Protein 5EAY (pdb70)

Radius of gyration: 25.61 Å; Cα contacts (8 Å, |Δi|>4): 1178; chains: 8; bounding box: 82×52×60 Å

Structure (mmCIF, N/CA/C/O backbone):
data_5EAY
#
_entry.id   5EAY
#
_cell.length_a   134.303
_cell.length_b   50.882
_cell.length_c   76.528
_cell.angle_alpha   90.000
_cell.angle_beta   103.940
_cell.angle_gamma   90.000
#
_symmetry.space_group_name_H-M   'C 1 2 1'
#
loop_
_entity.id
_entity.type
_entity.pdbx_description
1 polymer 'Replication protein A 70 kDa DNA-binding subunit'
2 polymer 'DNA replication ATP-dependent helicase/nuclease DNA2'
#
loop_
_atom_site.group_PDB
_atom_site.id
_atom_site.type_symbol
_atom_site.label_atom_id
_atom_site.label_alt_id
_atom_site.label_comp_id
_atom_site.label_asym_id
_atom_site.label_entity_id
_atom_site.label_seq_id
_atom_site.pdbx_PDB_ins_code
_atom_site.Cartn_x
_atom_site.Cartn_y
_atom_site.Cartn_z
_atom_site.occupancy
_atom_site.B_iso_or_equiv
_atom_site.auth_seq_id
_atom_site.auth_comp_id
_atom_site.auth_asym_id
_atom_site.auth_atom_id
_atom_site.pdbx_PDB_model_num
ATOM 1 N N . GLY A 1 1 ? 28.829 -18.580 -8.450 1.00 15.47 3 GLY A N 1
ATOM 2 C CA . GLY A 1 1 ? 30.140 -18.921 -7.815 1.00 12.89 3 GLY A CA 1
ATOM 3 C C . GLY A 1 1 ? 30.104 -19.063 -6.308 1.00 12.71 3 GLY A C 1
ATOM 4 O O . GLY A 1 1 ? 31.096 -18.767 -5.649 1.00 12.19 3 GLY A O 1
ATOM 5 N N . GLN A 1 2 ? 28.972 -19.525 -5.772 1.00 11.50 4 GLN A N 1
ATOM 6 C CA . GLN A 1 2 ? 28.734 -19.570 -4.328 1.00 10.25 4 GLN A CA 1
ATOM 7 C C . GLN A 1 2 ? 29.087 -20.900 -3.665 1.00 9.65 4 GLN A C 1
ATOM 8 O O . GLN A 1 2 ? 29.289 -20.953 -2.454 1.00 10.19 4 GLN A O 1
ATOM 14 N N . LEU A 1 3 ? 29.148 -21.965 -4.469 1.00 8.50 5 LEU A N 1
ATOM 15 C CA . LEU A 1 3 ? 29.245 -23.324 -3.941 1.00 9.36 5 LEU A CA 1
ATOM 16 C C . LEU A 1 3 ? 30.522 -24.007 -4.387 1.00 8.98 5 LEU A C 1
ATOM 17 O O . LEU A 1 3 ? 31.082 -23.727 -5.468 1.00 9.05 5 LEU A O 1
ATOM 22 N N . SER A 1 4 ? 30.972 -24.942 -3.570 1.00 7.83 6 SER A N 1
ATOM 23 C CA . SER A 1 4 ? 32.198 -25.672 -3.834 1.00 7.49 6 SER A CA 1
ATOM 24 C C . SER A 1 4 ? 31.973 -26.776 -4.862 1.00 8.30 6 SER A C 1
ATOM 25 O O . SER A 1 4 ? 31.984 -27.974 -4.531 1.00 8.52 6 SER A O 1
ATOM 28 N N . GLU A 1 5 ? 31.823 -26.358 -6.107 1.00 9.49 7 GLU A N 1
ATOM 29 C CA . GLU A 1 5 ? 31.554 -27.300 -7.183 1.00 10.49 7 GLU A CA 1
ATOM 30 C C . GLU A 1 5 ? 32.622 -28.380 -7.253 1.00 9.78 7 GLU A C 1
ATOM 31 O O . GLU A 1 5 ? 33.815 -28.082 -7.362 1.00 11.00 7 GLU A O 1
ATOM 37 N N . GLY A 1 6 ? 32.196 -29.636 -7.120 1.00 9.82 8 GLY A N 1
ATOM 38 C CA . GLY A 1 6 ? 33.130 -30.756 -7.248 1.00 11.36 8 GLY A CA 1
ATOM 39 C C . GLY A 1 6 ? 33.522 -31.361 -5.917 1.00 9.65 8 GLY A C 1
ATOM 40 O O . GLY A 1 6 ? 34.131 -32.437 -5.883 1.00 10.99 8 GLY A O 1
ATOM 41 N N . ALA A 1 7 ? 33.134 -30.705 -4.813 1.00 8.25 9 ALA A N 1
ATOM 42 C CA . ALA A 1 7 ? 33.490 -31.189 -3.459 1.00 8.11 9 ALA A CA 1
ATOM 43 C C . ALA A 1 7 ? 32.862 -32.5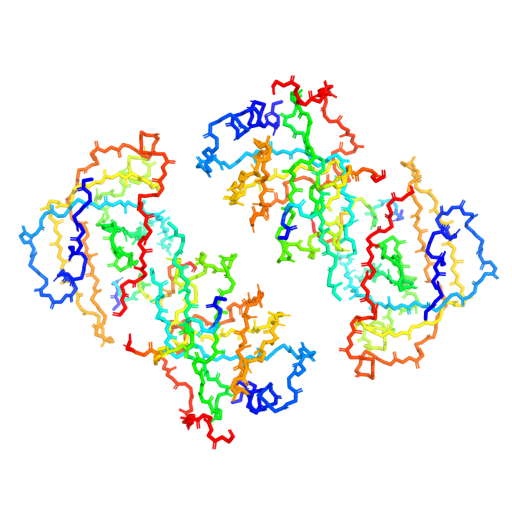33 -3.142 1.00 7.97 9 ALA A C 1
ATOM 44 O O . ALA A 1 7 ? 33.489 -33.372 -2.505 1.00 7.62 9 ALA A O 1
ATOM 46 N N . ILE A 1 8 ? 31.644 -32.764 -3.610 1.00 7.41 10 ILE A N 1
ATOM 47 C CA . ILE A 1 8 ? 30.986 -34.042 -3.364 1.00 8.37 10 ILE A CA 1
ATOM 48 C C . ILE A 1 8 ? 31.731 -35.205 -4.007 1.00 9.14 10 ILE A C 1
ATOM 49 O O . ILE A 1 8 ? 32.024 -36.187 -3.335 1.00 9.70 10 ILE A O 1
ATOM 54 N N . ALA A 1 9 ? 32.048 -35.085 -5.288 1.00 9.62 11 ALA A N 1
ATOM 55 C CA . ALA A 1 9 ? 32.830 -36.110 -5.967 1.00 10.50 11 ALA A CA 1
ATOM 56 C C . ALA A 1 9 ? 34.187 -36.301 -5.266 1.00 9.28 11 ALA A C 1
ATOM 57 O O . ALA A 1 9 ? 34.639 -37.432 -5.082 1.00 12.28 11 ALA A O 1
ATOM 59 N N . ALA A 1 10 ? 34.805 -35.203 -4.818 1.00 9.44 12 ALA A N 1
ATOM 60 C CA . ALA A 1 10 ? 36.124 -35.264 -4.191 1.00 10.85 12 ALA A CA 1
ATOM 61 C C . ALA A 1 10 ? 36.069 -36.048 -2.881 1.00 10.56 12 ALA A C 1
ATOM 62 O O . ALA A 1 10 ? 36.959 -36.834 -2.590 1.00 11.83 12 ALA A O 1
ATOM 64 N N . ILE A 1 11 ? 35.017 -35.834 -2.088 1.00 8.34 13 ILE A N 1
ATOM 65 C CA . ILE A 1 11 ? 34.861 -36.552 -0.823 1.00 9.32 13 ILE A CA 1
ATOM 66 C C . ILE A 1 11 ? 34.575 -38.029 -1.097 1.00 8.93 13 ILE A C 1
ATOM 67 O O . ILE A 1 11 ? 35.150 -38.897 -0.440 1.00 8.62 13 ILE A O 1
ATOM 72 N N . MET A 1 12 ? 33.672 -38.311 -2.035 1.00 11.15 14 MET A N 1
ATOM 73 C CA . MET A 1 12 ? 33.282 -39.690 -2.312 1.00 10.91 14 MET A CA 1
ATOM 74 C C . MET A 1 12 ? 34.438 -40.512 -2.840 1.00 11.92 14 MET A C 1
ATOM 75 O O . MET A 1 12 ? 34.576 -41.687 -2.459 1.00 13.91 14 MET A O 1
ATOM 80 N N . GLN A 1 13 ? 35.280 -39.893 -3.677 1.00 10.81 15 GLN A N 1
ATOM 81 C CA . GLN A 1 13 ? 36.425 -40.599 -4.266 1.00 12.56 15 GLN A CA 1
ATOM 82 C C . GLN A 1 13 ? 37.647 -40.622 -3.351 1.00 13.61 15 GLN A C 1
ATOM 83 O O . GLN A 1 13 ? 38.141 -41.698 -3.003 1.00 15.96 15 GLN A O 1
ATOM 89 N N . LYS A 1 14 ? 38.133 -39.455 -2.951 1.00 12.27 16 LYS A N 1
ATOM 90 C CA . LYS A 1 14 ? 39.378 -39.375 -2.177 1.00 14.31 16 LYS A CA 1
ATOM 91 C C . LYS A 1 14 ? 39.181 -39.749 -0.710 1.00 14.17 16 LYS A C 1
ATOM 92 O O . LYS A 1 14 ? 40.070 -40.345 -0.092 1.00 15.96 16 LYS A O 1
ATOM 98 N N . GLY A 1 15 ? 38.033 -39.375 -0.146 1.00 12.90 17 GLY A N 1
ATOM 99 C CA . GLY A 1 15 ? 37.749 -39.590 1.257 1.00 12.79 17 GLY A CA 1
ATOM 100 C C . GLY A 1 15 ? 38.467 -38.619 2.186 1.00 12.80 17 GLY A C 1
ATOM 101 O O . GLY A 1 15 ? 38.419 -38.797 3.400 1.00 14.87 17 GLY A O 1
ATOM 102 N N . ASP A 1 16 ? 39.137 -37.606 1.625 1.00 15.76 18 ASP A N 1
ATOM 103 C CA . ASP A 1 16 ? 39.902 -36.641 2.433 1.00 16.86 18 ASP A CA 1
ATOM 104 C C . ASP A 1 16 ? 38.954 -35.685 3.150 1.00 15.87 18 ASP A C 1
ATOM 105 O O . ASP A 1 16 ? 37.895 -35.335 2.618 1.00 16.55 18 ASP A O 1
ATOM 110 N N . THR A 1 17 ? 39.329 -35.272 4.357 1.00 13.59 19 THR A N 1
ATOM 111 C CA . THR A 1 17 ? 38.461 -34.444 5.187 1.00 14.65 19 THR A CA 1
ATOM 112 C C . THR A 1 17 ? 39.056 -33.062 5.419 1.00 14.39 19 THR A C 1
ATOM 113 O O . THR A 1 17 ? 38.517 -32.296 6.217 1.00 16.87 19 THR A O 1
ATOM 117 N N . ASN A 1 18 ? 40.133 -32.737 4.695 1.00 13.42 20 ASN A N 1
ATOM 118 C CA . ASN A 1 18 ? 40.835 -31.478 4.892 1.00 12.98 20 ASN A CA 1
ATOM 119 C C . ASN A 1 18 ? 40.378 -30.374 3.951 1.00 13.54 20 ASN A C 1
ATOM 120 O O . ASN A 1 18 ? 41.185 -29.650 3.348 1.00 19.27 20 ASN A O 1
ATOM 125 N N . ILE A 1 19 ? 39.071 -30.283 3.790 1.00 12.35 21 ILE A N 1
ATOM 126 C CA . ILE A 1 19 ? 38.452 -29.220 3.020 1.00 9.73 21 ILE A CA 1
ATOM 127 C C . ILE A 1 19 ? 37.261 -28.709 3.834 1.00 9.93 21 ILE A C 1
ATOM 128 O O . ILE A 1 19 ? 36.775 -29.397 4.738 1.00 11.29 21 ILE A O 1
ATOM 133 N N . LYS A 1 20 ? 36.806 -27.497 3.532 1.00 9.67 22 LYS A N 1
ATOM 134 C CA . LYS A 1 20 ? 35.676 -26.901 4.251 1.00 8.52 22 LYS A CA 1
ATOM 135 C C . LYS A 1 20 ? 34.663 -26.402 3.244 1.00 8.79 22 LYS A C 1
ATOM 136 O O . LYS A 1 20 ? 34.427 -25.199 3.128 1.00 9.61 22 LYS A O 1
ATOM 142 N N . PRO A 1 21 ? 34.044 -27.342 2.513 1.00 8.33 23 PRO A N 1
ATOM 143 C CA . PRO A 1 21 ? 33.242 -26.962 1.361 1.00 7.53 23 PRO A CA 1
ATOM 144 C C . PRO A 1 21 ? 31.991 -26.184 1.691 1.00 7.69 23 PRO A C 1
ATOM 145 O O . PRO A 1 21 ? 31.391 -26.387 2.745 1.00 8.26 23 PRO A O 1
ATOM 149 N N . ILE A 1 22 ? 31.585 -25.325 0.762 1.00 6.79 24 ILE A N 1
ATOM 150 C CA . ILE A 1 22 ? 30.340 -24.592 0.872 1.00 7.29 24 ILE A CA 1
ATOM 151 C C . ILE A 1 22 ? 29.283 -25.292 0.006 1.00 6.11 24 ILE A C 1
ATOM 152 O O . ILE A 1 22 ? 29.503 -25.536 -1.205 1.00 6.77 24 ILE A O 1
ATOM 157 N N . LEU A 1 23 ? 28.171 -25.653 0.668 1.00 6.90 25 LEU A N 1
ATOM 158 C CA . LEU A 1 23 ? 27.148 -26.490 0.054 1.00 7.27 25 LEU A CA 1
ATOM 159 C C . LEU A 1 23 ? 25.789 -25.896 0.258 1.00 7.42 25 LEU A C 1
ATOM 160 O O . LEU A 1 23 ? 25.608 -25.099 1.156 1.00 7.93 25 LEU A O 1
ATOM 165 N N . GLN A 1 24 ? 24.850 -26.263 -0.607 1.00 6.46 26 GLN A N 1
ATOM 166 C CA . GLN A 1 24 ? 23.448 -25.915 -0.407 1.00 7.06 26 GLN A CA 1
ATOM 167 C C . GLN A 1 24 ? 22.669 -27.121 0.115 1.00 7.18 26 GLN A C 1
ATOM 168 O O . GLN A 1 24 ? 22.759 -28.224 -0.438 1.00 8.98 26 GLN A O 1
ATOM 174 N N . VAL A 1 25 ? 21.885 -26.911 1.162 1.00 6.83 27 VAL A N 1
ATOM 175 C CA . VAL A 1 25 ? 20.921 -27.926 1.602 1.00 7.33 27 VAL A CA 1
ATOM 176 C C . VAL A 1 25 ? 19.733 -27.995 0.653 1.00 9.32 27 VAL A C 1
ATOM 177 O O . VAL A 1 25 ? 19.104 -26.988 0.408 1.00 9.32 27 VAL A O 1
ATOM 181 N N . ILE A 1 26 ? 19.441 -29.177 0.120 1.00 7.84 28 ILE A N 1
ATOM 182 C CA . ILE A 1 26 ? 18.242 -29.368 -0.696 1.00 8.62 28 ILE A CA 1
ATOM 183 C C . ILE A 1 26 ? 17.061 -29.852 0.118 1.00 9.55 28 ILE A C 1
ATOM 184 O O . ILE A 1 26 ? 15.972 -29.305 -0.005 1.00 11.31 28 ILE A O 1
ATOM 189 N N . ASN A 1 27 ? 17.275 -30.872 0.942 1.00 9.21 29 ASN A N 1
ATOM 190 C CA . ASN A 1 27 ? 16.222 -31.391 1.775 1.00 10.76 29 ASN A CA 1
ATOM 191 C C . ASN A 1 27 ? 16.823 -32.036 3.006 1.00 10.56 29 ASN A C 1
ATOM 192 O O . ASN A 1 27 ? 17.990 -32.446 3.001 1.00 10.34 29 ASN A O 1
ATOM 197 N N . ILE A 1 28 ? 16.034 -32.080 4.073 1.00 10.07 30 ILE A N 1
ATOM 198 C CA . ILE A 1 28 ? 16.452 -32.639 5.338 1.00 9.92 30 ILE A CA 1
ATOM 199 C C . ILE A 1 28 ? 15.337 -33.571 5.770 1.00 11.17 30 ILE A C 1
ATOM 200 O O . ILE A 1 28 ? 14.169 -33.165 5.806 1.00 12.04 30 ILE A O 1
ATOM 205 N N . ARG A 1 29 ? 15.687 -34.810 6.094 1.00 10.56 31 ARG A N 1
ATOM 206 C CA . ARG A 1 29 ? 14.674 -35.763 6.549 1.00 13.29 31 ARG A CA 1
ATOM 207 C C . ARG A 1 29 ? 15.110 -36.483 7.808 1.00 13.89 31 ARG A C 1
ATOM 208 O O . ARG A 1 29 ? 16.241 -36.950 7.905 1.00 14.08 31 ARG A O 1
ATOM 216 N N . PRO A 1 30 ? 14.217 -36.551 8.809 1.00 13.12 32 PRO A N 1
ATOM 217 C CA . PRO A 1 30 ? 14.552 -37.245 10.036 1.00 15.23 32 PRO A CA 1
ATOM 218 C C . PRO A 1 30 ? 14.454 -38.755 9.927 1.00 16.26 32 PRO A C 1
ATOM 219 O O . PRO A 1 30 ? 13.561 -39.285 9.264 1.00 17.70 32 PRO A O 1
ATOM 223 N N . ILE A 1 31 ? 15.391 -39.429 10.581 1.00 17.97 33 ILE A N 1
ATOM 224 C CA . ILE A 1 31 ? 15.295 -40.857 10.829 1.00 23.37 33 ILE A CA 1
ATOM 225 C C . ILE A 1 31 ? 15.001 -41.026 12.324 1.00 28.48 33 ILE A C 1
ATOM 226 O O . ILE A 1 31 ? 15.785 -40.593 13.181 1.00 26.58 33 ILE A O 1
ATOM 231 N N . THR A 1 32 ? 13.835 -41.600 12.622 1.00 36.21 34 THR A N 1
ATOM 232 C CA . THR A 1 32 ? 13.360 -41.773 14.002 1.00 38.72 34 THR A CA 1
ATOM 233 C C . THR A 1 32 ? 13.299 -43.249 14.357 1.00 42.63 34 THR A C 1
ATOM 234 O O . THR A 1 32 ? 14.258 -43.795 14.897 1.00 48.10 34 THR A O 1
ATOM 238 N N . SER A 1 36 ? 14.398 -41.176 22.194 1.00 65.85 38 SER A N 1
ATOM 239 C CA . SER A 1 36 ? 15.567 -41.062 21.329 1.00 60.73 38 SER A CA 1
ATOM 240 C C . SER A 1 36 ? 15.449 -39.854 20.396 1.00 53.57 38 SER A C 1
ATOM 241 O O . SER A 1 36 ? 14.462 -39.732 19.665 1.00 47.22 38 SER A O 1
ATOM 244 N N . PRO A 1 37 ? 16.455 -38.955 20.414 1.00 48.24 39 PRO A N 1
ATOM 245 C CA . PRO A 1 37 ? 16.447 -37.798 19.510 1.00 42.41 39 PRO A CA 1
ATOM 246 C C . PRO A 1 37 ? 16.416 -38.253 18.048 1.00 33.58 39 PRO A C 1
ATOM 247 O O . PRO A 1 37 ? 16.887 -39.351 17.744 1.00 33.72 39 PRO A O 1
ATOM 251 N N . PRO A 1 38 ? 15.845 -37.433 17.144 1.00 25.52 40 PRO A N 1
ATOM 252 C CA . PRO A 1 38 ? 15.911 -37.855 15.737 1.00 25.34 40 PRO A CA 1
ATOM 253 C C . PRO A 1 38 ? 17.326 -37.722 15.194 1.00 18.72 40 PRO A C 1
ATOM 254 O O . PRO A 1 38 ? 18.125 -36.999 15.765 1.00 18.76 40 PRO A O 1
ATOM 258 N N . ARG A 1 39 ? 17.639 -38.423 14.110 1.00 16.60 41 ARG A N 1
ATOM 259 C CA . ARG A 1 39 ? 18.915 -38.178 13.443 1.00 14.20 41 ARG A CA 1
ATOM 260 C C . ARG A 1 39 ? 18.582 -37.648 12.076 1.00 13.56 41 ARG A C 1
ATOM 261 O O . ARG A 1 39 ? 17.777 -38.246 11.372 1.00 16.87 41 ARG A O 1
ATOM 269 N N . TYR A 1 40 ? 19.190 -36.519 11.705 1.00 9.21 42 TYR A N 1
ATOM 270 C CA . TYR A 1 40 ? 18.817 -35.858 10.465 1.00 8.39 42 TYR A CA 1
ATOM 271 C C . TYR A 1 40 ? 19.746 -36.222 9.312 1.00 7.59 42 TYR A C 1
ATOM 272 O O . TYR A 1 40 ? 20.968 -36.149 9.424 1.00 8.77 42 TYR A O 1
ATOM 281 N N . ARG A 1 41 ? 19.142 -36.659 8.224 1.00 6.82 43 ARG A N 1
ATOM 282 C CA . ARG A 1 41 ? 19.865 -36.981 7.006 1.00 7.22 43 ARG A CA 1
ATOM 283 C C . ARG A 1 41 ? 19.642 -35.869 5.982 1.00 7.65 43 ARG A C 1
ATOM 284 O O . ARG A 1 41 ? 18.530 -35.356 5.849 1.00 9.18 43 ARG A O 1
ATOM 292 N N . LEU A 1 42 ? 20.697 -35.476 5.268 1.00 7.16 44 LEU A N 1
ATOM 293 C CA . LEU A 1 42 ? 20.608 -34.321 4.387 1.00 6.50 44 LEU A CA 1
ATOM 294 C C . LEU A 1 42 ? 20.934 -34.691 2.954 1.00 7.04 44 LEU A C 1
ATOM 295 O O . LEU A 1 42 ? 21.923 -35.394 2.674 1.00 8.40 44 LEU A O 1
ATOM 300 N N . LEU A 1 43 ? 20.107 -34.165 2.056 1.00 6.81 45 LEU A N 1
ATOM 301 C CA . LEU A 1 43 ? 20.362 -34.195 0.628 1.00 7.38 45 LEU A CA 1
ATOM 302 C C . LEU A 1 43 ? 21.031 -32.864 0.343 1.00 7.74 45 LEU A C 1
ATOM 303 O O . LEU A 1 43 ? 20.394 -31.818 0.464 1.00 8.42 45 LEU A O 1
ATOM 308 N N . MET A 1 44 ? 22.318 -32.912 -0.019 1.00 7.31 46 MET A N 1
ATOM 309 C CA . MET A 1 44 ? 23.138 -31.706 -0.223 1.00 9.01 46 MET A CA 1
ATOM 310 C C . MET A 1 44 ? 23.541 -31.531 -1.673 1.00 7.72 46 MET A C 1
ATOM 311 O O . MET A 1 44 ? 23.650 -32.521 -2.396 1.00 9.07 46 MET A O 1
ATOM 316 N N . SER A 1 45 ? 23.793 -30.282 -2.060 1.00 7.14 47 SER A N 1
ATOM 317 C CA . SER A 1 45 ? 24.263 -29.934 -3.396 1.00 7.70 47 SER A CA 1
ATOM 318 C C . SER A 1 45 ? 25.562 -29.173 -3.310 1.00 8.48 47 SER A C 1
ATOM 319 O O . SER A 1 45 ? 25.711 -28.321 -2.439 1.00 7.45 47 SER A O 1
ATOM 322 N N . ASP A 1 46 ? 26.494 -29.480 -4.204 1.00 6.74 48 ASP A N 1
ATOM 323 C CA . ASP A 1 46 ? 27.687 -28.629 -4.394 1.00 7.93 48 ASP A CA 1
ATOM 324 C C . ASP A 1 46 ? 27.577 -27.761 -5.639 1.00 8.82 48 ASP A C 1
ATOM 325 O O . ASP A 1 46 ? 28.576 -27.166 -6.067 1.00 9.44 48 ASP A O 1
ATOM 330 N N . GLY A 1 47 ? 26.372 -27.712 -6.205 1.00 7.60 49 GLY A N 1
ATOM 331 C CA . GLY A 1 47 ? 26.099 -26.923 -7.420 1.00 8.89 49 GLY A CA 1
ATOM 332 C C . GLY A 1 47 ? 26.231 -27.770 -8.681 1.00 10.29 49 GLY A C 1
ATOM 333 O O . GLY A 1 47 ? 25.603 -27.468 -9.705 1.00 15.30 49 GLY A O 1
ATOM 334 N N . LEU A 1 48 ? 27.015 -28.841 -8.600 1.00 10.50 50 LEU A N 1
ATOM 335 C CA . LEU A 1 48 ? 27.241 -29.761 -9.711 1.00 11.10 50 LEU A CA 1
ATOM 336 C C . LEU A 1 48 ? 26.429 -31.040 -9.462 1.00 10.22 50 LEU A C 1
ATOM 337 O O . LEU A 1 48 ? 25.679 -31.501 -10.336 1.00 12.46 50 LEU A O 1
ATOM 342 N N . ASN A 1 49 ? 26.596 -31.610 -8.264 1.00 9.56 51 ASN A N 1
ATOM 343 C CA . ASN A 1 49 ? 25.930 -32.844 -7.882 1.00 9.67 51 ASN A CA 1
ATOM 344 C C . ASN A 1 49 ? 25.132 -32.714 -6.605 1.00 9.17 51 ASN A C 1
ATOM 345 O O . ASN A 1 49 ? 25.432 -31.873 -5.757 1.00 9.66 51 ASN A O 1
ATOM 350 N N . THR A 1 50 ? 24.121 -33.570 -6.487 1.00 8.48 52 THR A N 1
ATOM 351 C CA . THR A 1 50 ? 23.405 -33.800 -5.234 1.00 9.80 52 THR A CA 1
ATOM 352 C C . THR A 1 50 ? 23.644 -35.200 -4.693 1.00 9.59 52 THR A C 1
ATOM 353 O O . THR A 1 50 ? 23.869 -36.145 -5.449 1.00 12.26 52 THR A O 1
ATOM 357 N N . LEU A 1 51 ? 23.608 -35.335 -3.367 1.00 9.44 53 LEU A N 1
ATOM 358 C CA . LEU A 1 51 ? 23.792 -36.623 -2.724 1.00 9.33 53 LEU A CA 1
ATOM 359 C C . LEU A 1 51 ? 23.231 -36.590 -1.321 1.00 8.86 53 LEU A C 1
ATOM 360 O O . LEU A 1 51 ? 23.301 -35.565 -0.634 1.00 9.69 53 LEU A O 1
ATOM 365 N N . SER A 1 52 ? 22.657 -37.716 -0.907 1.00 8.93 54 SER A N 1
ATOM 366 C CA . SER A 1 52 ? 21.984 -37.787 0.391 1.00 8.31 54 SER A CA 1
ATOM 367 C C . SER A 1 52 ? 22.756 -38.561 1.455 1.00 8.50 54 SER A C 1
ATOM 368 O O . SER A 1 52 ? 22.183 -38.898 2.481 1.00 9.12 54 SER A O 1
ATOM 371 N N . SER A 1 53 ? 24.040 -38.840 1.186 1.00 8.17 55 SER A N 1
ATOM 372 C CA . SER A 1 53 ? 24.924 -39.572 2.098 1.00 9.79 55 SER A CA 1
ATOM 373 C C . SER A 1 53 ? 25.535 -38.654 3.159 1.00 9.54 55 SER A C 1
ATOM 374 O O . SER A 1 53 ? 26.724 -38.693 3.395 1.00 11.36 55 SER A O 1
ATOM 377 N N . PHE A 1 54 ? 24.702 -37.819 3.765 1.00 7.60 56 PHE A N 1
ATOM 378 C CA . PHE A 1 54 ? 25.126 -36.873 4.807 1.00 7.89 56 PHE A CA 1
ATOM 379 C C . PHE A 1 54 ? 24.278 -37.072 6.045 1.00 8.65 56 PHE A C 1
ATOM 380 O O . PHE A 1 54 ? 23.061 -37.031 5.970 1.00 9.63 56 PHE A O 1
ATOM 388 N N . MET A 1 55 ? 24.929 -37.243 7.193 1.00 8.69 57 MET A N 1
ATOM 389 C CA . MET A 1 55 ? 24.241 -37.309 8.480 1.00 9.94 57 MET A CA 1
ATOM 390 C C . MET A 1 55 ? 24.701 -36.149 9.342 1.00 8.73 57 MET A C 1
ATOM 391 O O . MET A 1 55 ? 25.894 -35.866 9.414 1.00 9.35 57 MET A O 1
ATOM 396 N N . LEU A 1 56 ? 23.759 -35.492 9.996 1.00 9.11 58 LEU A N 1
ATOM 397 C CA . LEU A 1 56 ? 24.093 -34.415 10.895 1.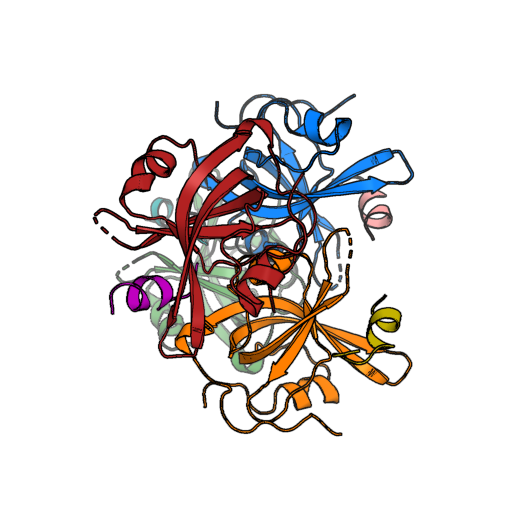00 9.86 58 LEU A CA 1
ATOM 398 C C . LEU A 1 56 ? 24.492 -34.952 12.279 1.00 9.56 58 LEU A C 1
ATOM 399 O O . LEU A 1 56 ? 23.788 -35.767 12.861 1.00 9.99 58 LEU A O 1
ATOM 404 N N . ALA A 1 57 ? 25.622 -34.499 12.811 1.00 8.88 59 ALA A N 1
ATOM 405 C CA . ALA A 1 57 ? 25.951 -34.799 14.203 1.00 9.69 59 ALA A CA 1
ATOM 406 C C . ALA A 1 57 ? 24.795 -34.302 15.060 1.00 8.93 59 ALA A C 1
ATOM 407 O O . ALA A 1 57 ? 24.229 -33.235 14.805 1.00 9.66 59 ALA A O 1
ATOM 409 N N . THR A 1 58 ? 24.431 -35.061 16.084 1.00 10.75 60 THR A N 1
ATOM 410 C CA . THR A 1 58 ? 23.270 -34.641 16.881 1.00 9.94 60 THR A CA 1
ATOM 411 C C . THR A 1 58 ? 23.460 -33.298 17.609 1.00 8.37 60 THR A C 1
ATOM 412 O O . THR A 1 58 ? 22.483 -32.643 17.939 1.00 10.50 60 THR A O 1
ATOM 416 N N . GLN A 1 59 ? 24.711 -32.902 17.856 1.00 9.24 61 GLN A N 1
ATOM 417 C CA . GLN A 1 59 ? 25.003 -31.584 18.415 1.00 10.74 61 GLN A CA 1
ATOM 418 C C . GLN A 1 59 ? 24.491 -30.427 17.571 1.00 10.61 61 GLN A C 1
ATOM 419 O O . GLN A 1 59 ? 24.315 -29.315 18.081 1.00 12.63 61 GLN A O 1
ATOM 425 N N . LEU A 1 60 ? 24.233 -30.682 16.287 1.00 8.65 62 LEU A N 1
ATOM 426 C CA . LEU A 1 60 ? 23.813 -29.644 15.381 1.00 9.49 62 LEU A CA 1
ATOM 427 C C . LEU A 1 60 ? 22.300 -29.704 15.163 1.00 8.49 62 LEU A C 1
ATOM 428 O O . LEU A 1 60 ? 21.751 -28.860 14.465 1.00 9.32 62 LEU A O 1
ATOM 433 N N . ASN A 1 61 ? 21.631 -30.667 15.807 1.00 8.50 63 ASN A N 1
ATOM 434 C CA . ASN A 1 61 ? 20.154 -30.758 15.703 1.00 8.66 63 ASN A CA 1
ATOM 435 C C . ASN A 1 61 ? 19.443 -29.449 15.990 1.00 9.76 63 ASN A C 1
ATOM 436 O O . ASN A 1 61 ? 18.479 -29.142 15.317 1.00 9.52 63 ASN A O 1
ATOM 441 N N . PRO A 1 62 ? 19.932 -28.650 16.965 1.00 10.31 64 PRO A N 1
ATOM 442 C CA . PRO A 1 62 ? 19.285 -27.355 17.120 1.00 9.62 64 PRO A CA 1
ATOM 443 C C . PRO A 1 62 ? 19.279 -26.444 15.900 1.00 9.69 64 PRO A C 1
ATOM 444 O O . PRO A 1 62 ? 18.349 -25.682 15.750 1.00 13.04 64 PRO A O 1
ATOM 448 N N . LEU A 1 63 ? 20.264 -26.538 15.011 1.00 9.99 65 LEU A N 1
ATOM 449 C CA . LEU A 1 63 ? 20.214 -25.706 13.810 1.00 10.05 65 LEU A CA 1
ATOM 450 C C . LEU A 1 63 ? 19.009 -26.103 12.950 1.00 10.31 65 LEU A C 1
ATOM 451 O O . LEU A 1 63 ? 18.382 -25.259 12.293 1.00 9.15 65 LEU A O 1
ATOM 456 N N . VAL A 1 64 ? 18.691 -27.395 12.953 1.00 9.48 66 VAL A N 1
ATOM 457 C CA . VAL A 1 64 ? 17.571 -27.909 12.160 1.00 9.16 66 VAL A CA 1
ATOM 458 C C . VAL A 1 64 ? 16.245 -27.558 12.835 1.00 10.09 66 VAL A C 1
ATOM 459 O O . VAL A 1 64 ? 15.317 -27.011 12.216 1.00 10.40 66 VAL A O 1
ATOM 463 N N . GLU A 1 65 ? 16.212 -27.807 14.135 1.00 10.69 67 GLU A N 1
ATOM 464 C CA . GLU A 1 65 ? 14.978 -27.731 14.909 1.00 10.75 67 GLU A CA 1
ATOM 465 C C . GLU A 1 65 ? 14.540 -26.277 15.072 1.00 12.48 67 GLU A C 1
ATOM 466 O O . GLU A 1 65 ? 13.333 -25.973 15.050 1.00 14.76 67 GLU A O 1
ATOM 472 N N . GLU A 1 66 ? 15.516 -25.369 15.114 1.00 16.23 68 GLU A N 1
ATOM 473 C CA . GLU A 1 66 ? 15.247 -23.924 15.147 1.00 15.83 68 GLU A CA 1
ATOM 474 C C . GLU A 1 66 ? 15.203 -23.291 13.752 1.00 16.99 68 GLU A C 1
ATOM 475 O O . GLU A 1 66 ? 15.035 -22.082 13.618 1.00 20.74 68 GLU A O 1
ATOM 481 N N . GLU A 1 67 ? 15.346 -24.126 12.719 1.00 13.60 69 GLU A N 1
ATOM 482 C CA . GLU A 1 67 ? 15.108 -23.771 11.308 1.00 14.39 69 GLU A CA 1
ATOM 483 C C . GLU A 1 67 ? 16.168 -22.847 10.709 1.00 20.50 69 GLU A C 1
ATOM 484 O O . GLU A 1 67 ? 15.926 -22.211 9.675 1.00 25.95 69 GLU A O 1
ATOM 490 N N . GLN A 1 68 ? 17.339 -22.805 11.345 1.00 17.35 70 GLN A N 1
ATOM 491 C CA . GLN A 1 68 ? 18.496 -22.084 10.786 1.00 19.28 70 GLN A CA 1
ATOM 492 C C . GLN A 1 68 ? 19.053 -22.849 9.576 1.00 18.82 70 GLN A C 1
ATOM 493 O O . GLN A 1 68 ? 19.393 -22.257 8.541 1.00 21.17 70 GLN A O 1
ATOM 499 N N . LEU A 1 69 ? 19.136 -24.165 9.716 1.00 13.70 71 LEU A N 1
ATOM 500 C CA . LEU A 1 69 ? 19.483 -25.062 8.619 1.00 13.41 71 LEU A CA 1
ATOM 501 C C . LEU A 1 69 ? 18.179 -25.649 8.107 1.00 12.58 71 LEU A C 1
ATOM 502 O O . LEU A 1 69 ? 17.466 -26.357 8.823 1.00 15.42 71 LEU A O 1
ATOM 507 N N . SER A 1 70 ? 17.826 -25.269 6.892 1.00 12.42 72 SER A N 1
ATOM 508 C CA . SER A 1 70 ? 16.625 -25.779 6.240 1.00 12.70 72 SER A CA 1
ATOM 509 C C . SER A 1 70 ? 16.843 -25.782 4.738 1.00 12.87 72 SER A C 1
ATOM 510 O O . SER A 1 70 ? 17.827 -25.229 4.248 1.00 13.13 72 SER A O 1
ATOM 513 N N . SER A 1 71 ? 15.920 -26.407 4.012 1.00 12.25 73 SER A N 1
ATOM 514 C CA . SER A 1 71 ? 16.000 -26.467 2.559 1.00 11.93 73 SER A CA 1
ATOM 515 C C . SER A 1 71 ? 16.307 -25.129 1.909 1.00 14.18 73 SER A C 1
ATOM 516 O O . SER A 1 71 ? 15.622 -24.140 2.163 1.00 13.45 73 SER A O 1
ATOM 519 N N . ASN A 1 72 ? 17.338 -25.142 1.060 1.00 11.25 74 ASN A N 1
ATOM 520 C CA . ASN A 1 72 ? 17.812 -24.019 0.241 1.00 10.61 74 ASN A CA 1
ATOM 521 C C . ASN A 1 72 ? 18.846 -23.140 0.911 1.00 9.87 74 ASN A C 1
ATOM 522 O O . ASN A 1 72 ? 19.422 -22.289 0.268 1.00 11.21 74 ASN A O 1
ATOM 527 N N . CYS A 1 73 ? 19.084 -23.343 2.203 1.00 9.55 75 CYS A N 1
ATOM 528 C CA . CYS A 1 73 ? 20.142 -22.553 2.844 1.00 10.59 75 CYS A CA 1
ATOM 529 C C . CYS A 1 73 ? 21.541 -22.939 2.322 1.00 11.27 75 CYS A C 1
ATOM 530 O O . CYS A 1 73 ? 21.747 -24.061 1.824 1.00 12.56 75 CYS A O 1
ATOM 533 N N . VAL A 1 74 ? 22.475 -21.996 2.399 1.00 9.58 76 VAL A N 1
ATOM 534 C CA . VAL A 1 74 ? 23.851 -22.244 2.009 1.00 8.60 76 VAL A CA 1
ATOM 535 C C . VAL A 1 74 ? 24.703 -22.272 3.260 1.00 9.66 76 VAL A C 1
ATOM 536 O O . VAL A 1 74 ? 24.597 -21.389 4.130 1.00 9.49 76 VAL A O 1
ATOM 540 N N . CYS A 1 75 ? 25.524 -23.309 3.366 1.00 8.86 77 CYS A N 1
ATOM 541 C CA . CYS A 1 75 ? 26.304 -23.528 4.569 1.00 9.88 77 CYS A CA 1
ATOM 542 C C . CYS A 1 75 ? 27.732 -23.926 4.259 1.00 11.12 77 CYS A C 1
ATOM 543 O O . CYS A 1 75 ? 28.010 -24.493 3.199 1.00 10.31 77 CYS A O 1
ATOM 546 N N . GLN A 1 76 ? 28.634 -23.600 5.181 1.00 10.22 78 GLN A N 1
ATOM 547 C CA . GLN A 1 76 ? 30.010 -24.015 5.078 1.00 9.37 78 GLN A CA 1
ATOM 548 C C . GLN A 1 76 ? 30.262 -25.133 6.082 1.00 8.48 78 GLN A C 1
ATOM 549 O O . GLN A 1 76 ? 29.936 -25.007 7.272 1.00 9.06 78 GLN A O 1
ATOM 555 N N . ILE A 1 77 ? 30.811 -26.233 5.584 1.00 8.37 79 ILE A N 1
ATOM 556 C CA . ILE A 1 77 ? 31.125 -27.367 6.438 1.00 7.83 79 ILE A CA 1
ATOM 557 C C . ILE A 1 77 ? 32.515 -27.128 7.006 1.00 9.09 79 ILE A C 1
ATOM 558 O O . ILE A 1 77 ? 33.510 -27.151 6.261 1.00 10.76 79 ILE A O 1
ATOM 563 N N . HIS A 1 78 ? 32.591 -26.894 8.315 1.00 9.53 80 HIS A N 1
ATOM 564 C CA . HIS A 1 78 ? 33.877 -26.626 8.971 1.00 9.38 80 HIS A CA 1
ATOM 565 C C . HIS A 1 78 ? 34.616 -27.872 9.444 1.00 10.68 80 HIS A C 1
ATOM 566 O O . HIS A 1 78 ? 35.842 -27.874 9.532 1.00 10.91 80 HIS A O 1
ATOM 573 N N . ARG A 1 79 ? 33.863 -28.920 9.764 1.00 10.38 81 ARG A N 1
ATOM 574 C CA . ARG A 1 79 ? 34.457 -30.196 10.137 1.00 9.12 81 ARG A CA 1
ATOM 575 C C . ARG A 1 79 ? 33.504 -31.294 9.745 1.00 8.41 81 ARG A C 1
ATOM 576 O O . ARG A 1 79 ? 32.303 -31.211 10.005 1.00 8.84 81 ARG A O 1
ATOM 584 N N . PHE A 1 80 ? 34.056 -32.331 9.130 1.00 10.17 82 PHE A N 1
ATOM 585 C CA . PHE A 1 80 ? 33.318 -33.549 8.850 1.00 9.13 82 PHE A CA 1
ATOM 586 C C . PHE A 1 80 ? 34.194 -34.788 8.979 1.00 9.70 82 PHE A C 1
ATOM 587 O O . PHE A 1 80 ? 35.432 -34.700 8.968 1.00 11.75 82 PHE A O 1
ATOM 595 N N . ILE A 1 81 ? 33.532 -35.930 9.073 1.00 10.28 83 ILE A N 1
ATOM 596 C CA . ILE A 1 81 ? 34.192 -37.234 9.135 1.00 11.80 83 ILE A CA 1
ATOM 597 C C . ILE A 1 81 ? 33.606 -38.054 8.003 1.00 9.94 83 ILE A C 1
ATOM 598 O O . ILE A 1 81 ? 32.436 -37.906 7.658 1.00 11.18 83 ILE A O 1
ATOM 603 N N . VAL A 1 82 ? 34.417 -38.912 7.405 1.00 10.77 84 VAL A N 1
ATOM 604 C CA . VAL A 1 82 ? 33.951 -39.847 6.400 1.00 10.55 84 VAL A CA 1
ATOM 605 C C . VAL A 1 82 ? 33.966 -41.234 7.021 1.00 11.67 84 VAL A C 1
ATOM 606 O O . VAL A 1 82 ? 34.906 -41.574 7.739 1.00 12.64 84 VAL A O 1
ATOM 610 N N . ASN A 1 83 ? 32.916 -42.015 6.776 1.00 12.10 85 ASN A N 1
ATOM 611 C CA . ASN A 1 83 ? 32.931 -43.430 7.099 1.00 12.90 85 ASN A CA 1
ATOM 612 C C . ASN A 1 83 ? 32.601 -44.173 5.819 1.00 12.31 85 ASN A C 1
ATOM 613 O O . ASN A 1 83 ? 31.865 -43.652 4.950 1.00 14.63 85 ASN A O 1
ATOM 618 N N . THR A 1 84 ? 33.170 -45.364 5.670 1.00 10.34 86 THR A N 1
ATOM 619 C CA . THR A 1 84 ? 32.950 -46.165 4.478 1.00 9.50 86 THR A CA 1
ATOM 620 C C . THR A 1 84 ? 32.250 -47.452 4.861 1.00 9.77 86 THR A C 1
ATOM 621 O O . THR A 1 84 ? 32.773 -48.245 5.651 1.00 12.38 86 THR A O 1
ATOM 625 N N . LEU A 1 85 ? 31.065 -47.640 4.290 1.00 9.91 87 LEU A N 1
ATOM 626 C CA . LEU A 1 85 ? 30.241 -48.820 4.578 1.00 10.36 87 LEU A CA 1
ATOM 627 C C . LEU A 1 85 ? 30.823 -50.074 3.946 1.00 10.76 87 LEU A C 1
ATOM 628 O O . LEU A 1 85 ? 31.652 -49.996 3.031 1.00 10.59 87 LEU A O 1
ATOM 633 N N . LYS A 1 86 ? 30.411 -51.232 4.466 1.00 13.16 88 LYS A N 1
ATOM 634 C CA . LYS A 1 86 ? 30.757 -52.515 3.864 1.00 12.42 88 LYS A CA 1
ATOM 635 C C . LYS A 1 86 ? 30.536 -52.535 2.367 1.00 13.62 88 LYS A C 1
ATOM 636 O O . LYS A 1 86 ? 31.352 -53.078 1.646 1.00 15.39 88 LYS A O 1
ATOM 642 N N . ASP A 1 87 ? 29.427 -51.944 1.898 1.00 12.83 89 ASP A N 1
ATOM 643 C CA . ASP A 1 87 ? 29.080 -51.966 0.469 1.00 14.79 89 ASP A CA 1
ATOM 644 C C . ASP A 1 87 ? 29.836 -50.961 -0.411 1.00 14.92 89 ASP A C 1
ATOM 645 O O . ASP A 1 87 ? 29.627 -50.901 -1.641 1.00 14.33 89 ASP A O 1
ATOM 650 N N . GLY A 1 88 ? 30.719 -50.184 0.223 1.00 12.83 90 GLY A N 1
ATOM 651 C CA . GLY A 1 88 ? 31.585 -49.215 -0.467 1.00 12.28 90 GLY A CA 1
ATOM 652 C C . GLY A 1 88 ? 31.084 -47.777 -0.510 1.00 11.89 90 GLY A C 1
ATOM 653 O O . GLY A 1 88 ? 31.829 -46.884 -0.927 1.00 13.45 90 GLY A O 1
ATOM 654 N N . ARG A 1 89 ? 29.839 -47.551 -0.087 1.00 12.10 91 ARG A N 1
ATOM 655 C CA . ARG A 1 89 ? 29.316 -46.176 0.017 1.00 12.38 91 ARG A CA 1
ATOM 656 C C . ARG A 1 89 ? 30.023 -45.393 1.121 1.00 13.07 91 ARG A C 1
ATOM 657 O O . ARG A 1 89 ? 30.205 -45.893 2.249 1.00 12.70 91 ARG A O 1
ATOM 665 N N . ARG A 1 90 ? 30.469 -44.192 0.770 1.00 13.23 92 ARG A N 1
ATOM 666 C CA . ARG A 1 90 ? 31.007 -43.210 1.725 1.00 12.96 92 ARG A CA 1
ATOM 667 C C . ARG A 1 90 ? 29.844 -42.420 2.310 1.00 14.94 92 ARG A C 1
ATOM 668 O O . ARG A 1 90 ? 28.923 -42.017 1.594 1.00 16.40 92 ARG A O 1
ATOM 676 N N . VAL A 1 91 ? 29.895 -42.221 3.621 1.00 12.30 93 VAL A N 1
ATOM 677 C CA . VAL A 1 91 ? 28.894 -41.421 4.339 1.00 12.57 93 VAL A CA 1
ATOM 678 C C . VAL A 1 91 ? 29.649 -40.321 5.063 1.00 10.07 93 VAL A C 1
ATOM 679 O O . VAL A 1 91 ? 30.685 -40.572 5.674 1.00 12.34 93 VAL A O 1
ATOM 683 N N . VAL A 1 92 ? 29.143 -39.092 4.941 1.00 9.50 94 VAL A N 1
ATOM 684 C CA . VAL A 1 92 ? 29.760 -37.923 5.561 1.00 9.97 94 VAL A CA 1
ATOM 685 C C . VAL A 1 92 ? 28.947 -37.612 6.807 1.00 8.68 94 VAL A C 1
ATOM 686 O O . VAL A 1 92 ? 27.712 -37.491 6.742 1.00 9.55 94 VAL A O 1
ATOM 690 N N . ILE A 1 93 ? 29.636 -37.518 7.941 1.00 8.17 95 ILE A N 1
ATOM 691 C CA . ILE A 1 93 ? 29.006 -37.025 9.167 1.00 8.77 95 ILE A CA 1
ATOM 692 C C . ILE A 1 93 ? 29.436 -35.570 9.327 1.00 8.61 95 ILE A C 1
ATOM 693 O O . ILE A 1 93 ? 30.622 -35.262 9.430 1.00 10.36 95 ILE A O 1
ATOM 698 N N . LEU A 1 94 ? 28.458 -34.673 9.298 1.00 7.77 96 LEU A N 1
ATOM 699 C CA . LEU A 1 94 ? 28.703 -33.234 9.441 1.00 8.22 96 LEU A CA 1
ATOM 700 C C . LEU A 1 94 ? 28.835 -32.890 10.917 1.00 8.14 96 LEU A C 1
ATOM 701 O O . LEU A 1 94 ? 27.890 -33.054 11.699 1.00 10.02 96 LEU A O 1
ATOM 706 N N . MET A 1 95 ? 30.029 -32.435 11.291 1.00 7.90 97 MET A N 1
ATOM 707 C CA . MET A 1 95 ? 30.367 -32.241 12.696 1.00 9.60 97 MET A CA 1
ATOM 708 C C . MET A 1 95 ? 30.283 -30.783 13.107 1.00 8.88 97 MET A C 1
ATOM 709 O O . MET A 1 95 ? 29.866 -30.469 14.219 1.00 9.13 97 MET A O 1
ATOM 714 N N . GLU A 1 96 ? 30.673 -29.882 12.206 1.00 9.08 98 GLU A N 1
ATOM 715 C CA . GLU A 1 96 ? 30.558 -28.451 12.471 1.00 9.13 98 GLU A CA 1
ATOM 716 C C . GLU A 1 96 ? 30.160 -27.808 11.190 1.00 9.91 98 GLU A C 1
ATOM 717 O O . GLU A 1 96 ? 30.746 -28.101 10.140 1.00 11.79 98 GLU A O 1
ATOM 723 N N . LEU A 1 97 ? 29.191 -26.904 11.257 1.00 9.72 99 LEU A N 1
ATOM 724 C CA . LEU A 1 97 ? 28.848 -26.113 10.073 1.00 11.06 99 LEU A CA 1
ATOM 725 C C . LEU A 1 97 ? 28.319 -24.741 10.447 1.00 12.21 99 LEU A C 1
ATOM 726 O O . LEU A 1 97 ? 27.879 -24.517 11.577 1.00 15.48 99 LEU A O 1
ATOM 731 N N . GLU A 1 98 ? 28.380 -23.834 9.477 1.00 10.89 100 GLU A N 1
ATOM 732 C CA . GLU A 1 98 ? 27.904 -22.474 9.669 1.00 13.41 100 GLU A CA 1
ATOM 733 C C . GLU A 1 98 ? 26.952 -22.153 8.533 1.00 12.09 100 GLU A C 1
ATOM 734 O O . GLU A 1 98 ? 27.300 -22.330 7.371 1.00 10.81 100 GLU A O 1
ATOM 740 N N . VAL A 1 99 ? 25.757 -21.690 8.859 1.00 11.14 101 VAL A N 1
ATOM 741 C CA . VAL A 1 99 ? 24.823 -21.247 7.815 1.00 10.79 101 VAL A CA 1
ATOM 742 C C . VAL A 1 99 ? 25.274 -19.872 7.351 1.00 13.11 101 VAL A C 1
ATOM 743 O O . VAL A 1 99 ? 25.366 -18.943 8.154 1.00 16.42 101 VAL A O 1
ATOM 747 N N . LEU A 1 100 ? 25.567 -19.736 6.062 1.00 10.38 102 LEU A N 1
ATOM 748 C CA . LEU A 1 100 ? 26.106 -18.476 5.541 1.00 12.12 102 LEU A CA 1
ATOM 749 C C . LEU A 1 100 ? 24.997 -17.600 5.026 1.00 12.27 102 LEU A C 1
ATOM 750 O O . LEU A 1 100 ? 25.064 -16.362 5.101 1.00 14.98 102 LEU A O 1
ATOM 755 N N . LYS A 1 101 ? 23.973 -18.252 4.492 1.00 12.20 103 LYS A N 1
ATOM 756 C CA . LYS A 1 101 ? 22.833 -17.556 3.940 1.00 13.85 103 LYS A CA 1
ATOM 757 C C . LYS A 1 101 ? 21.619 -18.419 4.211 1.00 14.04 103 LYS A C 1
ATOM 758 O O . LYS A 1 101 ? 21.607 -19.626 3.935 1.00 13.77 103 LYS A O 1
ATOM 764 N N . SER A 1 102 ? 20.600 -17.795 4.769 1.00 12.51 104 SER A N 1
ATOM 765 C CA . SER A 1 102 ? 19.411 -18.517 5.179 1.00 13.94 104 SER A CA 1
ATOM 766 C C . SER A 1 102 ? 18.617 -18.996 3.969 1.00 14.56 104 SER A C 1
ATOM 767 O O . SER A 1 102 ? 18.772 -18.492 2.842 1.00 15.18 104 SER A O 1
ATOM 770 N N . ALA A 1 103 ? 17.729 -19.948 4.211 1.00 11.74 105 ALA A N 1
ATOM 771 C CA . ALA A 1 103 ? 16.827 -20.412 3.162 1.00 12.48 105 ALA A CA 1
ATOM 772 C C . ALA A 1 103 ? 15.999 -19.251 2.655 1.00 14.55 105 ALA A C 1
ATOM 773 O O . ALA A 1 103 ? 15.729 -19.147 1.461 1.00 13.84 105 ALA A O 1
ATOM 775 N N . GLU A 1 104 ? 15.599 -18.387 3.586 1.00 17.97 106 GLU A N 1
ATOM 776 C CA . GLU A 1 104 ? 14.804 -17.201 3.269 1.00 21.04 106 GLU A CA 1
ATOM 777 C C . GLU A 1 104 ? 15.529 -16.291 2.263 1.00 19.05 106 GLU A C 1
ATOM 778 O O . GLU A 1 104 ? 14.921 -15.779 1.319 1.00 20.79 106 GLU A O 1
ATOM 784 N N . ALA A 1 105 ? 16.829 -16.107 2.467 1.00 15.74 107 ALA A N 1
ATOM 785 C CA . ALA A 1 105 ? 17.642 -15.220 1.635 1.00 21.51 107 ALA A CA 1
ATOM 786 C C . ALA A 1 105 ? 17.982 -15.807 0.266 1.00 23.10 107 ALA A C 1
ATOM 787 O O . ALA A 1 105 ? 18.089 -15.071 -0.722 1.00 25.20 107 ALA A O 1
ATOM 789 N N . VAL A 1 106 ? 18.152 -17.125 0.208 1.00 16.45 108 VAL A N 1
ATOM 790 C CA . VAL A 1 106 ? 18.512 -17.804 -1.047 1.00 16.15 108 VAL A CA 1
ATOM 791 C C . VAL A 1 106 ? 17.268 -18.066 -1.898 1.00 18.16 108 VAL A C 1
ATOM 792 O O . VAL A 1 106 ? 17.274 -17.826 -3.109 1.00 22.36 108 VAL A O 1
ATOM 796 N N . GLY A 1 107 ? 16.221 -18.594 -1.266 1.00 18.67 109 GLY A N 1
ATOM 797 C CA . GLY A 1 107 ? 14.893 -18.687 -1.870 1.00 21.52 109 GLY A CA 1
ATOM 798 C C . GLY A 1 107 ? 14.623 -19.846 -2.817 1.00 23.35 109 GLY A C 1
ATOM 799 O O . GLY A 1 107 ? 13.474 -20.284 -2.946 1.00 29.56 109 GLY A O 1
ATOM 800 N N . VAL A 1 108 ? 15.666 -20.327 -3.498 1.00 22.74 110 VAL A N 1
ATOM 801 C CA . VAL A 1 108 ? 15.540 -21.358 -4.535 1.00 17.51 110 VAL A CA 1
ATOM 802 C C . VAL A 1 108 ? 16.790 -22.257 -4.558 1.00 14.85 110 VAL A C 1
ATOM 803 O O . VAL A 1 108 ? 17.822 -21.906 -3.989 1.00 15.96 110 VAL A O 1
ATOM 807 N N . LYS A 1 109 ? 16.674 -23.406 -5.219 1.00 13.27 111 LYS A N 1
ATOM 808 C CA . LYS A 1 109 ? 17.819 -24.265 -5.549 1.00 12.64 111 LYS A CA 1
ATOM 809 C C . LYS A 1 109 ? 18.744 -23.518 -6.497 1.00 12.68 111 LYS A C 1
ATOM 810 O O . LYS A 1 109 ? 18.286 -22.912 -7.469 1.00 15.65 111 LYS A O 1
ATOM 816 N N . ILE A 1 110 ? 20.043 -23.547 -6.205 1.00 11.53 112 ILE A N 1
ATOM 817 C CA . ILE A 1 110 ? 21.065 -22.930 -7.044 1.00 11.04 112 ILE A CA 1
ATOM 818 C C . ILE A 1 110 ? 21.430 -23.875 -8.187 1.00 13.11 112 ILE A C 1
ATOM 819 O O . ILE A 1 110 ? 21.855 -25.028 -7.967 1.00 13.52 112 ILE A O 1
ATOM 824 N N . GLY A 1 111 ? 21.206 -23.402 -9.411 1.00 15.66 113 GLY A N 1
ATOM 825 C CA . GLY A 1 111 ? 21.593 -24.146 -10.590 1.00 15.45 113 GLY A CA 1
ATOM 826 C C . GLY A 1 111 ? 20.815 -25.431 -10.815 1.00 12.33 113 GLY A C 1
ATOM 827 O O . GLY A 1 111 ? 19.673 -25.570 -10.375 1.00 15.46 113 GLY A O 1
ATOM 828 N N . ASN A 1 112 ? 21.460 -26.360 -11.513 1.00 14.00 114 ASN A N 1
ATOM 829 C CA . ASN A 1 112 ? 20.806 -27.595 -11.956 1.00 15.90 114 ASN A CA 1
ATOM 830 C C . ASN A 1 112 ? 21.673 -28.808 -11.616 1.00 14.64 114 ASN A C 1
ATOM 831 O O . ASN A 1 112 ? 22.127 -29.530 -12.498 1.00 14.15 114 ASN A O 1
ATOM 836 N N . PRO A 1 113 ? 21.927 -29.023 -10.313 1.00 11.87 115 PRO A N 1
ATOM 837 C CA . PRO A 1 113 ? 22.730 -30.187 -9.966 1.00 10.10 115 PRO A CA 1
ATOM 838 C C . PRO A 1 113 ? 22.017 -31.504 -10.283 1.00 11.47 115 PRO A C 1
ATOM 839 O O . PRO A 1 113 ? 20.779 -31.572 -10.264 1.00 11.39 115 PRO A O 1
ATOM 843 N N . VAL A 1 114 ? 22.814 -32.518 -10.610 1.00 10.08 116 VAL A N 1
ATOM 844 C CA . VAL A 1 114 ? 22.314 -33.859 -10.907 1.00 9.91 116 VAL A CA 1
ATOM 845 C C . VAL A 1 114 ? 22.815 -34.855 -9.864 1.00 9.12 116 VAL A C 1
ATOM 846 O O . VAL A 1 114 ? 23.844 -34.624 -9.204 1.00 8.47 116 VAL A O 1
ATOM 850 N N . PRO A 1 115 ? 22.108 -35.965 -9.681 1.00 9.17 117 PRO A N 1
ATOM 851 C CA . PRO A 1 115 ? 22.565 -36.915 -8.667 1.00 8.17 117 PRO A CA 1
ATOM 852 C C . PRO A 1 115 ? 23.985 -37.390 -8.901 1.00 9.22 117 PRO A C 1
ATOM 853 O O . PRO A 1 115 ? 24.400 -37.632 -10.045 1.00 9.67 117 PRO A O 1
ATOM 857 N N . TYR A 1 116 ? 24.750 -37.514 -7.824 1.00 9.12 118 TYR A N 1
ATOM 858 C CA . TYR A 1 116 ? 26.092 -38.043 -7.953 1.00 9.52 118 TYR A CA 1
ATOM 859 C C . TYR A 1 116 ? 25.973 -39.482 -8.466 1.00 12.05 118 TYR A C 1
ATOM 860 O O . TYR A 1 116 ? 25.192 -40.255 -7.939 1.00 15.75 118 TYR A O 1
ATOM 869 N N . ASN A 1 117 ? 26.747 -39.825 -9.489 1.00 17.08 119 ASN A N 1
ATOM 870 C CA . ASN A 1 117 ? 26.399 -40.980 -10.344 1.00 28.92 119 ASN A CA 1
ATOM 871 C C . ASN A 1 117 ? 27.587 -41.850 -10.778 1.00 36.20 119 ASN A C 1
ATOM 872 O O . ASN A 1 117 ? 27.482 -42.625 -11.736 1.00 34.62 119 ASN A O 1
ATOM 877 N N . GLU A 1 118 ? 28.705 -41.737 -10.064 1.00 43.41 120 GLU A N 1
ATOM 878 C CA . GLU A 1 118 ? 29.943 -42.397 -10.486 1.00 55.15 120 GLU A CA 1
ATOM 879 C C . GLU A 1 118 ? 30.317 -43.595 -9.612 1.00 58.99 120 GLU A C 1
ATOM 880 O O . GLU A 1 118 ? 30.008 -43.634 -8.420 1.00 62.59 120 GLU A O 1
ATOM 886 N N . GLY B 1 1 ? 28.992 -20.880 44.900 1.00 19.91 3 GLY B N 1
ATOM 887 C CA . GLY B 1 1 ? 27.658 -20.453 44.403 1.00 15.31 3 GLY B CA 1
ATOM 888 C C . GLY B 1 1 ? 27.589 -20.476 42.884 1.00 15.89 3 GLY B C 1
ATOM 889 O O . GLY B 1 1 ? 26.514 -20.324 42.305 1.00 13.23 3 GLY B O 1
ATOM 890 N N . GLN B 1 2 ? 28.728 -20.683 42.224 1.00 15.16 4 GLN B N 1
ATOM 891 C CA . GLN B 1 2 ? 28.756 -20.687 40.770 1.00 13.74 4 GLN B CA 1
ATOM 892 C C . GLN B 1 2 ? 28.513 -22.070 40.165 1.00 11.99 4 GLN B C 1
ATOM 893 O O . GLN B 1 2 ? 28.225 -22.182 38.982 1.00 10.78 4 GLN B O 1
ATOM 899 N N . LEU B 1 3 ? 28.598 -23.112 40.993 1.00 8.91 5 LEU B N 1
ATOM 900 C CA . LEU B 1 3 ? 28.512 -24.488 40.480 1.00 7.97 5 LEU B CA 1
ATOM 901 C C . LEU B 1 3 ? 27.238 -25.193 40.973 1.00 7.14 5 LEU B C 1
ATOM 902 O O . LEU B 1 3 ? 26.707 -24.894 42.052 1.00 8.69 5 LEU B O 1
ATOM 907 N N . SER B 1 4 ? 26.758 -26.141 40.167 1.00 6.04 6 SER B N 1
ATOM 908 C CA . SER B 1 4 ? 25.536 -26.884 40.479 1.00 6.20 6 SER B CA 1
ATOM 909 C C . SER B 1 4 ? 25.766 -27.946 41.560 1.00 7.40 6 SER B C 1
ATOM 910 O O . SER B 1 4 ? 25.716 -29.140 41.266 1.00 7.54 6 SER B O 1
ATOM 913 N N . GLU B 1 5 ? 25.965 -27.507 42.798 1.00 8.18 7 GLU B N 1
ATOM 914 C CA . GLU B 1 5 ? 26.257 -28.430 43.907 1.00 9.69 7 GLU B CA 1
ATOM 915 C C . GLU B 1 5 ? 25.181 -29.502 44.026 1.00 9.05 7 GLU B C 1
ATOM 916 O O . GLU B 1 5 ? 23.979 -29.200 44.100 1.00 10.62 7 GLU B O 1
ATOM 922 N N . GLY B 1 6 ? 25.611 -30.756 44.038 1.00 8.93 8 GLY B N 1
ATOM 923 C CA . GLY B 1 6 ? 24.687 -31.890 44.149 1.00 8.01 8 GLY B CA 1
ATOM 924 C C . GLY B 1 6 ? 24.254 -32.510 42.822 1.00 8.70 8 GLY B C 1
ATOM 925 O O . GLY B 1 6 ? 23.581 -33.543 42.814 1.00 10.95 8 GLY B O 1
ATOM 926 N N . ALA B 1 7 ? 24.634 -31.883 41.705 1.00 6.76 9 ALA B N 1
ATOM 927 C CA . ALA B 1 7 ? 24.277 -32.419 40.391 1.00 6.82 9 ALA B CA 1
ATOM 928 C C . ALA B 1 7 ? 24.960 -33.745 40.122 1.00 7.70 9 ALA B C 1
ATOM 929 O O . ALA B 1 7 ? 24.368 -34.613 39.499 1.00 6.93 9 ALA B O 1
ATOM 931 N N . ILE B 1 8 ? 26.214 -33.877 40.544 1.00 7.76 10 ILE B N 1
ATOM 932 C CA . ILE B 1 8 ? 26.916 -35.146 40.337 1.00 7.58 10 ILE B CA 1
ATOM 933 C C . ILE B 1 8 ? 26.211 -36.287 41.055 1.00 8.20 10 ILE B C 1
ATOM 934 O O . ILE B 1 8 ? 25.936 -37.310 40.434 1.00 8.36 10 ILE B O 1
ATOM 939 N N . ALA B 1 9 ? 25.888 -36.102 42.331 1.00 9.06 11 ALA B N 1
ATOM 940 C CA . ALA B 1 9 ? 25.138 -37.118 43.066 1.00 9.04 11 ALA B CA 1
ATOM 941 C C . ALA B 1 9 ? 23.773 -37.385 42.443 1.00 9.55 11 ALA B C 1
ATOM 942 O O . ALA B 1 9 ? 23.361 -38.545 42.342 1.00 10.47 11 ALA B O 1
ATOM 944 N N . ALA B 1 10 ? 23.101 -36.335 41.962 1.00 9.76 12 ALA B N 1
ATOM 945 C CA . ALA B 1 10 ? 21.815 -36.492 41.266 1.00 10.94 12 ALA B CA 1
ATOM 946 C C . ALA B 1 10 ? 21.952 -37.387 40.041 1.00 11.22 12 ALA B C 1
ATOM 947 O O . ALA B 1 10 ? 21.168 -38.315 39.850 1.00 11.08 12 ALA B O 1
ATOM 949 N N . ILE B 1 11 ? 22.943 -37.095 39.198 1.00 8.50 13 ILE B N 1
ATOM 950 C CA . ILE B 1 11 ? 23.181 -37.918 38.022 1.00 9.51 13 ILE B CA 1
ATOM 951 C C . ILE B 1 11 ? 23.542 -39.358 38.378 1.00 10.87 13 ILE B C 1
ATOM 952 O O . ILE B 1 11 ? 22.997 -40.299 37.795 1.00 13.01 13 ILE B O 1
ATOM 957 N N . MET B 1 12 ? 24.416 -39.540 39.361 1.00 10.75 14 MET B N 1
ATOM 958 C CA . MET B 1 12 ? 24.884 -40.896 39.706 1.00 11.87 14 MET B CA 1
ATOM 959 C C . MET B 1 12 ? 23.765 -41.750 40.273 1.00 11.41 14 MET B C 1
ATOM 960 O O . MET B 1 12 ? 23.674 -42.944 40.001 1.00 13.74 14 MET B O 1
ATOM 965 N N . GLN B 1 13 ? 22.899 -41.118 41.049 1.00 11.14 15 GLN B N 1
ATOM 966 C CA . GLN B 1 13 ? 21.819 -41.824 41.703 1.00 12.46 15 GLN B CA 1
ATOM 967 C C . GLN B 1 13 ? 20.564 -41.941 40.862 1.00 14.45 15 GLN B C 1
ATOM 968 O O . GLN B 1 13 ? 20.048 -43.049 40.671 1.00 16.28 15 GLN B O 1
ATOM 974 N N . LYS B 1 14 ? 20.054 -40.815 40.378 1.00 13.02 16 LYS B N 1
ATOM 975 C CA . LYS B 1 14 ? 18.791 -40.847 39.634 1.00 12.81 16 LYS B CA 1
ATOM 976 C C . LYS B 1 14 ? 19.000 -41.187 38.168 1.00 16.04 16 LYS B C 1
ATOM 977 O O . LYS B 1 14 ? 18.128 -41.795 37.557 1.00 16.77 16 LYS B O 1
ATOM 983 N N . GLY B 1 15 ? 20.136 -40.766 37.594 1.00 13.79 17 GLY B N 1
ATOM 984 C CA . GLY B 1 15 ? 20.452 -41.001 36.179 1.00 15.98 17 GLY B CA 1
ATOM 985 C C . GLY B 1 15 ? 19.649 -40.190 35.162 1.00 16.25 17 GLY B C 1
ATOM 986 O O . GLY B 1 15 ? 19.648 -40.501 33.968 1.00 20.00 17 GLY B O 1
ATOM 987 N N . ASP B 1 16 ? 18.974 -39.153 35.628 1.00 15.32 18 ASP B N 1
ATOM 988 C CA . ASP B 1 16 ? 18.124 -38.338 34.755 1.00 20.45 18 ASP B CA 1
ATOM 989 C C . ASP B 1 16 ? 18.959 -37.286 34.044 1.00 17.58 18 ASP B C 1
ATOM 990 O O . ASP B 1 16 ? 20.008 -36.844 34.560 1.00 17.18 18 ASP B O 1
ATOM 995 N N . THR B 1 17 ? 18.481 -36.893 32.867 1.00 18.36 19 THR B N 1
ATOM 996 C CA . THR B 1 17 ? 19.237 -36.030 31.974 1.00 17.36 19 THR B CA 1
ATOM 997 C C . THR B 1 17 ? 18.565 -34.672 31.767 1.00 18.08 19 THR B C 1
ATOM 998 O O . THR B 1 17 ? 19.039 -33.857 30.962 1.00 17.13 19 THR B O 1
ATOM 1002 N N . ASN B 1 18 ? 17.488 -34.412 32.502 1.00 15.15 20 ASN B N 1
ATOM 1003 C CA . ASN B 1 18 ? 16.735 -33.168 32.346 1.00 19.59 20 ASN B CA 1
ATOM 1004 C C . ASN B 1 18 ? 17.240 -32.064 33.270 1.00 21.10 20 ASN B C 1
ATOM 1005 O O . ASN B 1 18 ? 16.466 -31.417 33.996 1.00 23.62 20 ASN B O 1
ATOM 1010 N N . ILE B 1 19 ? 18.551 -31.896 33.273 1.00 14.31 21 ILE B N 1
ATOM 1011 C CA . ILE B 1 19 ? 19.226 -30.835 34.018 1.00 11.86 21 ILE B CA 1
ATOM 1012 C C . ILE B 1 19 ? 20.351 -30.362 33.115 1.00 12.05 21 ILE B C 1
ATOM 1013 O O . ILE B 1 19 ? 20.825 -31.114 32.263 1.00 10.72 21 ILE B O 1
ATOM 1018 N N . LYS B 1 20 ? 20.760 -29.119 33.306 1.00 9.20 22 LYS B N 1
ATOM 1019 C CA . LYS B 1 20 ? 21.848 -28.525 32.535 1.00 8.65 22 LYS B CA 1
ATOM 1020 C C . LYS B 1 20 ? 22.883 -27.963 33.524 1.00 7.98 22 LYS B C 1
ATOM 1021 O O . LYS B 1 20 ? 23.058 -26.767 33.637 1.00 7.67 22 LYS B O 1
ATOM 1027 N N . PRO B 1 21 ? 23.577 -28.848 34.266 1.00 7.40 23 PRO B N 1
ATOM 1028 C CA . PRO B 1 21 ? 24.371 -28.344 35.378 1.00 6.86 23 PRO B CA 1
ATOM 1029 C C . PRO B 1 21 ? 25.580 -27.541 34.973 1.00 6.98 23 PRO B C 1
ATOM 1030 O O . PRO B 1 21 ? 26.136 -27.726 33.862 1.00 7.40 23 PRO B O 1
ATOM 1034 N N . ILE B 1 22 ? 25.980 -26.653 35.875 1.00 5.23 24 ILE B N 1
ATOM 1035 C CA . ILE B 1 22 ? 27.206 -25.872 35.706 1.00 7.02 24 ILE B CA 1
ATOM 1036 C C . ILE B 1 22 ? 28.287 -26.545 36.538 1.00 7.10 24 ILE B C 1
ATOM 1037 O O . ILE B 1 22 ? 28.126 -26.730 37.754 1.00 6.81 24 ILE B O 1
ATOM 1042 N N . LEU B 1 23 ? 29.359 -26.944 35.854 1.00 6.91 25 LEU B N 1
ATOM 1043 C CA . LEU B 1 23 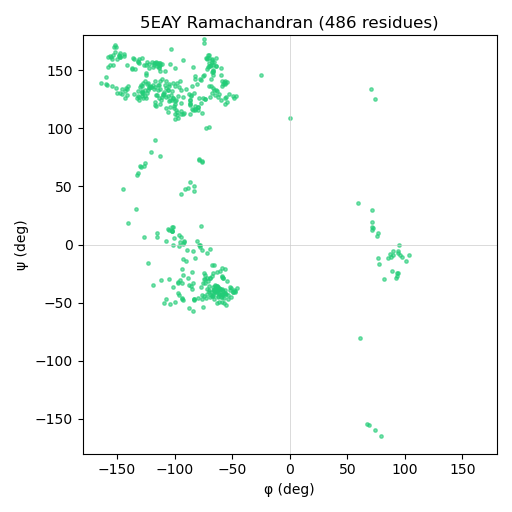? 30.430 -27.687 36.484 1.00 6.57 25 LEU B CA 1
ATOM 1044 C C . LEU B 1 23 ? 31.778 -27.035 36.211 1.00 6.09 25 LEU B C 1
ATOM 1045 O O . LEU B 1 23 ? 31.911 -26.242 35.288 1.00 7.77 25 LEU B O 1
ATOM 1050 N N . GLN B 1 24 ? 32.769 -27.360 37.034 1.00 5.50 26 GLN B N 1
ATOM 1051 C CA . GLN B 1 24 ? 34.132 -26.979 36.778 1.00 6.39 26 GLN B CA 1
ATOM 1052 C C . GLN B 1 24 ? 34.972 -28.160 36.316 1.00 7.10 26 GLN B C 1
ATOM 1053 O O . GLN B 1 24 ? 34.915 -29.240 36.905 1.00 6.85 26 GLN B O 1
ATOM 1059 N N . VAL B 1 25 ? 35.731 -27.948 35.250 1.00 6.58 27 VAL B N 1
ATOM 1060 C CA . VAL B 1 25 ? 36.726 -28.933 34.836 1.00 7.07 27 VAL B CA 1
ATOM 1061 C C . VAL B 1 25 ? 37.906 -28.891 35.808 1.00 8.16 27 VAL B C 1
ATOM 1062 O O . VAL B 1 25 ? 38.483 -27.833 36.065 1.00 8.34 27 VAL B O 1
ATOM 1066 N N . ILE B 1 26 ? 38.234 -30.048 36.381 1.00 7.25 28 ILE B N 1
ATOM 1067 C CA . ILE B 1 26 ? 39.412 -30.152 37.243 1.00 8.54 28 ILE B CA 1
ATOM 1068 C C . ILE B 1 26 ? 40.631 -30.611 36.445 1.00 8.78 28 ILE B C 1
ATOM 1069 O O . ILE B 1 26 ? 41.713 -30.039 36.583 1.00 11.77 28 ILE B O 1
ATOM 1074 N N . ASN B 1 27 ? 40.456 -31.637 35.617 1.00 8.97 29 ASN B N 1
ATOM 1075 C CA . ASN B 1 27 ? 41.529 -32.112 34.759 1.00 10.27 29 ASN B CA 1
ATOM 1076 C C . ASN B 1 27 ? 40.944 -32.844 33.550 1.00 8.86 29 ASN B C 1
ATOM 1077 O O . ASN B 1 27 ? 39.816 -33.336 33.607 1.00 8.42 29 ASN B O 1
ATOM 1082 N N . ILE B 1 28 ? 41.705 -32.877 32.455 1.00 9.78 30 ILE B N 1
ATOM 1083 C CA . ILE B 1 28 ? 41.340 -33.602 31.240 1.00 9.80 30 ILE B CA 1
ATOM 1084 C C . ILE B 1 28 ? 42.497 -34.502 30.833 1.00 11.35 30 ILE B C 1
ATOM 1085 O O . ILE B 1 28 ? 43.651 -34.064 30.815 1.00 13.81 30 ILE B O 1
ATOM 1090 N N . ARG B 1 29 ? 42.194 -35.754 30.533 1.00 12.36 31 ARG B N 1
ATOM 1091 C CA . ARG B 1 29 ? 43.217 -36.721 30.154 1.00 14.57 31 ARG B CA 1
ATOM 1092 C C . ARG B 1 29 ? 42.792 -37.475 28.911 1.00 14.47 31 ARG B C 1
ATOM 1093 O O . ARG B 1 29 ? 41.692 -38.023 28.856 1.00 13.10 31 ARG B O 1
ATOM 1101 N N . PRO B 1 30 ? 43.650 -37.480 27.879 1.00 13.10 32 PRO B N 1
ATOM 1102 C CA . PRO B 1 30 ? 43.323 -38.219 26.675 1.00 14.63 32 PRO B CA 1
ATOM 1103 C C . PRO B 1 30 ? 43.528 -39.719 26.852 1.00 14.78 32 PRO B C 1
ATOM 1104 O O . PRO B 1 30 ? 44.467 -40.153 27.535 1.00 15.37 32 PRO B O 1
ATOM 1108 N N . ILE B 1 31 ? 42.627 -40.496 26.274 1.00 16.15 33 ILE B N 1
ATOM 1109 C CA . ILE B 1 31 ? 42.942 -41.887 25.980 1.00 26.09 33 ILE B CA 1
ATOM 1110 C C . ILE B 1 31 ? 43.147 -41.939 24.474 1.00 26.65 33 ILE B C 1
ATOM 1111 O O . ILE B 1 31 ? 42.216 -41.694 23.716 1.00 28.14 33 ILE B O 1
ATOM 1116 N N . THR B 1 32 ? 44.377 -42.224 24.047 1.00 38.88 34 THR B N 1
ATOM 1117 C CA . THR B 1 32 ? 44.724 -42.205 22.621 1.00 41.16 34 THR B CA 1
ATOM 1118 C C . THR B 1 32 ? 44.847 -43.609 22.042 1.00 42.68 34 THR B C 1
ATOM 1119 O O . THR B 1 32 ? 44.774 -44.599 22.769 1.00 55.41 34 THR B O 1
ATOM 1123 N N . SER B 1 36 ? 43.324 -41.832 14.420 1.00 49.06 38 SER B N 1
ATOM 1124 C CA . SER B 1 36 ? 42.094 -41.818 15.203 1.00 50.15 38 SER B CA 1
ATOM 1125 C C . SER B 1 36 ? 42.067 -40.622 16.160 1.00 51.49 38 SER B C 1
ATOM 1126 O O . SER B 1 36 ? 43.063 -40.344 16.833 1.00 47.00 38 SER B O 1
ATOM 1129 N N . PRO B 1 37 ? 40.931 -39.898 16.216 1.00 48.12 39 PRO B N 1
ATOM 1130 C CA . PRO B 1 37 ? 40.850 -38.797 17.184 1.00 44.32 39 PRO B CA 1
ATOM 1131 C C . PRO B 1 37 ? 41.040 -39.298 18.624 1.00 36.07 39 PRO B C 1
ATOM 1132 O O . PRO B 1 37 ? 40.630 -40.420 18.937 1.00 34.20 39 PRO B O 1
ATOM 1136 N N . PRO B 1 38 ? 41.680 -38.485 19.494 1.00 28.50 40 PRO B N 1
ATOM 1137 C CA . PRO B 1 38 ? 41.804 -38.920 20.890 1.00 27.58 40 PRO B CA 1
ATOM 1138 C C . PRO B 1 38 ? 40.429 -38.858 21.540 1.00 20.61 40 PRO B C 1
ATOM 1139 O O . PRO B 1 38 ? 39.575 -38.137 21.049 1.00 20.74 40 PRO B O 1
ATOM 1143 N N . ARG B 1 39 ? 40.199 -39.627 22.601 1.00 18.37 41 ARG B N 1
ATOM 1144 C CA . ARG B 1 39 ? 38.973 -39.475 23.393 1.00 15.83 41 ARG B CA 1
ATOM 1145 C C . ARG B 1 39 ? 39.352 -38.902 24.742 1.00 15.18 41 ARG B C 1
ATOM 1146 O O . ARG B 1 39 ? 40.231 -39.424 25.437 1.00 19.07 41 ARG B O 1
ATOM 1154 N N . TYR B 1 40 ? 38.695 -37.810 25.104 1.00 9.14 42 TYR B N 1
ATOM 1155 C CA . TYR B 1 40 ? 39.030 -37.142 26.348 1.00 9.08 42 TYR B CA 1
ATOM 1156 C C . TYR B 1 40 ? 38.147 -37.606 27.474 1.00 8.49 42 TYR B C 1
ATOM 1157 O O . TYR B 1 40 ? 36.932 -37.669 27.329 1.00 10.96 42 TYR B O 1
ATOM 1166 N N . ARG B 1 41 ? 38.776 -37.917 28.609 1.00 7.37 43 ARG B N 1
ATOM 1167 C CA . ARG B 1 41 ? 38.070 -38.204 29.856 1.00 6.75 43 ARG B CA 1
ATOM 1168 C C . ARG B 1 41 ? 38.262 -37.035 30.817 1.00 6.20 43 ARG B C 1
ATOM 1169 O O . ARG B 1 41 ? 39.341 -36.446 30.926 1.00 7.95 43 ARG B O 1
ATOM 1177 N N . LEU B 1 42 ? 37.201 -36.687 31.537 1.00 7.70 44 LEU B N 1
ATOM 1178 C CA . LEU B 1 42 ? 37.251 -35.505 32.392 1.00 7.39 44 LEU B CA 1
ATOM 1179 C C . LEU B 1 42 ? 36.968 -35.786 33.858 1.00 7.91 44 LEU B C 1
ATOM 1180 O O . LEU B 1 42 ? 36.030 -36.507 34.189 1.00 7.82 44 LEU B O 1
ATOM 1185 N N . LEU B 1 43 ? 37.800 -35.205 34.718 1.00 6.40 45 LEU B N 1
ATOM 1186 C CA . LEU B 1 43 ? 37.509 -35.117 36.139 1.00 7.69 45 LEU B CA 1
ATOM 1187 C C . LEU B 1 43 ? 36.800 -33.777 36.376 1.00 7.88 45 LEU B C 1
ATOM 1188 O O . LEU B 1 43 ? 37.411 -32.728 36.193 1.00 6.94 45 LEU B O 1
ATOM 1193 N N . MET B 1 44 ? 35.519 -33.827 36.734 1.00 7.01 46 MET B N 1
ATOM 1194 C CA . MET B 1 44 ? 34.682 -32.629 36.915 1.00 8.27 46 MET B CA 1
ATOM 1195 C C . MET B 1 44 ? 34.266 -32.448 38.339 1.00 8.56 46 MET B C 1
ATOM 1196 O O . MET B 1 44 ? 34.193 -33.411 39.083 1.00 7.65 46 MET B O 1
ATOM 1201 N N . SER B 1 45 ? 33.951 -31.203 38.681 1.00 7.01 47 SER B N 1
ATOM 1202 C CA . SER B 1 45 ? 33.502 -30.830 39.984 1.00 7.45 47 SER B CA 1
ATOM 1203 C C . SER B 1 45 ? 32.190 -30.089 39.877 1.00 7.37 47 SER B C 1
ATOM 1204 O O . SER B 1 45 ? 32.000 -29.280 38.978 1.00 6.88 47 SER B O 1
ATOM 1207 N N . ASP B 1 46 ? 31.290 -30.367 40.811 1.00 6.47 48 ASP B N 1
ATOM 1208 C CA . ASP B 1 46 ? 30.094 -29.565 40.965 1.00 7.06 48 ASP B CA 1
ATOM 1209 C C . ASP B 1 46 ? 30.181 -28.639 42.183 1.00 7.83 48 ASP B C 1
ATOM 1210 O O . ASP B 1 46 ? 29.172 -28.042 42.586 1.00 9.22 48 ASP B O 1
ATOM 1215 N N . GLY B 1 47 ? 31.394 -28.515 42.736 1.00 7.20 49 GLY B N 1
ATOM 1216 C CA . GLY B 1 47 ? 31.629 -27.699 43.924 1.00 9.07 49 GLY B CA 1
ATOM 1217 C C . GLY B 1 47 ? 31.510 -28.500 45.199 1.00 9.37 49 GLY B C 1
ATOM 1218 O O . GLY B 1 47 ? 32.162 -28.142 46.194 1.00 12.78 49 GLY B O 1
ATOM 1219 N N . LEU B 1 48 ? 30.685 -29.549 45.183 1.00 9.27 50 LEU B N 1
ATOM 1220 C CA . LEU B 1 48 ? 30.530 -30.465 46.316 1.00 9.03 50 LEU B CA 1
ATOM 1221 C C . LEU B 1 48 ? 31.345 -31.739 46.128 1.00 8.00 50 LEU B C 1
ATOM 1222 O O . LEU B 1 48 ? 32.073 -32.146 47.047 1.00 9.53 50 LEU B O 1
ATOM 1227 N N . ASN B 1 49 ? 31.208 -32.374 44.956 1.00 7.49 51 ASN B N 1
ATOM 1228 C CA . ASN B 1 49 ? 31.937 -33.598 44.636 1.00 7.04 51 ASN B CA 1
ATOM 1229 C C . ASN B 1 49 ? 32.744 -33.468 43.370 1.00 7.23 51 ASN B C 1
ATOM 1230 O O . ASN B 1 49 ? 32.389 -32.684 42.486 1.00 8.19 51 ASN B O 1
ATOM 1235 N N . THR B 1 50 ? 33.764 -34.305 43.259 1.00 8.23 52 THR B N 1
ATOM 1236 C CA . THR B 1 50 ? 34.455 -34.542 41.990 1.00 11.15 52 THR B CA 1
ATOM 1237 C C . THR B 1 50 ? 34.218 -35.970 41.518 1.00 10.46 52 THR B C 1
ATOM 1238 O O . THR B 1 50 ? 33.998 -36.874 42.331 1.00 12.73 52 THR B O 1
ATOM 1242 N N . LEU B 1 51 ? 34.307 -36.179 40.210 1.00 9.17 53 LEU B N 1
ATOM 1243 C CA . LEU B 1 51 ? 34.080 -37.491 39.614 1.00 9.93 53 LEU B CA 1
ATOM 1244 C C . LEU B 1 51 ? 34.737 -37.492 38.246 1.00 8.19 53 LEU B C 1
ATOM 1245 O O . LEU B 1 51 ? 34.642 -36.498 37.535 1.00 7.67 53 LEU B O 1
ATOM 1250 N N . SER B 1 52 ? 35.410 -38.594 37.911 1.00 9.26 54 SER B N 1
ATOM 1251 C CA . SER B 1 52 ? 36.108 -38.723 36.629 1.00 8.79 54 SER B CA 1
ATOM 1252 C C . SER B 1 52 ? 35.372 -39.564 35.608 1.00 10.26 54 SER B C 1
ATOM 1253 O O . SER B 1 52 ? 35.933 -39.916 34.568 1.00 9.54 54 SER B O 1
ATOM 1256 N N . SER B 1 53 ? 34.113 -39.886 35.887 1.00 7.09 55 SER B N 1
ATOM 1257 C CA . SER B 1 53 ? 33.316 -40.757 35.019 1.00 8.43 55 SER B CA 1
ATOM 1258 C C . SER B 1 53 ? 32.619 -39.934 33.957 1.00 9.03 55 SER B C 1
ATOM 1259 O O . SER B 1 53 ? 31.425 -40.066 33.773 1.00 11.77 55 SER B O 1
ATOM 1262 N N . PHE B 1 54 ? 33.373 -39.061 33.292 1.00 7.77 56 PHE B N 1
ATOM 1263 C CA . PHE B 1 54 ? 32.872 -38.223 32.212 1.00 7.75 56 PHE B CA 1
ATOM 1264 C C . PHE B 1 54 ? 33.712 -38.441 30.946 1.00 7.50 56 PHE B C 1
ATOM 1265 O O . PHE B 1 54 ? 34.939 -38.427 30.990 1.00 8.95 56 PHE B O 1
ATOM 1273 N N . MET B 1 55 ? 33.043 -38.683 29.829 1.00 7.75 57 MET B N 1
ATOM 1274 C CA . MET B 1 55 ? 33.714 -38.771 28.540 1.00 8.95 57 MET B CA 1
ATOM 1275 C C . MET B 1 55 ? 33.197 -37.666 27.640 1.00 8.26 57 MET B C 1
ATOM 1276 O O . MET B 1 55 ? 31.999 -37.402 27.612 1.00 9.87 57 MET B O 1
ATOM 1281 N N . LEU B 1 56 ? 34.087 -37.061 26.874 1.00 8.27 58 LEU B N 1
ATOM 1282 C CA . LEU B 1 56 ? 33.692 -36.020 25.954 1.00 8.12 58 LEU B CA 1
ATOM 1283 C C . LEU B 1 56 ? 33.280 -36.638 24.620 1.00 8.30 58 LEU B C 1
ATOM 1284 O O . LEU B 1 56 ? 34.010 -37.465 24.056 1.00 9.33 58 LEU B O 1
ATOM 1289 N N . ALA B 1 57 ? 32.105 -36.258 24.125 1.00 7.92 59 ALA B N 1
ATOM 1290 C CA . ALA B 1 57 ? 31.724 -36.575 22.737 1.00 7.29 59 ALA B CA 1
ATOM 1291 C C . ALA B 1 57 ? 32.824 -36.055 21.772 1.00 10.07 59 ALA B C 1
ATOM 1292 O O . ALA B 1 57 ? 33.376 -34.968 21.968 1.00 9.40 59 ALA B O 1
ATOM 1294 N N . THR B 1 58 ? 33.139 -36.851 20.747 1.00 10.56 60 THR B N 1
ATOM 1295 C CA . THR B 1 58 ? 34.120 -36.469 19.737 1.00 11.73 60 THR B CA 1
ATOM 1296 C C . THR B 1 58 ? 33.841 -35.079 19.125 1.00 9.65 60 THR B C 1
ATOM 1297 O O . THR B 1 58 ? 34.768 -34.316 18.807 1.00 9.33 60 THR B O 1
ATOM 1301 N N . GLN B 1 59 ? 32.567 -34.749 18.952 1.00 9.16 61 GLN B N 1
ATOM 1302 C CA . GLN B 1 59 ? 32.207 -33.478 18.348 1.00 8.83 61 GLN B CA 1
ATOM 1303 C C . GLN B 1 59 ? 32.769 -32.283 19.130 1.00 7.32 61 GLN B C 1
ATOM 1304 O O . GLN B 1 59 ? 32.975 -31.215 18.558 1.00 9.36 61 GLN B O 1
ATOM 1310 N N . LEU B 1 60 ? 32.941 -32.446 20.442 1.00 7.67 62 LEU B N 1
ATOM 1311 C CA . LEU B 1 60 ? 33.440 -31.389 21.314 1.00 6.75 62 LEU B CA 1
ATOM 1312 C C . LEU B 1 60 ? 34.972 -31.356 21.441 1.00 7.21 62 LEU B C 1
ATOM 1313 O O . LEU B 1 60 ? 35.519 -30.472 22.090 1.00 8.17 62 LEU B O 1
ATOM 1318 N N . ASN B 1 61 ? 35.664 -32.320 20.835 1.00 8.26 63 ASN B N 1
ATOM 1319 C CA . ASN B 1 61 ? 37.135 -32.331 20.900 1.00 7.67 63 ASN B CA 1
ATOM 1320 C C . ASN B 1 61 ? 37.814 -30.985 20.550 1.00 8.18 63 ASN B C 1
ATOM 1321 O O . ASN B 1 61 ? 38.742 -30.589 21.223 1.00 7.67 63 ASN B O 1
ATOM 1326 N N . PRO B 1 62 ? 37.329 -30.265 19.527 1.00 8.36 64 PRO B N 1
ATOM 1327 C CA . PRO B 1 62 ? 38.014 -28.991 19.263 1.00 9.30 64 PRO B CA 1
ATOM 1328 C C . PRO B 1 62 ? 38.022 -28.020 20.442 1.00 9.51 64 PRO B C 1
ATOM 1329 O O . PRO B 1 62 ? 38.930 -27.222 20.536 1.00 10.08 64 PRO B O 1
ATOM 1333 N N . LEU B 1 63 ? 37.030 -28.080 21.337 1.00 8.64 65 LEU B N 1
ATOM 1334 C CA . LEU B 1 63 ? 37.059 -27.205 22.525 1.00 8.61 65 LEU B CA 1
ATOM 1335 C C . LEU B 1 63 ? 38.281 -27.510 23.407 1.00 8.88 65 LEU B C 1
ATOM 1336 O O . LEU B 1 63 ? 38.896 -26.601 23.972 1.00 9.43 65 LEU B O 1
ATOM 1341 N N . VAL B 1 64 ? 38.642 -28.780 23.493 1.00 8.05 66 VAL B N 1
ATOM 1342 C CA . VAL B 1 64 ? 39.829 -29.193 24.270 1.00 7.57 66 VAL B CA 1
ATOM 1343 C C . VAL B 1 64 ? 41.078 -28.774 23.518 1.00 8.40 66 VAL B C 1
ATOM 1344 O O . VAL B 1 64 ? 42.017 -28.202 24.088 1.00 9.96 66 VAL B O 1
ATOM 1348 N N . GLU B 1 65 ? 41.093 -29.047 22.223 1.00 9.38 67 GLU B N 1
ATOM 1349 C CA . GLU B 1 65 ? 42.301 -28.831 21.442 1.00 11.11 67 GLU B CA 1
ATOM 1350 C C . GLU B 1 65 ? 42.630 -27.331 21.276 1.00 11.94 67 GLU B C 1
ATOM 1351 O O . GLU B 1 65 ? 43.804 -26.934 21.198 1.00 15.22 67 GLU B O 1
ATOM 1357 N N . GLU B 1 66 ? 41.592 -26.493 21.299 1.00 11.60 68 GLU B N 1
ATOM 1358 C CA . GLU B 1 66 ? 41.781 -25.043 21.184 1.00 16.91 68 GLU B CA 1
ATOM 1359 C C . GLU B 1 66 ? 41.921 -24.367 22.564 1.00 15.11 68 GLU B C 1
ATOM 1360 O O . GLU B 1 66 ? 42.037 -23.147 22.661 1.00 15.82 68 GLU B O 1
ATOM 1366 N N . GLU B 1 67 ? 41.894 -25.192 23.616 1.00 11.87 69 GLU B N 1
ATOM 1367 C CA . GLU B 1 67 ? 42.053 -24.791 25.029 1.00 13.25 69 GLU B CA 1
ATOM 1368 C C . GLU B 1 67 ? 40.859 -24.052 25.627 1.00 14.99 69 GLU B C 1
ATOM 1369 O O . GLU B 1 67 ? 40.972 -23.437 26.690 1.00 17.27 69 GLU B O 1
ATOM 1375 N N . GLN B 1 68 ? 39.721 -24.097 24.948 1.00 14.18 70 GLN B N 1
ATOM 1376 C CA . GLN B 1 68 ? 38.519 -23.488 25.525 1.00 14.02 70 GLN B CA 1
ATOM 1377 C C . GLN B 1 68 ? 38.076 -24.277 26.759 1.00 12.54 70 GLN B C 1
ATOM 1378 O O . GLN B 1 68 ? 37.756 -23.701 27.793 1.00 18.15 70 GLN B O 1
ATOM 1384 N N . LEU B 1 69 ? 38.077 -25.594 26.639 1.00 10.83 71 LEU B N 1
ATOM 1385 C CA . LEU B 1 69 ? 37.786 -26.517 27.719 1.00 12.52 71 LEU B CA 1
ATOM 1386 C C . LEU B 1 69 ? 39.169 -26.947 28.225 1.00 13.20 71 LEU B C 1
ATOM 1387 O O . LEU B 1 69 ? 39.941 -27.596 27.506 1.00 14.43 71 LEU B O 1
ATOM 1392 N N . SER B 1 70 ? 39.497 -26.514 29.440 1.00 11.09 72 SER B N 1
ATOM 1393 C CA . SER B 1 70 ? 40.779 -26.791 30.096 1.00 12.27 72 SER B CA 1
ATOM 1394 C C . SER B 1 70 ? 40.592 -26.785 31.617 1.00 11.23 72 SER B C 1
ATOM 1395 O O . SER B 1 70 ? 39.558 -26.330 32.124 1.00 10.94 72 SER B O 1
ATOM 1398 N N . SER B 1 71 ? 41.588 -27.299 32.332 1.00 11.55 73 SER B N 1
ATOM 1399 C CA . SER B 1 71 ? 41.577 -27.290 33.797 1.00 10.36 73 SER B CA 1
ATOM 1400 C C . SER B 1 71 ? 41.228 -25.934 34.388 1.00 10.42 73 SER B C 1
ATOM 1401 O O . SER B 1 71 ? 41.868 -24.935 34.053 1.00 10.54 73 SER B O 1
ATOM 1404 N N . ASN B 1 72 ? 40.210 -25.940 35.256 1.00 9.30 74 ASN B N 1
ATOM 1405 C CA . ASN B 1 72 ? 39.670 -24.803 36.005 1.00 10.24 74 ASN B CA 1
ATOM 1406 C C . ASN B 1 72 ? 38.604 -23.991 35.280 1.00 8.88 74 ASN B C 1
ATOM 1407 O O . ASN B 1 72 ? 37.968 -23.149 35.894 1.00 9.17 74 ASN B O 1
ATOM 1412 N N . CYS B 1 73 ? 38.374 -24.269 33.994 1.00 7.99 75 CYS B N 1
ATOM 1413 C CA . CYS B 1 73 ? 37.242 -23.592 33.332 1.00 8.53 75 CYS B CA 1
ATOM 1414 C C . CYS B 1 73 ? 35.886 -24.023 33.926 1.00 8.90 75 CYS B C 1
ATOM 1415 O O . CYS B 1 73 ? 35.770 -25.101 34.537 1.00 9.05 75 CYS B O 1
ATOM 1418 N N . VAL B 1 74 ? 34.886 -23.166 33.753 1.00 7.72 76 VAL B N 1
ATOM 1419 C CA . VAL B 1 74 ? 33.538 -23.398 34.264 1.00 7.31 76 VAL B CA 1
ATOM 1420 C C . VAL B 1 74 ? 32.654 -23.513 33.038 1.00 8.56 76 VAL B C 1
ATOM 1421 O O . VAL B 1 74 ? 32.737 -22.676 32.146 1.00 8.13 76 VAL B O 1
ATOM 1425 N N . CYS B 1 75 ? 31.870 -24.576 32.958 1.00 8.10 77 CYS B N 1
ATOM 1426 C CA . CYS B 1 75 ? 31.069 -24.830 31.776 1.00 9.33 77 CYS B CA 1
ATOM 1427 C C . CYS B 1 75 ? 29.670 -25.282 32.137 1.00 8.89 77 CYS B C 1
ATOM 1428 O O . CYS B 1 75 ? 29.458 -25.901 33.166 1.00 9.16 77 CYS B O 1
ATOM 1431 N N . GLN B 1 76 ? 28.717 -24.985 31.269 1.00 7.75 78 GLN B N 1
ATOM 1432 C CA . GLN B 1 76 ? 27.378 -25.491 31.454 1.00 8.24 78 GLN B CA 1
ATOM 1433 C C . GLN B 1 76 ? 27.142 -26.634 30.510 1.00 8.58 78 GLN B C 1
ATOM 1434 O O . GLN B 1 76 ? 27.388 -26.523 29.301 1.00 8.98 78 GLN B O 1
ATOM 1440 N N . ILE B 1 77 ? 26.681 -27.741 31.061 1.00 7.81 79 ILE B N 1
ATOM 1441 C CA . ILE B 1 77 ? 26.360 -28.910 30.263 1.00 7.50 79 ILE B CA 1
ATOM 1442 C C . ILE B 1 77 ? 24.940 -28.785 29.691 1.00 8.83 79 ILE B C 1
ATOM 1443 O O . ILE B 1 77 ? 23.959 -28.770 30.431 1.00 12.46 79 ILE B O 1
ATOM 1448 N N . HIS B 1 78 ? 24.837 -28.704 28.370 1.00 8.31 80 HIS B N 1
ATOM 1449 C CA . HIS B 1 78 ? 23.537 -28.515 27.738 1.00 8.27 80 HIS B CA 1
ATOM 1450 C C . HIS B 1 78 ? 22.855 -29.825 27.351 1.00 10.43 80 HIS B C 1
ATOM 1451 O O . HIS B 1 78 ? 21.634 -29.879 27.218 1.00 10.78 80 HIS B O 1
ATOM 1458 N N . ARG B 1 79 ? 23.648 -30.859 27.119 1.00 9.17 81 ARG B N 1
ATOM 1459 C CA . ARG B 1 79 ? 23.101 -32.191 26.892 1.00 7.69 81 ARG B CA 1
ATOM 1460 C C . ARG B 1 79 ? 24.123 -33.232 27.275 1.00 7.51 81 ARG B C 1
ATOM 1461 O O . ARG B 1 79 ? 25.314 -33.103 26.943 1.00 8.96 81 ARG B O 1
ATOM 1469 N N . PHE B 1 80 ? 23.657 -34.266 27.969 1.00 7.96 82 PHE B N 1
ATOM 1470 C CA . PHE B 1 80 ? 24.488 -35.397 28.246 1.00 7.99 82 PHE B CA 1
ATOM 1471 C C . PHE B 1 80 ? 23.654 -36.672 28.210 1.00 8.78 82 PHE B C 1
ATOM 1472 O O . PHE B 1 80 ? 22.408 -36.644 28.293 1.00 9.59 82 PHE B O 1
ATOM 1480 N N . ILE B 1 81 ? 24.385 -37.773 28.091 1.00 10.27 83 ILE B N 1
ATOM 1481 C CA . ILE B 1 81 ? 23.834 -39.111 28.047 1.00 10.89 83 ILE B CA 1
ATOM 1482 C C . ILE B 1 81 ? 24.431 -39.897 29.208 1.00 11.49 83 ILE B C 1
ATOM 1483 O O . ILE B 1 81 ? 25.618 -39.779 29.514 1.00 13.48 83 ILE B O 1
ATOM 1488 N N . VAL B 1 82 ? 23.582 -40.637 29.906 1.00 10.15 84 VAL B N 1
ATOM 1489 C CA . VAL B 1 82 ? 24.035 -41.526 30.966 1.00 10.75 84 VAL B CA 1
ATOM 1490 C C . VAL B 1 82 ? 24.094 -42.936 30.411 1.00 10.72 84 VAL B C 1
ATOM 1491 O O . VAL B 1 82 ? 23.199 -43.344 29.678 1.00 15.74 84 VAL B O 1
ATOM 1495 N N . ASN B 1 83 ? 25.172 -43.651 30.731 1.00 11.96 85 ASN B N 1
ATOM 1496 C CA . ASN B 1 83 ? 25.311 -45.065 30.436 1.00 13.74 85 ASN B CA 1
ATOM 1497 C C . ASN B 1 83 ? 25.694 -45.790 31.715 1.00 15.09 85 ASN B C 1
ATOM 1498 O O . ASN B 1 83 ? 26.549 -45.321 32.484 1.00 14.49 85 ASN B O 1
ATOM 1503 N N . THR B 1 84 ? 25.067 -46.931 31.942 1.00 11.08 86 THR B N 1
ATOM 1504 C CA . THR B 1 84 ? 25.302 -47.671 33.156 1.00 10.73 86 THR B CA 1
ATOM 1505 C C . THR B 1 84 ? 26.001 -48.976 32.787 1.00 10.01 86 THR B C 1
ATOM 1506 O O . THR B 1 84 ? 25.474 -49.770 31.993 1.00 10.93 86 THR B O 1
ATOM 1510 N N . LEU B 1 85 ? 27.190 -49.168 33.340 1.00 10.21 87 LEU B N 1
ATOM 1511 C CA . LEU B 1 85 ? 28.000 -50.350 33.045 1.00 10.40 87 LEU B CA 1
ATOM 1512 C C . LEU B 1 85 ? 27.422 -51.591 33.711 1.00 10.83 87 LEU B C 1
ATOM 1513 O O . LEU B 1 85 ? 26.653 -51.493 34.669 1.00 8.87 87 LEU B O 1
ATOM 1518 N N . LYS B 1 86 ? 27.802 -52.772 33.217 1.00 11.94 88 LYS B N 1
ATOM 1519 C CA . LYS B 1 86 ? 27.429 -54.016 33.896 1.00 14.05 88 LYS B CA 1
ATOM 1520 C C . LYS B 1 86 ? 27.704 -54.017 35.392 1.00 14.77 88 LYS B C 1
ATOM 1521 O O . LYS B 1 86 ? 26.878 -54.537 36.167 1.00 16.31 88 LYS B O 1
ATOM 1527 N N . ASP B 1 87 ? 28.836 -53.431 35.809 1.00 14.30 89 ASP B N 1
ATOM 1528 C CA . ASP B 1 87 ? 29.227 -53.436 37.219 1.00 14.25 89 ASP B CA 1
ATOM 1529 C C . ASP B 1 87 ? 28.470 -52.412 38.070 1.00 12.22 89 ASP B C 1
ATOM 1530 O O . ASP B 1 87 ? 28.652 -52.346 39.287 1.00 12.09 89 ASP B O 1
ATOM 1535 N N . GLY B 1 88 ? 27.602 -51.627 37.419 1.00 10.07 90 GLY B N 1
ATOM 1536 C CA . GLY B 1 88 ? 26.775 -50.622 38.105 1.00 11.46 90 GLY B CA 1
ATOM 1537 C C . GLY B 1 88 ? 27.283 -49.183 38.096 1.00 12.37 90 GLY B C 1
ATOM 1538 O O . GLY B 1 88 ? 26.546 -48.278 38.495 1.00 13.00 90 GLY B O 1
ATOM 1539 N N . ARG B 1 89 ? 28.530 -48.972 37.662 1.00 13.00 91 ARG B N 1
ATOM 1540 C CA . ARG B 1 89 ? 29.083 -47.621 37.554 1.00 14.68 91 ARG B CA 1
ATOM 1541 C C . ARG B 1 89 ? 28.405 -46.878 36.419 1.00 14.40 91 ARG B C 1
ATOM 1542 O O . ARG B 1 89 ? 28.178 -47.427 35.329 1.00 13.94 91 ARG B O 1
ATOM 1550 N N . ARG B 1 90 ? 28.062 -45.635 36.690 1.00 13.28 92 ARG B N 1
ATOM 1551 C CA . ARG B 1 90 ? 27.480 -44.776 35.676 1.00 11.10 92 ARG B CA 1
ATOM 1552 C C . ARG B 1 90 ? 28.539 -43.896 35.067 1.00 12.57 92 ARG B C 1
ATOM 1553 O O . ARG B 1 90 ? 29.426 -43.385 35.767 1.00 14.30 92 ARG B O 1
ATOM 1561 N N . VAL B 1 91 ? 28.432 -43.750 33.751 1.00 12.70 93 VAL B N 1
ATOM 1562 C CA . VAL B 1 91 ? 29.331 -42.933 32.952 1.00 10.69 93 VAL B CA 1
ATOM 1563 C C . VAL B 1 91 ? 28.497 -41.857 32.263 1.00 9.19 93 VAL B C 1
ATOM 1564 O O . VAL B 1 91 ? 27.388 -42.126 31.773 1.00 11.66 93 VAL B O 1
ATOM 1568 N N . VAL B 1 92 ? 28.995 -40.620 32.284 1.00 9.91 94 VAL B N 1
ATOM 1569 C CA . VAL B 1 92 ? 28.311 -39.514 31.660 1.00 9.73 94 VAL B CA 1
ATOM 1570 C C . VAL B 1 92 ? 29.048 -39.180 30.372 1.00 9.53 94 VAL B C 1
ATOM 1571 O O . VAL B 1 92 ? 30.259 -38.943 30.394 1.00 10.02 94 VAL B O 1
ATOM 1575 N N . ILE B 1 93 ? 28.336 -39.205 29.248 1.00 9.59 95 ILE B N 1
ATOM 1576 C CA . ILE B 1 93 ? 28.909 -38.718 27.995 1.00 9.68 95 ILE B CA 1
ATOM 1577 C C . ILE B 1 93 ? 28.411 -37.289 27.793 1.00 7.92 95 ILE B C 1
ATOM 1578 O O . ILE B 1 93 ? 27.205 -37.049 27.612 1.00 9.86 95 ILE B O 1
ATOM 1583 N N . LEU B 1 94 ? 29.346 -36.335 27.837 1.00 7.46 96 LEU B N 1
ATOM 1584 C CA . LEU B 1 94 ? 29.065 -34.926 27.634 1.00 7.23 96 LEU B CA 1
ATOM 1585 C C . LEU B 1 94 ? 28.865 -34.679 26.147 1.00 8.35 96 LEU B C 1
ATOM 1586 O O . LEU B 1 94 ? 29.797 -34.863 25.350 1.00 8.86 96 LEU B O 1
ATOM 1591 N N . MET B 1 95 ? 27.634 -34.321 25.773 1.00 7.70 97 MET B N 1
ATOM 1592 C CA . MET B 1 95 ? 27.305 -34.174 24.348 1.00 8.83 97 MET B CA 1
ATOM 1593 C C . MET B 1 95 ? 27.361 -32.739 23.819 1.00 9.83 97 MET B C 1
ATOM 1594 O O . MET B 1 95 ? 27.813 -32.510 22.699 1.00 10.48 97 MET B O 1
ATOM 1599 N N . GLU B 1 96 ? 26.852 -31.784 24.601 1.00 8.33 98 GLU B N 1
ATOM 1600 C CA . GLU B 1 96 ? 26.841 -30.373 24.250 1.00 8.42 98 GLU B CA 1
ATOM 1601 C C . GLU B 1 96 ? 27.159 -29.599 25.514 1.00 8.37 98 GLU B C 1
ATOM 1602 O O . GLU B 1 96 ? 26.603 -29.898 26.583 1.00 9.16 98 GLU B O 1
ATOM 1608 N N . LEU B 1 97 ? 28.018 -28.596 25.392 1.00 8.93 99 LEU B N 1
ATOM 1609 C CA . LEU B 1 97 ? 28.341 -27.747 26.520 1.00 10.09 99 LEU B CA 1
ATOM 1610 C C . LEU B 1 97 ? 28.817 -26.381 26.045 1.00 10.25 99 LEU B C 1
ATOM 1611 O O . LEU B 1 97 ? 29.210 -26.212 24.892 1.00 13.15 99 LEU B O 1
ATOM 1616 N N . GLU B 1 98 ? 28.764 -25.413 26.954 1.00 11.07 100 GLU B N 1
ATOM 1617 C CA . GLU B 1 98 ? 29.216 -24.069 26.686 1.00 12.33 100 GLU B CA 1
ATOM 1618 C C . GLU B 1 98 ? 30.201 -23.708 27.786 1.00 10.18 100 GLU B C 1
ATOM 1619 O O . GLU B 1 98 ? 29.912 -23.878 28.950 1.00 10.80 100 GLU B O 1
ATOM 1625 N N . VAL B 1 99 ? 31.366 -23.211 27.410 1.00 9.06 101 VAL B N 1
ATOM 1626 C CA . VAL B 1 99 ? 32.316 -22.711 28.404 1.00 9.64 101 VAL B CA 1
ATOM 1627 C C . VAL B 1 99 ? 31.864 -21.305 28.825 1.00 11.87 101 VAL B C 1
ATOM 1628 O O . VAL B 1 99 ? 31.760 -20.398 27.997 1.00 14.00 101 VAL B O 1
ATOM 1632 N N . LEU B 1 100 ? 31.544 -21.149 30.103 1.00 10.31 102 LEU B N 1
ATOM 1633 C CA . LEU B 1 100 ? 31.054 -19.893 30.643 1.00 9.63 102 LEU B CA 1
ATOM 1634 C C . LEU B 1 100 ? 32.168 -18.974 31.088 1.00 10.62 102 LEU B C 1
ATOM 1635 O O . LEU B 1 100 ? 32.076 -17.759 30.931 1.00 13.88 102 LEU B O 1
ATOM 1640 N N . LYS B 1 101 ? 33.241 -19.559 31.611 1.00 9.82 103 LYS B N 1
ATOM 1641 C CA . LYS B 1 101 ? 34.361 -18.787 32.121 1.00 11.39 103 LYS B CA 1
ATOM 1642 C C . LYS B 1 101 ? 35.606 -19.599 31.866 1.00 10.46 103 LYS B C 1
ATOM 1643 O O . LYS B 1 101 ? 35.664 -20.785 32.219 1.00 10.11 103 LYS B O 1
ATOM 1649 N N . SER B 1 102 ? 36.602 -18.952 31.273 1.00 10.48 104 SER B N 1
ATOM 1650 C CA . SER B 1 102 ? 37.864 -19.619 30.918 1.00 10.38 104 SER B CA 1
ATOM 1651 C C . SER B 1 102 ? 38.660 -20.019 32.159 1.00 9.28 104 SER B C 1
ATOM 1652 O O . SER B 1 102 ? 38.463 -19.480 33.252 1.00 9.80 104 SER B O 1
ATOM 1655 N N . ALA B 1 103 ? 39.577 -20.964 31.982 1.00 9.24 105 ALA B N 1
ATOM 1656 C CA . ALA B 1 103 ? 40.492 -21.360 33.042 1.00 9.23 105 ALA B CA 1
ATOM 1657 C C . ALA B 1 103 ? 41.272 -20.158 33.555 1.00 10.67 105 ALA B C 1
ATOM 1658 O O . ALA B 1 103 ? 41.532 -20.045 34.741 1.00 13.08 105 ALA B O 1
ATOM 1660 N N . GLU B 1 104 ? 41.661 -19.278 32.642 1.00 12.48 106 GLU B N 1
ATOM 1661 C CA . GLU B 1 104 ? 42.430 -18.097 33.036 1.00 12.76 106 GLU B CA 1
ATOM 1662 C C . GLU B 1 104 ? 41.591 -17.171 33.908 1.00 13.66 106 GLU B C 1
ATOM 1663 O O . GLU B 1 104 ? 42.093 -16.611 34.897 1.00 15.52 106 GLU B O 1
ATOM 1669 N N . ALA B 1 105 ? 40.309 -17.038 33.570 1.00 11.70 107 ALA B N 1
ATOM 1670 C CA . ALA B 1 105 ? 39.416 -16.134 34.265 1.00 13.96 107 ALA B CA 1
ATOM 1671 C C . ALA B 1 105 ? 39.133 -16.670 35.672 1.00 16.01 107 ALA B C 1
ATOM 1672 O O . ALA B 1 105 ? 39.130 -15.910 36.642 1.00 17.85 107 ALA B O 1
ATOM 1674 N N . VAL B 1 106 ? 38.938 -17.984 35.786 1.00 15.17 108 VAL B N 1
ATOM 1675 C CA . VAL B 1 106 ? 38.616 -18.600 37.078 1.00 14.00 108 VAL B CA 1
ATOM 1676 C C . VAL B 1 106 ? 39.870 -18.675 37.953 1.00 15.52 108 VAL B C 1
ATOM 1677 O O . VAL B 1 106 ? 39.866 -18.188 39.096 1.00 17.32 108 VAL B O 1
ATOM 1681 N N . GLY B 1 107 ? 40.931 -19.272 37.413 1.00 16.61 109 GLY B N 1
ATOM 1682 C CA . GLY B 1 107 ? 42.283 -19.159 37.984 1.00 17.11 109 GLY B CA 1
ATOM 1683 C C . GLY B 1 107 ? 42.634 -20.209 39.019 1.00 19.49 109 GLY B C 1
ATOM 1684 O O . GLY B 1 107 ? 43.808 -20.487 39.261 1.00 25.97 109 GLY B O 1
ATOM 1685 N N . VAL B 1 108 ? 41.615 -20.792 39.642 1.00 15.63 110 VAL B N 1
ATOM 1686 C CA . VAL B 1 108 ? 41.823 -21.716 40.757 1.00 18.82 110 VAL B CA 1
ATOM 1687 C C . VAL B 1 108 ? 40.710 -22.755 40.748 1.00 16.36 110 VAL B C 1
ATOM 1688 O O . VAL B 1 108 ? 39.690 -22.545 40.105 1.00 12.52 110 VAL B O 1
ATOM 1692 N N . LYS B 1 109 ? 40.917 -23.856 41.460 1.00 13.97 111 LYS B N 1
ATOM 1693 C CA . LYS B 1 109 ? 39.835 -24.797 41.787 1.00 14.60 111 LYS B CA 1
ATOM 1694 C C . LYS B 1 109 ? 38.850 -24.103 42.715 1.00 14.11 111 LYS B C 1
ATOM 1695 O O . LYS B 1 109 ? 39.262 -23.465 43.682 1.00 12.09 111 LYS B O 1
ATOM 1701 N N . ILE B 1 110 ? 37.554 -24.216 42.418 1.00 9.56 112 ILE B N 1
ATOM 1702 C CA . ILE B 1 110 ? 36.516 -23.519 43.181 1.00 10.93 112 ILE B CA 1
ATOM 1703 C C . ILE B 1 110 ? 36.128 -24.385 44.372 1.00 11.46 112 ILE B C 1
ATOM 1704 O O . ILE B 1 110 ? 35.780 -25.556 44.208 1.00 11.89 112 ILE B O 1
ATOM 1709 N N . GLY B 1 111 ? 36.221 -23.818 45.577 1.00 12.14 113 GLY B N 1
ATOM 1710 C CA . GLY B 1 111 ? 35.751 -24.526 46.765 1.00 12.76 113 GLY B CA 1
ATOM 1711 C C . GLY B 1 111 ? 36.583 -25.740 47.134 1.00 12.04 113 GLY B C 1
ATOM 1712 O O . GLY B 1 111 ? 37.752 -25.860 46.763 1.00 12.59 113 GLY B O 1
ATOM 1713 N N . ASN B 1 112 ? 35.943 -26.672 47.842 1.00 14.16 114 ASN B N 1
ATOM 1714 C CA . ASN B 1 112 ? 36.644 -27.817 48.411 1.00 14.73 114 ASN B CA 1
ATOM 1715 C C . ASN B 1 112 ? 35.917 -29.138 48.141 1.00 13.83 114 ASN B C 1
ATOM 1716 O O . ASN B 1 112 ? 35.535 -29.865 49.075 1.00 14.24 114 ASN B O 1
ATOM 1721 N N . PRO B 1 113 ? 35.735 -29.473 46.852 1.00 9.66 115 PRO B N 1
ATOM 1722 C CA . PRO B 1 113 ? 35.031 -30.705 46.524 1.00 10.44 115 PRO B CA 1
ATOM 1723 C C . PRO B 1 113 ? 35.801 -31.959 46.937 1.00 9.41 115 PRO B C 1
ATOM 1724 O O . PRO B 1 113 ? 37.054 -31.973 46.955 1.00 11.15 115 PRO B O 1
ATOM 1728 N N . VAL B 1 114 ? 35.036 -32.994 47.276 1.00 9.68 116 VAL B N 1
ATOM 1729 C CA . VAL B 1 114 ? 35.583 -34.278 47.694 1.00 9.17 116 VAL B CA 1
ATOM 1730 C C . VAL B 1 114 ? 35.127 -35.327 46.688 1.00 9.49 116 VAL B C 1
ATOM 1731 O O . VAL B 1 114 ? 34.105 -35.134 46.021 1.00 7.90 116 VAL B O 1
ATOM 1735 N N . PRO B 1 115 ? 35.873 -36.423 46.539 1.00 8.36 117 PRO B N 1
ATOM 1736 C CA . PRO B 1 115 ? 35.428 -37.405 45.557 1.00 8.67 117 PRO B CA 1
ATOM 1737 C C . PRO B 1 115 ? 34.032 -37.932 45.852 1.00 8.77 117 PRO B C 1
ATOM 1738 O O . PRO B 1 115 ? 33.697 -38.200 47.029 1.00 9.40 117 PRO B O 1
ATOM 1742 N N . TYR B 1 116 ? 33.229 -38.119 44.808 1.00 8.39 118 TYR B N 1
ATOM 1743 C CA . TYR B 1 116 ? 31.937 -38.775 44.970 1.00 9.88 118 TYR B CA 1
ATOM 1744 C C . TYR B 1 116 ? 32.177 -40.192 45.488 1.00 11.53 118 TYR B C 1
ATOM 1745 O O . TYR B 1 116 ? 32.967 -40.926 44.897 1.00 17.06 118 TYR B O 1
ATOM 1754 N N . ASN B 1 117 ? 31.479 -40.576 46.556 1.00 14.87 119 ASN B N 1
ATOM 1755 C CA . ASN B 1 117 ? 31.822 -41.792 47.306 1.00 25.01 119 ASN B CA 1
ATOM 1756 C C . ASN B 1 117 ? 30.602 -42.537 47.871 1.00 32.03 119 ASN B C 1
ATOM 1757 O O . ASN B 1 117 ? 30.573 -42.915 49.041 1.00 33.01 119 ASN B O 1
ATOM 1762 N N . GLU B 1 118 ? 29.591 -42.747 47.033 1.00 37.75 120 GLU B N 1
ATOM 1763 C CA . GLU B 1 118 ? 28.385 -43.476 47.442 1.00 39.43 120 GLU B CA 1
ATOM 1764 C C . GLU B 1 118 ? 27.870 -44.394 46.342 1.00 40.55 120 GLU B C 1
ATOM 1765 O O . GLU B 1 118 ? 28.566 -44.646 45.359 1.00 45.03 120 GLU B O 1
ATOM 1771 N N . LEU C 1 3 ? -0.600 -33.244 23.852 1.00 18.69 5 LEU C N 1
ATOM 1772 C CA . LEU C 1 3 ? -0.576 -32.210 22.783 1.00 14.82 5 LEU C CA 1
ATOM 1773 C C . LEU C 1 3 ? -1.453 -32.621 21.619 1.00 15.77 5 LEU C C 1
ATOM 1774 O O . LEU C 1 3 ? -1.715 -33.820 21.407 1.00 21.09 5 LEU C O 1
ATOM 1779 N N . SER C 1 4 ? -1.923 -31.624 20.876 1.00 15.42 6 SER C N 1
ATOM 1780 C CA . SER C 1 4 ? -2.793 -31.852 19.709 1.00 14.38 6 SER C CA 1
ATOM 1781 C C . SER C 1 4 ? -1.973 -32.291 18.485 1.00 13.99 6 SER C C 1
ATOM 1782 O O . SER C 1 4 ? -1.820 -31.528 17.523 1.00 11.72 6 SER C O 1
ATOM 1785 N N . GLU C 1 5 ? -1.485 -33.525 18.520 1.00 15.70 7 GLU C N 1
ATOM 1786 C CA . GLU C 1 5 ? -0.669 -34.097 17.450 1.00 15.83 7 GLU C CA 1
ATOM 1787 C C . GLU C 1 5 ? -1.340 -34.009 16.099 1.00 20.37 7 GLU C C 1
ATOM 1788 O O . GLU C 1 5 ? -2.443 -34.513 15.927 1.00 18.45 7 GLU C O 1
ATOM 1794 N N . GLY C 1 6 ? -0.682 -33.368 15.138 1.00 19.19 8 GLY C N 1
ATOM 1795 C CA . GLY C 1 6 ? -1.284 -33.206 13.815 1.00 16.37 8 GLY C CA 1
ATOM 1796 C C . GLY C 1 6 ? -1.877 -31.836 13.571 1.00 12.10 8 GLY C C 1
ATOM 1797 O O . GLY C 1 6 ? -2.159 -31.472 12.426 1.00 14.05 8 GLY C O 1
ATOM 1798 N N . ALA C 1 7 ? -2.042 -31.055 14.649 1.00 14.57 9 ALA C N 1
ATOM 1799 C CA . ALA C 1 7 ? -2.587 -29.694 14.529 1.00 13.44 9 ALA C CA 1
ATOM 1800 C C . ALA C 1 7 ? -1.749 -28.772 13.668 1.00 12.76 9 ALA C C 1
ATOM 1801 O O . ALA C 1 7 ? -2.290 -27.975 12.913 1.00 15.10 9 ALA C O 1
ATOM 1803 N N . ILE C 1 8 ? -0.418 -28.880 13.754 1.00 13.44 10 ILE C N 1
ATOM 1804 C CA . ILE C 1 8 ? 0.413 -28.001 12.951 1.00 13.28 10 ILE C CA 1
ATOM 1805 C C . ILE C 1 8 ? 0.250 -28.274 11.456 1.00 12.04 10 ILE C C 1
ATOM 1806 O O . ILE C 1 8 ? 0.084 -27.330 10.673 1.00 14.34 10 ILE C O 1
ATOM 1811 N N . ALA C 1 9 ? 0.302 -29.553 11.088 1.00 14.43 11 ALA C N 1
ATOM 1812 C CA . ALA C 1 9 ? 0.031 -29.990 9.721 1.00 17.81 11 ALA C CA 1
ATOM 1813 C C . ALA C 1 9 ? -1.332 -29.476 9.246 1.00 17.88 11 ALA C C 1
ATOM 1814 O O . ALA C 1 9 ? -1.448 -28.913 8.160 1.00 21.02 11 ALA C O 1
ATOM 1816 N N . ALA C 1 10 ? -2.349 -29.628 10.087 1.00 20.90 12 ALA C N 1
ATOM 1817 C CA . ALA C 1 10 ? -3.710 -29.209 9.730 1.00 23.08 12 ALA C CA 1
ATOM 1818 C C . ALA C 1 10 ? -3.824 -27.704 9.473 1.00 25.33 12 ALA C C 1
ATOM 1819 O O . ALA C 1 10 ? -4.443 -27.285 8.484 1.00 26.40 12 ALA C O 1
ATOM 1821 N N . ILE C 1 11 ? -3.225 -26.893 10.352 1.00 19.16 13 ILE C N 1
ATOM 1822 C CA . ILE C 1 11 ? -3.240 -25.440 10.194 1.00 20.26 13 ILE C CA 1
ATOM 1823 C C . ILE C 1 11 ? -2.512 -25.020 8.923 1.00 21.90 13 ILE C C 1
ATOM 1824 O O . ILE C 1 11 ? -2.958 -24.114 8.216 1.00 28.32 13 ILE C O 1
ATOM 1829 N N . MET C 1 12 ? -1.405 -25.696 8.625 1.00 18.26 14 MET C N 1
ATOM 1830 C CA . MET C 1 12 ? -0.596 -25.350 7.468 1.00 19.47 14 MET C CA 1
ATOM 1831 C C . MET C 1 12 ? -1.236 -25.770 6.156 1.00 23.66 14 MET C C 1
ATOM 1832 O O . MET C 1 12 ? -1.022 -25.124 5.130 1.00 23.06 14 MET C O 1
ATOM 1837 N N . GLN C 1 13 ? -2.024 -26.841 6.210 1.00 24.88 15 GLN C N 1
ATOM 1838 C CA . GLN C 1 13 ? -2.609 -27.464 5.010 1.00 26.46 15 GLN C CA 1
ATOM 1839 C C . GLN C 1 13 ? -4.043 -27.038 4.700 1.00 28.42 15 GLN C C 1
ATOM 1840 O O . GLN C 1 13 ? -4.425 -26.974 3.531 1.00 31.74 15 GLN C O 1
ATOM 1846 N N . LYS C 1 14 ? -4.828 -26.764 5.738 1.00 29.97 16 LYS C N 1
ATOM 1847 C CA . LYS C 1 14 ? -6.250 -26.431 5.599 1.00 35.28 16 LYS C CA 1
ATOM 1848 C C . LYS C 1 14 ? -6.541 -25.032 6.127 1.00 39.57 16 LYS C C 1
ATOM 1849 O O . LYS C 1 14 ? -7.412 -24.333 5.607 1.00 46.69 16 LYS C O 1
ATOM 1855 N N . GLY C 1 15 ? -5.828 -24.645 7.183 1.00 44.98 17 GLY C N 1
ATOM 1856 C CA . GLY C 1 15 ? -5.995 -23.336 7.817 1.00 46.52 17 GLY C CA 1
ATOM 1857 C C . GLY C 1 15 ? -7.296 -23.196 8.578 1.00 55.21 17 GLY C C 1
ATOM 1858 O O . GLY C 1 15 ? -7.837 -22.093 8.688 1.00 58.35 17 GLY C O 1
ATOM 1859 N N . ASP C 1 16 ? -7.794 -24.316 9.103 1.00 54.48 18 ASP C N 1
ATOM 1860 C CA . ASP C 1 16 ? -9.060 -24.346 9.834 1.00 61.73 18 ASP C CA 1
ATOM 1861 C C . ASP C 1 16 ? -8.933 -23.703 11.215 1.00 58.94 18 ASP C C 1
ATOM 1862 O O . ASP C 1 16 ? -8.455 -24.326 12.170 1.00 52.29 18 ASP C O 1
ATOM 1867 N N . THR C 1 17 ? -9.379 -22.451 11.297 1.00 51.83 19 THR C N 1
ATOM 1868 C CA . THR C 1 17 ? -9.369 -21.656 12.528 1.00 53.02 19 THR C CA 1
ATOM 1869 C C . THR C 1 17 ? -10.197 -22.287 13.656 1.00 53.34 19 THR C C 1
ATOM 1870 O O . THR C 1 17 ? -9.956 -22.024 14.839 1.00 52.09 19 THR C O 1
ATOM 1874 N N . ASN C 1 18 ? -11.146 -23.142 13.282 1.00 53.36 20 ASN C N 1
ATOM 1875 C CA . ASN C 1 18 ? -12.146 -23.668 14.209 1.00 50.40 20 ASN C CA 1
ATOM 1876 C C . ASN C 1 18 ? -11.678 -24.766 15.165 1.00 47.55 20 ASN C C 1
ATOM 1877 O O . ASN C 1 18 ? -12.505 -25.460 15.755 1.00 51.37 20 ASN C O 1
ATOM 1882 N N . ILE C 1 19 ? -10.366 -24.925 15.320 1.00 35.82 21 ILE C N 1
ATOM 1883 C CA . ILE C 1 19 ? -9.817 -25.826 16.345 1.00 32.99 21 ILE C CA 1
ATOM 1884 C C . ILE C 1 19 ? -9.095 -25.021 17.427 1.00 25.97 21 ILE C C 1
ATOM 1885 O O . ILE C 1 19 ? -8.653 -23.897 17.171 1.00 31.00 21 ILE C O 1
ATOM 1890 N N . LYS C 1 20 ? -9.007 -25.579 18.635 1.00 20.44 22 LYS C N 1
ATOM 1891 C CA . LYS C 1 20 ? -8.270 -24.936 19.730 1.00 20.35 22 LYS C CA 1
ATOM 1892 C C . LYS C 1 20 ? -7.149 -25.857 20.202 1.00 17.32 22 LYS C C 1
ATOM 1893 O O . LYS C 1 20 ? -7.277 -26.540 21.223 1.00 20.47 22 LYS C O 1
ATOM 1899 N N . PRO C 1 21 ? -6.028 -25.872 19.460 1.00 16.92 23 PRO C N 1
ATOM 1900 C CA . PRO C 1 21 ? -4.997 -26.859 19.724 1.00 14.67 23 PRO C CA 1
ATOM 1901 C C . PRO C 1 21 ? -4.221 -26.627 21.015 1.00 14.80 23 PRO C C 1
ATOM 1902 O O . PRO C 1 21 ? -4.061 -25.480 21.459 1.00 15.84 23 PRO C O 1
ATOM 1906 N N . ILE C 1 22 ? -3.737 -27.723 21.582 1.00 14.29 24 ILE C N 1
ATOM 1907 C CA . ILE C 1 22 ? -2.824 -27.677 22.704 1.00 13.93 24 ILE C CA 1
ATOM 1908 C C . ILE C 1 22 ? -1.412 -27.875 22.139 1.00 13.79 24 ILE C C 1
ATOM 1909 O O . ILE C 1 22 ? -1.127 -28.876 21.467 1.00 13.24 24 ILE C O 1
ATOM 1914 N N . LEU C 1 23 ? -0.530 -26.918 22.430 1.00 13.42 25 LEU C N 1
ATOM 1915 C CA . LEU C 1 23 ? 0.830 -26.894 21.863 1.00 11.64 25 LEU C CA 1
ATOM 1916 C C . LEU C 1 23 ? 1.826 -26.688 22.986 1.00 12.10 25 LEU C C 1
ATOM 1917 O O . LEU C 1 23 ? 1.480 -26.214 24.081 1.00 14.15 25 LEU C O 1
ATOM 1922 N N . GLN C 1 24 ? 3.072 -27.061 22.725 1.00 10.60 26 GLN C N 1
ATOM 1923 C CA . GLN C 1 24 ? 4.155 -26.727 23.631 1.00 9.19 26 GLN C CA 1
ATOM 1924 C C . GLN C 1 24 ? 5.039 -25.639 23.007 1.00 11.15 26 GLN C C 1
ATOM 1925 O O . GLN C 1 24 ? 5.368 -25.693 21.827 1.00 10.80 26 GLN C O 1
ATOM 1931 N N . VAL C 1 25 ? 5.392 -24.632 23.792 1.00 10.15 27 VAL C N 1
ATOM 1932 C CA . VAL C 1 25 ? 6.349 -23.634 23.333 1.00 9.77 27 VAL C CA 1
ATOM 1933 C C . VAL C 1 25 ? 7.738 -24.234 23.464 1.00 10.45 27 VAL C C 1
ATOM 1934 O O . VAL C 1 25 ? 8.115 -24.723 24.514 1.00 9.77 27 VAL C O 1
ATOM 1938 N N . ILE C 1 26 ? 8.493 -24.222 22.371 1.00 8.74 28 ILE C N 1
ATOM 1939 C CA . ILE C 1 26 ? 9.848 -24.750 22.401 1.00 9.08 28 ILE C CA 1
ATOM 1940 C C . ILE C 1 26 ? 10.849 -23.624 22.617 1.00 8.42 28 ILE C C 1
ATOM 1941 O O . ILE C 1 26 ? 11.784 -23.766 23.411 1.00 10.54 28 ILE C O 1
ATOM 1946 N N . ASN C 1 27 ? 10.654 -22.512 21.912 1.00 8.87 29 ASN C N 1
ATOM 1947 C CA . ASN C 1 27 ? 11.470 -21.316 22.143 1.00 9.43 29 ASN C CA 1
ATOM 1948 C C . ASN C 1 27 ? 10.703 -20.080 21.721 1.00 9.93 29 ASN C C 1
ATOM 1949 O O . ASN C 1 27 ? 9.765 -20.169 20.928 1.00 9.41 29 ASN C O 1
ATOM 1954 N N . ILE C 1 28 ? 11.120 -18.929 22.248 1.00 8.22 30 ILE C N 1
ATOM 1955 C CA . ILE C 1 28 ? 10.544 -17.636 21.937 1.00 10.40 30 ILE C CA 1
ATOM 1956 C C . ILE C 1 28 ? 11.675 -16.689 21.618 1.00 11.72 30 ILE C C 1
ATOM 1957 O O . ILE C 1 28 ? 12.589 -16.528 22.431 1.00 12.30 30 ILE C O 1
ATOM 1962 N N . ARG C 1 29 ? 11.604 -16.036 20.469 1.00 11.49 31 ARG C N 1
ATOM 1963 C CA . ARG C 1 29 ? 12.647 -15.089 20.084 1.00 11.33 31 ARG C CA 1
ATOM 1964 C C . ARG C 1 29 ? 12.051 -13.740 19.692 1.00 12.19 31 ARG C C 1
ATOM 1965 O O . ARG C 1 29 ? 11.092 -13.660 18.917 1.00 14.09 31 ARG C O 1
ATOM 1973 N N . PRO C 1 30 ? 12.596 -12.656 20.233 1.00 11.63 32 PRO C N 1
ATOM 1974 C CA . PRO C 1 30 ? 12.087 -11.350 19.854 1.00 12.93 32 PRO C CA 1
ATOM 1975 C C . PRO C 1 30 ? 12.683 -10.841 18.543 1.00 16.96 32 PRO C C 1
ATOM 1976 O O . PRO C 1 30 ? 13.856 -11.091 18.243 1.00 17.97 32 PRO C O 1
ATOM 1980 N N . ILE C 1 31 ? 11.872 -10.127 17.773 1.00 17.18 33 ILE C N 1
ATOM 1981 C CA . ILE C 1 31 ? 12.393 -9.289 16.693 1.00 27.53 33 ILE C CA 1
ATOM 1982 C C . ILE C 1 31 ? 12.335 -7.837 17.153 1.00 30.97 33 ILE C C 1
ATOM 1983 O O . ILE C 1 31 ? 11.257 -7.314 17.442 1.00 36.04 33 ILE C O 1
ATOM 1988 N N . THR C 1 32 ? 13.510 -7.210 17.236 1.00 39.50 34 THR C N 1
ATOM 1989 C CA . THR C 1 32 ? 13.693 -5.908 17.891 1.00 46.01 34 THR C CA 1
ATOM 1990 C C . THR C 1 32 ? 14.062 -4.810 16.895 1.00 43.86 34 THR C C 1
ATOM 1991 O O . THR C 1 32 ? 14.790 -5.051 15.939 1.00 43.64 34 THR C O 1
ATOM 1995 N N . PRO C 1 37 ? 10.021 -1.526 20.851 1.00 35.42 39 PRO C N 1
ATOM 1996 C CA . PRO C 1 37 ? 8.879 -2.360 21.228 1.00 33.72 39 PRO C CA 1
ATOM 1997 C C . PRO C 1 37 ? 8.944 -3.756 20.598 1.00 28.62 39 PRO C C 1
ATOM 1998 O O . PRO C 1 37 ? 8.752 -3.898 19.389 1.00 31.31 39 PRO C O 1
ATOM 2002 N N . PRO C 1 38 ? 9.219 -4.785 21.420 1.00 22.21 40 PRO C N 1
ATOM 2003 C CA . PRO C 1 38 ? 9.452 -6.124 20.874 1.00 22.53 40 PRO C CA 1
ATOM 2004 C C . PRO C 1 38 ? 8.238 -6.787 20.239 1.00 16.22 40 PRO C C 1
ATOM 2005 O O . PRO C 1 38 ? 7.100 -6.558 20.655 1.00 17.90 40 PRO C O 1
ATOM 2009 N N . ARG C 1 39 ? 8.503 -7.602 19.222 1.00 16.39 41 ARG C N 1
ATOM 2010 C CA . ARG C 1 39 ? 7.528 -8.554 18.708 1.00 15.39 41 ARG C CA 1
ATOM 2011 C C . ARG C 1 39 ? 8.080 -9.969 18.891 1.00 15.20 41 ARG C C 1
ATOM 2012 O O . ARG C 1 39 ? 9.251 -10.231 18.613 1.00 15.32 41 ARG C O 1
ATOM 2020 N N . TYR C 1 40 ? 7.246 -10.867 19.402 1.00 9.37 42 TYR C N 1
ATOM 2021 C CA . TYR C 1 40 ? 7.689 -12.197 19.750 1.00 11.14 42 TYR C CA 1
ATOM 2022 C C . TYR C 1 40 ? 7.244 -13.245 18.745 1.00 10.07 42 TYR C C 1
ATOM 2023 O O . TYR C 1 40 ? 6.047 -13.358 18.441 1.00 10.64 42 TYR C O 1
ATOM 2032 N N . ARG C 1 41 ? 8.232 -13.972 18.227 1.00 9.11 43 ARG C N 1
ATOM 2033 C CA . ARG C 1 41 ? 8.024 -15.093 17.305 1.00 8.00 43 ARG C CA 1
ATOM 2034 C C . ARG C 1 41 ? 8.249 -16.368 18.101 1.00 8.60 43 ARG C C 1
ATOM 2035 O O . ARG C 1 41 ? 9.170 -16.438 18.917 1.00 8.72 43 ARG C O 1
ATOM 2043 N N . LEU C 1 42 ? 7.382 -17.357 17.913 1.00 8.26 44 LEU C N 1
ATOM 2044 C CA . LEU C 1 42 ? 7.461 -18.598 18.687 1.00 8.11 44 LEU C CA 1
ATOM 2045 C C . LEU C 1 42 ? 7.702 -19.817 17.818 1.00 9.74 44 LEU C C 1
ATOM 2046 O O . LEU C 1 42 ? 7.079 -19.952 16.757 1.00 9.92 44 LEU C O 1
ATOM 2051 N N . LEU C 1 43 ? 8.595 -20.685 18.298 1.00 8.91 45 LEU C N 1
ATOM 2052 C CA . LEU C 1 43 ? 8.764 -22.056 17.817 1.00 7.35 45 LEU C CA 1
ATOM 2053 C C . LEU C 1 43 ? 7.861 -22.960 18.676 1.00 8.88 45 LEU C C 1
ATOM 2054 O O . LEU C 1 43 ? 8.086 -23.110 19.880 1.00 9.32 45 LEU C O 1
ATOM 2059 N N . MET C 1 44 ? 6.835 -23.529 18.039 1.00 8.93 46 MET C N 1
ATOM 2060 C CA . MET C 1 44 ? 5.817 -24.318 18.747 1.00 9.94 46 MET C CA 1
ATOM 2061 C C . MET C 1 44 ? 5.853 -25.756 18.311 1.00 10.30 46 MET C C 1
ATOM 2062 O O . MET C 1 44 ? 6.232 -26.033 17.183 1.00 10.47 46 MET C O 1
ATOM 2067 N N . SER C 1 45 ? 5.410 -26.649 19.197 1.00 10.94 47 SER C N 1
ATOM 2068 C CA . SER C 1 45 ? 5.348 -28.075 18.903 1.00 12.03 47 SER C CA 1
ATOM 2069 C C . SER C 1 45 ? 3.965 -28.608 19.193 1.00 11.00 47 SER C C 1
ATOM 2070 O O . SER C 1 45 ? 3.360 -28.237 20.203 1.00 11.47 47 SER C O 1
ATOM 2073 N N . ASP C 1 46 ? 3.470 -29.480 18.318 1.00 13.73 48 ASP C N 1
ATOM 2074 C CA . ASP C 1 46 ? 2.243 -30.221 18.633 1.00 12.21 48 ASP C CA 1
ATOM 2075 C C . ASP C 1 46 ? 2.553 -31.643 19.085 1.00 15.01 48 ASP C C 1
ATOM 2076 O O . ASP C 1 46 ? 1.670 -32.505 19.083 1.00 16.05 48 ASP C O 1
ATOM 2081 N N . GLY C 1 47 ? 3.812 -31.896 19.431 1.00 12.80 49 GLY C N 1
ATOM 2082 C CA . GLY C 1 47 ? 4.255 -33.235 19.806 1.00 14.10 49 GLY C CA 1
ATOM 2083 C C . GLY C 1 47 ? 4.826 -34.052 18.647 1.00 13.27 49 GLY C C 1
ATOM 2084 O O . GLY C 1 47 ? 5.650 -34.935 18.877 1.00 17.97 49 GLY C O 1
ATOM 2085 N N . LEU C 1 48 ? 4.389 -33.760 17.420 1.00 12.86 50 LEU C N 1
ATOM 2086 C CA . LEU C 1 48 ? 4.868 -34.479 16.222 1.00 15.51 50 LEU C CA 1
ATOM 2087 C C . LEU C 1 48 ? 5.785 -33.582 15.400 1.00 13.29 50 LEU C C 1
ATOM 2088 O O . LEU C 1 48 ? 6.870 -34.011 14.934 1.00 13.15 50 LEU C O 1
ATOM 2093 N N . ASN C 1 49 ? 5.321 -32.352 15.194 1.00 12.06 51 ASN C N 1
ATOM 2094 C CA . ASN C 1 49 ? 6.055 -31.352 14.426 1.00 11.50 51 ASN C CA 1
ATOM 2095 C C . ASN C 1 49 ? 6.339 -30.088 15.193 1.00 11.11 51 ASN C C 1
ATOM 2096 O O . ASN C 1 49 ? 5.595 -29.718 16.102 1.00 11.81 51 ASN C O 1
ATOM 2101 N N . THR C 1 50 ? 7.435 -29.435 14.815 1.00 9.84 52 THR C N 1
ATOM 2102 C CA . THR C 1 50 ? 7.679 -28.059 15.245 1.00 9.63 52 THR C CA 1
ATOM 2103 C C . THR C 1 50 ? 7.618 -27.106 14.059 1.00 10.39 52 THR C C 1
ATOM 2104 O O . THR C 1 50 ? 7.784 -27.497 12.904 1.00 11.45 52 THR C O 1
ATOM 2108 N N . LEU C 1 51 ? 7.332 -25.845 14.348 1.00 9.28 53 LEU C N 1
ATOM 2109 C CA . LEU C 1 51 ? 7.228 -24.820 13.333 1.00 9.90 53 LEU C CA 1
ATOM 2110 C C . LEU C 1 51 ? 7.427 -23.467 13.992 1.00 9.78 53 LEU C C 1
ATOM 2111 O O . LEU C 1 51 ? 6.885 -23.224 15.077 1.00 10.45 53 LEU C O 1
ATOM 2116 N N . SER C 1 52 ? 8.203 -22.598 13.339 1.00 9.80 54 SER C N 1
ATOM 2117 C CA . SER C 1 52 ? 8.506 -21.279 13.897 1.00 11.44 54 SER C CA 1
ATOM 2118 C C . SER C 1 52 ? 7.663 -20.151 13.294 1.00 13.37 54 SER C C 1
ATOM 2119 O O . SER C 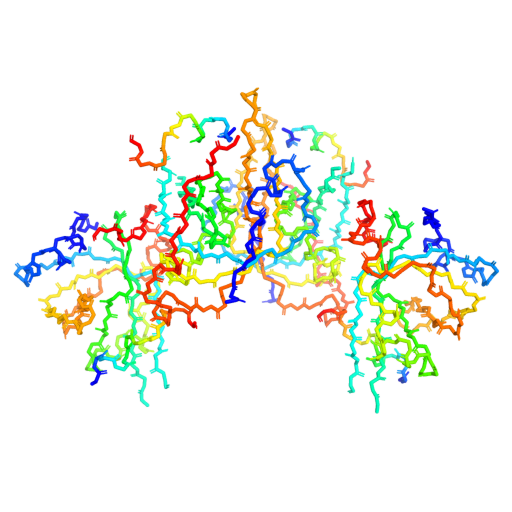1 52 ? 7.865 -18.970 13.601 1.00 13.87 54 SER C O 1
ATOM 2122 N N . SER C 1 53 ? 6.700 -20.511 12.454 1.00 13.39 55 SER C N 1
ATOM 2123 C CA . SER C 1 53 ? 5.834 -19.538 11.797 1.00 15.27 55 SER C CA 1
ATOM 2124 C C . SER C 1 53 ? 4.663 -19.094 12.677 1.00 14.78 55 SER C C 1
ATOM 2125 O O . SER C 1 53 ? 3.493 -19.121 12.258 1.00 16.92 55 SER C O 1
ATOM 2128 N N . PHE C 1 54 ? 4.985 -18.701 13.901 1.00 10.75 56 PHE C N 1
ATOM 2129 C CA . PHE C 1 54 ? 3.989 -18.208 14.853 1.00 11.42 56 PHE C CA 1
ATOM 2130 C C . PHE C 1 54 ? 4.404 -16.840 15.346 1.00 12.75 56 PHE C C 1
ATOM 2131 O O . PHE C 1 54 ? 5.519 -16.673 15.820 1.00 13.34 56 PHE C O 1
ATOM 2139 N N . MET C 1 55 ? 3.515 -15.862 15.234 1.00 11.02 57 MET C N 1
ATOM 2140 C CA . MET C 1 55 ? 3.761 -14.530 15.764 1.00 11.81 57 MET C CA 1
ATOM 2141 C C . MET C 1 55 ? 2.781 -14.268 16.877 1.00 12.78 57 MET C C 1
ATOM 2142 O O . MET C 1 55 ? 1.606 -14.553 16.727 1.00 12.11 57 MET C O 1
ATOM 2147 N N . LEU C 1 56 ? 3.256 -13.678 17.967 1.00 10.89 58 LEU C N 1
ATOM 2148 C CA . LEU C 1 56 ? 2.379 -13.328 19.073 1.00 12.19 58 LEU C CA 1
ATOM 2149 C C . LEU C 1 56 ? 1.755 -11.963 18.818 1.00 11.23 58 LEU C C 1
ATOM 2150 O O . LEU C 1 56 ? 2.476 -10.999 18.540 1.00 15.49 58 LEU C O 1
ATOM 2155 N N . ALA C 1 57 ? 0.423 -11.868 18.906 1.00 11.20 59 ALA C N 1
ATOM 2156 C CA . ALA C 1 57 ? -0.193 -10.532 18.892 1.00 11.85 59 ALA C CA 1
ATOM 2157 C C . ALA C 1 57 ? 0.379 -9.653 20.016 1.00 12.44 59 ALA C C 1
ATOM 2158 O O . ALA C 1 57 ? 0.587 -10.139 21.137 1.00 13.65 59 ALA C O 1
ATOM 2160 N N . THR C 1 58 ? 0.636 -8.376 19.714 1.00 13.67 60 THR C N 1
ATOM 2161 C CA . THR C 1 58 ? 1.191 -7.418 20.678 1.00 13.96 60 THR C CA 1
ATOM 2162 C C . THR C 1 58 ? 0.477 -7.396 22.022 1.00 12.30 60 THR C C 1
ATOM 2163 O O . THR C 1 58 ? 1.125 -7.297 23.053 1.00 11.27 60 THR C O 1
ATOM 2167 N N . GLN C 1 59 ? -0.854 -7.479 21.996 1.00 14.45 61 GLN C N 1
ATOM 2168 C CA . GLN C 1 59 ? -1.662 -7.530 23.221 1.00 16.64 61 GLN C CA 1
ATOM 2169 C C . GLN C 1 59 ? -1.297 -8.670 24.182 1.00 14.71 61 GLN C C 1
ATOM 2170 O O . GLN C 1 59 ? -1.619 -8.595 25.361 1.00 16.68 61 GLN C O 1
ATOM 2176 N N . LEU C 1 60 ? -0.645 -9.724 23.683 1.00 13.60 62 LEU C N 1
ATOM 2177 C CA . LEU C 1 60 ? -0.270 -10.876 24.510 1.00 13.73 62 LEU C CA 1
ATOM 2178 C C . LEU C 1 60 ? 1.180 -10.796 25.024 1.00 10.76 62 LEU C C 1
ATOM 2179 O O . LEU C 1 60 ? 1.635 -11.663 25.777 1.00 12.43 62 LEU C O 1
ATOM 2184 N N . ASN C 1 61 ? 1.893 -9.747 24.638 1.00 9.34 63 ASN C N 1
ATOM 2185 C CA . ASN C 1 61 ? 3.280 -9.555 25.120 1.00 9.39 63 ASN C CA 1
ATOM 2186 C C . ASN C 1 61 ? 3.482 -9.725 26.635 1.00 10.42 63 ASN C C 1
ATOM 2187 O O . ASN C 1 61 ? 4.480 -10.311 27.044 1.00 11.21 63 ASN C O 1
ATOM 2192 N N . PRO C 1 62 ? 2.541 -9.234 27.477 1.00 10.02 64 PRO C N 1
ATOM 2193 C CA . PRO C 1 62 ? 2.768 -9.427 28.918 1.00 10.44 64 PRO C CA 1
ATOM 2194 C C . PRO C 1 62 ? 2.892 -10.886 29.342 1.00 9.75 64 PRO C C 1
ATOM 2195 O O . PRO C 1 62 ? 3.581 -11.156 30.317 1.00 11.42 64 PRO C O 1
ATOM 2199 N N . LEU C 1 63 ? 2.276 -11.831 28.610 1.00 10.47 65 LEU C N 1
ATOM 2200 C CA . LEU C 1 63 ? 2.422 -13.250 28.928 1.00 11.23 65 LEU C CA 1
ATOM 2201 C C . LEU C 1 63 ? 3.873 -13.711 28.785 1.00 9.69 65 LEU C C 1
ATOM 2202 O O . LEU C 1 63 ? 4.358 -14.539 29.569 1.00 11.67 65 LEU C O 1
ATOM 2207 N N . VAL C 1 64 ? 4.564 -13.154 27.798 1.00 10.33 66 VAL C N 1
ATOM 2208 C CA . VAL C 1 64 ? 5.988 -13.451 27.594 1.00 9.42 66 VAL C CA 1
ATOM 2209 C C . VAL C 1 64 ? 6.839 -12.705 28.615 1.00 9.00 66 VAL C C 1
ATOM 2210 O O . VAL C 1 64 ? 7.756 -13.273 29.221 1.00 9.66 66 VAL C O 1
ATOM 2214 N N . GLU C 1 65 ? 6.510 -11.441 28.834 1.00 10.76 67 GLU C N 1
ATOM 2215 C CA . GLU C 1 65 ? 7.397 -10.591 29.626 1.00 10.72 67 GLU C CA 1
ATOM 2216 C C . GLU C 1 65 ? 7.325 -10.935 31.125 1.00 11.93 67 GLU C C 1
ATOM 2217 O O . GLU C 1 65 ? 8.325 -10.789 31.851 1.00 13.29 67 GLU C O 1
ATOM 2223 N N . GLU C 1 66 ? 6.185 -11.479 31.548 1.00 13.89 68 GLU C N 1
ATOM 2224 C CA . GLU C 1 66 ? 5.998 -11.948 32.919 1.00 14.58 68 GLU C CA 1
ATOM 2225 C C . GLU C 1 66 ? 6.248 -13.466 33.052 1.00 17.04 68 GLU C C 1
ATOM 2226 O O . GLU C 1 66 ? 5.989 -14.067 34.101 1.00 16.55 68 GLU C O 1
ATOM 2232 N N . GLU C 1 67 ? 6.745 -14.076 31.973 1.00 13.86 69 GLU C N 1
ATOM 2233 C CA . GLU C 1 67 ? 7.191 -15.480 31.970 1.00 12.14 69 GLU C CA 1
ATOM 2234 C C . GLU C 1 67 ? 6.116 -16.557 32.045 1.00 13.43 69 GLU C C 1
ATOM 2235 O O . GLU C 1 67 ? 6.444 -17.725 32.272 1.00 16.49 69 GLU C O 1
ATOM 2241 N N . GLN C 1 68 ? 4.854 -16.189 31.850 1.00 13.12 70 GLN C N 1
ATOM 2242 C CA . GLN C 1 68 ? 3.785 -17.193 31.862 1.00 13.48 70 GLN C CA 1
ATOM 2243 C C . GLN C 1 68 ? 3.970 -18.072 30.639 1.00 12.75 70 GLN C C 1
ATOM 2244 O O . GLN C 1 68 ? 3.891 -19.300 30.709 1.00 14.73 70 GLN C O 1
ATOM 2250 N N . LEU C 1 69 ? 4.257 -17.408 29.527 1.00 13.05 71 LEU C N 1
ATOM 2251 C CA . LEU C 1 69 ? 4.567 -18.053 28.264 1.00 13.64 71 LEU C CA 1
ATOM 2252 C C . LEU C 1 69 ? 6.089 -18.057 28.123 1.00 13.16 71 LEU C C 1
ATOM 2253 O O . LEU C 1 69 ? 6.708 -17.017 27.932 1.00 13.92 71 LEU C O 1
ATOM 2258 N N . SER C 1 70 ? 6.688 -19.233 28.273 1.00 15.10 72 SER C N 1
ATOM 2259 C CA . SER C 1 70 ? 8.145 -19.391 28.096 1.00 17.21 72 SER C CA 1
ATOM 2260 C C . SER C 1 70 ? 8.487 -20.804 27.644 1.00 15.83 72 SER C C 1
ATOM 2261 O O . SER C 1 70 ? 7.614 -21.673 27.593 1.00 12.63 72 SER C O 1
ATOM 2264 N N . SER C 1 71 ? 9.749 -21.019 27.283 1.00 14.02 73 SER C N 1
ATOM 2265 C CA . SER C 1 71 ? 10.177 -22.301 26.712 1.00 12.88 73 SER C CA 1
ATOM 2266 C C . SER C 1 71 ? 9.772 -23.483 27.584 1.00 11.65 73 SER C C 1
ATOM 2267 O O . SER C 1 71 ? 10.015 -23.487 28.791 1.00 12.09 73 SER C O 1
ATOM 2270 N N . ASN C 1 72 ? 9.138 -24.465 26.938 1.00 10.92 74 ASN C N 1
ATOM 2271 C CA . ASN C 1 72 ? 8.607 -25.701 27.533 1.00 11.19 74 ASN C CA 1
ATOM 2272 C C . ASN C 1 72 ? 7.202 -25.620 28.132 1.00 10.51 74 ASN C C 1
ATOM 2273 O O . ASN C 1 72 ? 6.604 -26.656 28.441 1.00 11.60 74 ASN C O 1
ATOM 2278 N N . CYS C 1 73 ? 6.651 -24.414 28.285 1.00 11.91 75 CYS C N 1
ATOM 2279 C CA . CYS C 1 73 ? 5.279 -24.342 28.785 1.00 11.70 75 CYS C CA 1
ATOM 2280 C C . CYS C 1 73 ? 4.286 -24.982 27.802 1.00 12.96 75 CYS C C 1
ATOM 2281 O O . CYS C 1 73 ? 4.562 -25.077 26.585 1.00 12.20 75 CYS C O 1
ATOM 2284 N N . VAL C 1 74 ? 3.161 -25.459 28.332 1.00 12.64 76 VAL C N 1
ATOM 2285 C CA . VAL C 1 74 ? 2.099 -26.005 27.481 1.00 11.50 76 VAL C CA 1
ATOM 2286 C C . VAL C 1 74 ? 0.906 -25.057 27.499 1.00 12.68 76 VAL C C 1
ATOM 2287 O O . VAL C 1 74 ? 0.462 -24.623 28.572 1.00 13.58 76 VAL C O 1
ATOM 2291 N N . CYS C 1 75 ? 0.422 -24.704 26.310 1.00 11.56 77 CYS C N 1
ATOM 2292 C CA . CYS C 1 75 ? -0.668 -23.755 26.199 1.00 12.33 77 CYS C CA 1
ATOM 2293 C C . CYS C 1 75 ? -1.771 -24.246 25.263 1.00 14.41 77 CYS C C 1
ATOM 2294 O O . CYS C 1 75 ? -1.543 -25.127 24.431 1.00 15.13 77 CYS C O 1
ATOM 2297 N N . GLN C 1 76 ? -2.976 -23.700 25.429 1.00 12.56 78 GLN C N 1
ATOM 2298 C CA . GLN C 1 76 ? -4.056 -23.943 24.470 1.00 14.92 78 GLN C CA 1
ATOM 2299 C C . GLN C 1 76 ? -4.328 -22.686 23.682 1.00 13.70 78 GLN C C 1
ATOM 2300 O O . GLN C 1 76 ? -4.524 -21.628 24.276 1.00 13.05 78 GLN C O 1
ATOM 2306 N N . ILE C 1 77 ? -4.365 -22.792 22.349 1.00 13.68 79 ILE C N 1
ATOM 2307 C CA . ILE C 1 77 ? -4.624 -21.621 21.519 1.00 13.72 79 ILE C CA 1
ATOM 2308 C C . ILE C 1 77 ? -6.145 -21.480 21.397 1.00 17.66 79 ILE C C 1
ATOM 2309 O O . ILE C 1 77 ? -6.790 -22.403 20.936 1.00 17.79 79 ILE C O 1
ATOM 2314 N N . HIS C 1 78 ? -6.704 -20.344 21.814 1.00 14.63 80 HIS C N 1
ATOM 2315 C CA . HIS C 1 78 ? -8.158 -20.119 21.684 1.00 16.12 80 HIS C CA 1
ATOM 2316 C C . HIS C 1 78 ? -8.576 -19.306 20.446 1.00 18.95 80 HIS C C 1
ATOM 2317 O O . HIS C 1 78 ? -9.676 -19.500 19.900 1.00 19.16 80 HIS C O 1
ATOM 2324 N N . ARG C 1 79 ? -7.733 -18.376 20.009 1.00 16.47 81 ARG C N 1
ATOM 2325 C CA . ARG C 1 79 ? -8.014 -17.593 18.802 1.00 16.60 81 ARG C CA 1
ATOM 2326 C C . ARG C 1 79 ? -6.714 -17.360 18.048 1.00 16.35 81 ARG C C 1
ATOM 2327 O O . ARG C 1 79 ? -5.736 -16.853 18.597 1.00 13.76 81 ARG C O 1
ATOM 2335 N N . PHE C 1 80 ? -6.716 -17.730 16.780 1.00 16.02 82 PHE C N 1
ATOM 2336 C CA . PHE C 1 80 ? -5.593 -17.469 15.902 1.00 15.80 82 PHE C CA 1
ATOM 2337 C C . PHE C 1 80 ? -6.100 -17.264 14.484 1.00 15.24 82 PHE C C 1
ATOM 2338 O O . PHE C 1 80 ? -7.243 -17.631 14.163 1.00 16.54 82 PHE C O 1
ATOM 2346 N N . ILE C 1 81 ? -5.258 -16.664 13.650 1.00 15.64 83 ILE C N 1
ATOM 2347 C CA . ILE C 1 81 ? -5.552 -16.475 12.232 1.00 17.48 83 ILE C CA 1
ATOM 2348 C C . ILE C 1 81 ? -4.336 -16.868 11.427 1.00 19.61 83 ILE C C 1
ATOM 2349 O O . ILE C 1 81 ? -3.197 -16.777 11.913 1.00 17.52 83 ILE C O 1
ATOM 2354 N N . VAL C 1 82 ? -4.586 -17.321 10.207 1.00 17.58 84 VAL C N 1
ATOM 2355 C CA . VAL C 1 82 ? -3.516 -17.696 9.307 1.00 19.16 84 VAL C CA 1
ATOM 2356 C C . VAL C 1 82 ? -3.457 -16.722 8.146 1.00 21.12 84 VAL C C 1
ATOM 2357 O O . VAL C 1 82 ? -4.459 -16.490 7.463 1.00 21.88 84 VAL C O 1
ATOM 2361 N N . ASN C 1 83 ? -2.278 -16.135 7.958 1.00 19.54 85 ASN C N 1
ATOM 2362 C CA . ASN C 1 83 ? -1.989 -15.299 6.810 1.00 21.68 85 ASN C CA 1
ATOM 2363 C C . ASN C 1 83 ? -0.985 -16.013 5.932 1.00 22.88 85 ASN C C 1
ATOM 2364 O O . ASN C 1 83 ? -0.079 -16.677 6.427 1.00 23.84 85 ASN C O 1
ATOM 2369 N N . THR C 1 84 ? -1.147 -15.886 4.622 1.00 22.88 86 THR C N 1
ATOM 2370 C CA . THR C 1 84 ? -0.184 -16.469 3.703 1.00 23.30 86 THR C CA 1
ATOM 2371 C C . THR C 1 84 ? 0.630 -15.345 3.081 1.00 24.82 86 THR C C 1
ATOM 2372 O O . THR C 1 84 ? 0.076 -14.367 2.570 1.00 28.60 86 THR C O 1
ATOM 2376 N N . LEU C 1 85 ? 1.950 -15.468 3.173 1.00 26.90 87 LEU C N 1
ATOM 2377 C CA . LEU C 1 85 ? 2.852 -14.473 2.610 1.00 30.95 87 LEU C CA 1
ATOM 2378 C C . LEU C 1 85 ? 2.902 -14.586 1.080 1.00 38.87 87 LEU C C 1
ATOM 2379 O O . LEU C 1 85 ? 2.306 -15.506 0.496 1.00 35.88 87 LEU C O 1
ATOM 2384 N N . LYS C 1 86 ? 3.596 -13.644 0.440 1.00 45.45 88 LYS C N 1
ATOM 2385 C CA . LYS C 1 86 ? 3.691 -13.602 -1.023 1.00 55.32 88 LYS C CA 1
ATOM 2386 C C . LYS C 1 86 ? 4.397 -14.827 -1.606 1.00 57.23 88 LYS C C 1
ATOM 2387 O O . LYS C 1 86 ? 4.030 -15.307 -2.682 1.00 62.48 88 LYS C O 1
ATOM 2393 N N . ASP C 1 87 ? 5.396 -15.329 -0.883 1.00 50.86 89 ASP C N 1
ATOM 2394 C CA . ASP C 1 87 ? 6.145 -16.515 -1.293 1.00 49.25 89 ASP C CA 1
ATOM 2395 C C . ASP C 1 87 ? 5.391 -17.826 -1.014 1.00 43.68 89 ASP C C 1
ATOM 2396 O O . ASP C 1 87 ? 5.892 -18.914 -1.304 1.00 43.03 89 ASP C O 1
ATOM 2401 N N . GLY C 1 88 ? 4.193 -17.712 -0.444 1.00 39.14 90 GLY C N 1
ATOM 2402 C CA . GLY C 1 88 ? 3.326 -18.868 -0.211 1.00 40.91 90 GLY C CA 1
ATOM 2403 C C . GLY C 1 88 ? 3.428 -19.505 1.165 1.00 36.08 90 GLY C C 1
ATOM 2404 O O . GLY C 1 88 ? 2.736 -20.486 1.451 1.00 36.94 90 GLY C O 1
ATOM 2405 N N . ARG C 1 89 ? 4.293 -18.957 2.014 1.00 28.58 91 ARG C N 1
ATOM 2406 C CA . ARG C 1 89 ? 4.467 -19.475 3.363 1.00 31.53 91 ARG C CA 1
ATOM 2407 C C . ARG C 1 89 ? 3.357 -18.961 4.262 1.00 28.75 91 ARG C C 1
ATOM 2408 O O . ARG C 1 89 ? 2.980 -17.790 4.186 1.00 27.61 91 ARG C O 1
ATOM 2416 N N . ARG C 1 90 ? 2.834 -19.838 5.108 1.00 24.69 92 ARG C N 1
ATOM 2417 C CA . ARG C 1 90 ? 1.751 -19.457 6.001 1.00 24.26 92 ARG C CA 1
ATOM 2418 C C . ARG C 1 90 ? 2.318 -19.056 7.352 1.00 24.44 92 ARG C C 1
ATOM 2419 O O . ARG C 1 90 ? 3.276 -19.665 7.832 1.00 26.47 92 ARG C O 1
ATOM 2427 N N . VAL C 1 91 ? 1.746 -18.012 7.944 1.00 18.48 93 VAL C N 1
ATOM 2428 C CA . VAL C 1 91 ? 2.147 -17.558 9.286 1.00 20.37 93 VAL C CA 1
ATOM 2429 C C . VAL C 1 91 ? 0.919 -17.534 10.185 1.00 17.98 93 VAL C C 1
ATOM 2430 O O . VAL C 1 91 ? -0.159 -17.108 9.758 1.00 16.69 93 VAL C O 1
ATOM 2434 N N . VAL C 1 92 ? 1.079 -17.999 11.424 1.00 16.41 94 VAL C N 1
ATOM 2435 C CA . VAL C 1 92 ? -0.034 -18.050 12.375 1.00 14.72 94 VAL C CA 1
ATOM 2436 C C . VAL C 1 92 ? 0.112 -16.861 13.314 1.00 15.74 94 VAL C C 1
ATOM 2437 O O . VAL C 1 92 ? 1.178 -16.680 13.913 1.00 14.30 94 VAL C O 1
ATOM 2441 N N . ILE C 1 93 ? -0.934 -16.044 13.431 1.00 12.97 95 ILE C N 1
ATOM 2442 C CA . ILE C 1 93 ? -0.932 -14.974 14.433 1.00 13.76 95 ILE C CA 1
ATOM 2443 C C . ILE C 1 93 ? -1.765 -15.428 15.623 1.00 13.47 95 ILE C C 1
ATOM 2444 O O . ILE C 1 93 ? -2.975 -15.691 15.487 1.00 12.69 95 ILE C O 1
ATOM 2449 N N . LEU C 1 94 ? -1.124 -15.510 16.791 1.00 13.10 96 LEU C N 1
ATOM 2450 C CA . LEU C 1 94 ? -1.781 -15.938 18.028 1.00 12.35 96 LEU C CA 1
ATOM 2451 C C . LEU C 1 94 ? -2.445 -14.766 18.730 1.00 14.03 96 LEU C C 1
ATOM 2452 O O . LEU C 1 94 ? -1.780 -13.789 19.062 1.00 14.95 96 LEU C O 1
ATOM 2457 N N . MET C 1 95 ? -3.764 -14.840 18.934 1.00 13.21 97 MET C N 1
ATOM 2458 C CA . MET C 1 95 ? -4.505 -13.679 19.443 1.00 14.86 97 MET C CA 1
ATOM 2459 C C . MET C 1 95 ? -5.054 -13.852 20.856 1.00 12.67 97 MET C C 1
ATOM 2460 O O . MET C 1 95 ? -5.177 -12.875 21.598 1.00 15.52 97 MET C O 1
ATOM 2465 N N . GLU C 1 96 ? -5.379 -15.089 21.218 1.00 11.92 98 GLU C N 1
ATOM 2466 C CA . GLU C 1 96 ? -5.833 -15.430 22.562 1.00 13.27 98 GLU C CA 1
ATOM 2467 C C . GLU C 1 96 ? -5.314 -16.828 22.904 1.00 15.83 98 GLU C C 1
ATOM 2468 O O . GLU C 1 96 ? -5.377 -17.745 22.076 1.00 12.46 98 GLU C O 1
ATOM 2474 N N . LEU C 1 97 ? -4.753 -16.993 24.101 1.00 12.64 99 LEU C N 1
ATOM 2475 C CA . LEU C 1 97 ? -4.303 -18.320 24.533 1.00 13.49 99 LEU C CA 1
ATOM 2476 C C . LEU C 1 97 ? -4.314 -18.421 26.054 1.00 14.26 99 LEU C C 1
ATOM 2477 O O . LEU C 1 97 ? -4.384 -17.403 26.746 1.00 17.69 99 LEU C O 1
ATOM 2482 N N . GLU C 1 98 ? -4.263 -19.644 26.569 1.00 14.15 100 GLU C N 1
ATOM 2483 C CA . GLU C 1 98 ? -4.092 -19.841 28.000 1.00 18.36 100 GLU C CA 1
ATOM 2484 C C . GLU C 1 98 ? -2.968 -20.830 28.257 1.00 16.56 100 GLU C C 1
ATOM 2485 O O . GLU C 1 98 ? -2.878 -21.862 27.595 1.00 15.16 100 GLU C O 1
ATOM 2491 N N . VAL C 1 99 ? -2.111 -20.512 29.220 1.00 14.93 101 VAL C N 1
ATOM 2492 C CA . VAL C 1 99 ? -1.027 -21.400 29.594 1.00 14.27 101 VAL C CA 1
ATOM 2493 C C . VAL C 1 99 ? -1.585 -22.448 30.545 1.00 14.93 101 VAL C C 1
ATOM 2494 O O . VAL C 1 99 ? -2.091 -22.121 31.613 1.00 18.75 101 VAL C O 1
ATOM 2498 N N . LEU C 1 100 ? -1.555 -23.707 30.133 1.00 14.79 102 LEU C N 1
ATOM 2499 C CA . LEU C 1 100 ? -2.125 -24.782 30.954 1.00 15.73 102 LEU C CA 1
ATOM 2500 C C . LEU C 1 100 ? -1.153 -25.326 31.993 1.00 17.13 102 LEU C C 1
ATOM 2501 O O . LEU C 1 100 ? -1.560 -25.713 33.096 1.00 19.46 102 LEU C O 1
ATOM 2506 N N . LYS C 1 101 ? 0.122 -25.390 31.630 1.00 15.60 103 LYS C N 1
ATOM 2507 C CA . LYS C 1 101 ? 1.164 -25.848 32.530 1.00 17.06 103 LYS C CA 1
ATOM 2508 C C . LYS C 1 101 ? 2.399 -25.009 32.309 1.00 18.28 103 LYS C C 1
ATOM 2509 O O . LYS C 1 101 ? 2.795 -24.759 31.169 1.00 15.57 103 LYS C O 1
ATOM 2515 N N . SER C 1 102 ? 3.000 -24.557 33.399 1.00 16.00 104 SER C N 1
ATOM 2516 C CA . SER C 1 102 ? 4.162 -23.685 33.292 1.00 12.95 104 SER C CA 1
ATOM 2517 C C . SER C 1 102 ? 5.385 -24.445 32.788 1.00 13.92 104 SER C C 1
ATOM 2518 O O . SER C 1 102 ? 5.437 -25.677 32.828 1.00 13.96 104 SER C O 1
ATOM 2521 N N . ALA C 1 103 ? 6.381 -23.698 32.328 1.00 13.47 105 ALA C N 1
ATOM 2522 C CA . ALA C 1 103 ? 7.641 -24.277 31.874 1.00 14.27 105 ALA C CA 1
ATOM 2523 C C . ALA C 1 103 ? 8.266 -25.108 32.974 1.00 15.57 105 ALA C C 1
ATOM 2524 O O . ALA C 1 103 ? 8.813 -26.186 32.733 1.00 16.66 105 ALA C O 1
ATOM 2526 N N . GLU C 1 104 ? 8.196 -24.573 34.192 1.00 15.40 106 GLU C N 1
ATOM 2527 C CA . GLU C 1 104 ? 8.782 -25.218 35.365 1.00 19.91 106 GLU C CA 1
ATOM 2528 C C . GLU C 1 104 ? 8.091 -26.549 35.672 1.00 17.40 106 GLU C C 1
ATOM 2529 O O . GLU C 1 104 ? 8.749 -27.531 36.014 1.00 22.97 106 GLU C O 1
ATOM 2535 N N . ALA C 1 105 ? 6.766 -26.576 35.538 1.00 16.34 107 ALA C N 1
ATOM 2536 C CA . ALA C 1 105 ? 5.994 -27.796 35.808 1.00 17.51 107 ALA C CA 1
ATOM 2537 C C . ALA C 1 105 ? 6.225 -28.892 34.763 1.00 21.85 107 ALA C C 1
ATOM 2538 O O . ALA C 1 105 ? 6.242 -30.075 35.096 1.00 23.02 107 ALA C O 1
ATOM 2540 N N . VAL C 1 106 ? 6.403 -28.495 33.503 1.00 19.17 108 VAL C N 1
ATOM 2541 C CA . VAL C 1 106 ? 6.584 -29.463 32.411 1.00 18.93 108 VAL C CA 1
ATOM 2542 C C . VAL C 1 106 ? 8.024 -29.943 32.414 1.00 19.01 108 VAL C C 1
ATOM 2543 O O . VAL C 1 106 ? 8.287 -31.145 32.286 1.00 24.12 108 VAL C O 1
ATOM 2547 N N . GLY C 1 107 ? 8.952 -28.993 32.536 1.00 19.43 109 GLY C N 1
ATOM 2548 C CA . GLY C 1 107 ? 10.374 -29.272 32.707 1.00 21.17 109 GLY C CA 1
ATOM 2549 C C . GLY C 1 107 ? 11.229 -29.678 31.520 1.00 21.69 109 GLY C C 1
ATOM 2550 O O . GLY C 1 107 ? 12.447 -29.622 31.614 1.00 26.54 109 GLY C O 1
ATOM 2551 N N . VAL C 1 108 ? 10.612 -30.105 30.419 1.00 18.79 110 VAL C N 1
ATOM 2552 C CA . VAL C 1 108 ? 11.352 -30.712 29.303 1.00 20.15 110 VAL C CA 1
ATOM 2553 C C . VAL C 1 108 ? 10.547 -30.597 28.030 1.00 19.75 110 VAL C C 1
ATOM 2554 O O . VAL C 1 108 ? 9.333 -30.407 28.089 1.00 17.21 110 VAL C O 1
ATOM 2558 N N . LYS C 1 109 ? 11.217 -30.746 26.887 1.00 17.47 111 LYS C N 1
ATOM 2559 C CA . LYS C 1 109 ? 10.526 -30.864 25.610 1.00 18.22 111 LYS C CA 1
ATOM 2560 C C . LYS C 1 109 ? 9.763 -32.186 25.620 1.00 16.11 111 LYS C C 1
ATOM 2561 O O . LYS C 1 109 ? 10.305 -33.206 26.041 1.00 19.35 111 LYS C O 1
ATOM 2567 N N . ILE C 1 110 ? 8.507 -32.159 25.190 1.00 14.62 112 ILE C N 1
ATOM 2568 C CA . ILE C 1 110 ? 7.669 -33.355 25.118 1.00 17.31 112 ILE C CA 1
ATOM 2569 C C . ILE C 1 110 ? 7.891 -34.069 23.782 1.00 18.26 112 ILE C C 1
ATOM 2570 O O . ILE C 1 110 ? 7.652 -33.505 22.699 1.00 15.27 112 ILE C O 1
ATOM 2575 N N . GLY C 1 111 ? 8.340 -35.314 23.871 1.00 20.18 113 GLY C N 1
ATOM 2576 C CA . GLY C 1 111 ? 8.541 -36.151 22.700 1.00 19.83 113 GLY C CA 1
ATOM 2577 C C . GLY C 1 111 ? 9.762 -35.729 21.915 1.00 16.94 113 GLY C C 1
ATOM 2578 O O . GLY C 1 111 ? 10.654 -35.040 22.420 1.00 17.37 113 GLY C O 1
ATOM 2579 N N . ASN C 1 112 ? 9.783 -36.140 20.657 1.00 17.41 114 ASN C N 1
ATOM 2580 C CA . ASN C 1 112 ? 10.869 -35.787 19.755 1.00 19.34 114 ASN C CA 1
ATOM 2581 C C . ASN C 1 112 ? 10.300 -35.238 18.448 1.00 16.30 114 ASN C C 1
ATOM 2582 O O . ASN C 1 112 ? 10.401 -35.882 17.395 1.00 16.04 114 ASN C O 1
ATOM 2587 N N . PRO C 1 113 ? 9.665 -34.052 18.512 1.00 12.68 115 PRO C N 1
ATOM 2588 C CA . PRO C 1 113 ? 9.066 -33.448 17.329 1.00 12.83 115 PRO C CA 1
ATOM 2589 C C . PRO C 1 113 ? 10.139 -33.042 16.307 1.00 11.32 115 PRO C C 1
ATOM 2590 O O . PRO C 1 113 ? 11.251 -32.657 16.681 1.00 12.58 115 PRO C O 1
ATOM 2594 N N . VAL C 1 114 ? 9.789 -33.153 15.028 1.00 12.82 116 VAL C N 1
ATOM 2595 C CA . VAL C 1 114 ? 10.690 -32.809 13.925 1.00 11.48 116 VAL C CA 1
ATOM 2596 C C . VAL C 1 114 ? 10.080 -31.626 13.165 1.00 10.28 116 VAL C C 1
ATOM 2597 O O . VAL C 1 114 ? 8.867 -31.428 13.206 1.00 9.01 116 VAL C O 1
ATOM 2601 N N . PRO C 1 115 ? 10.881 -30.838 12.431 1.00 9.95 117 PRO C N 1
ATOM 2602 C CA . PRO C 1 115 ? 10.298 -29.673 11.723 1.00 9.26 117 PRO C CA 1
ATOM 2603 C C . PRO C 1 115 ? 9.186 -30.044 10.740 1.00 11.32 117 PRO C C 1
ATOM 2604 O O . PRO C 1 115 ? 9.309 -31.045 10.008 1.00 10.65 117 PRO C O 1
ATOM 2608 N N . TYR C 1 116 ? 8.114 -29.253 10.715 1.00 12.10 118 TYR C N 1
ATOM 2609 C CA . TYR C 1 116 ? 7.087 -29.437 9.692 1.00 13.51 118 TYR C CA 1
ATOM 2610 C C . TYR C 1 116 ? 7.744 -29.254 8.325 1.00 18.19 118 TYR C C 1
ATOM 2611 O O . TYR C 1 116 ? 8.387 -28.220 8.065 1.00 21.97 118 TYR C O 1
ATOM 2620 N N . ASN C 1 117 ? 7.598 -30.279 7.479 1.00 22.19 119 ASN C N 1
ATOM 2621 C CA . ASN C 1 117 ? 8.392 -30.432 6.256 1.00 29.86 119 ASN C CA 1
ATOM 2622 C C . ASN C 1 117 ? 7.542 -30.791 5.026 1.00 39.12 119 ASN C C 1
ATOM 2623 O O . ASN C 1 117 ? 8.019 -31.458 4.105 1.00 44.38 119 ASN C O 1
ATOM 2628 N N . GLU C 1 118 ? 6.291 -30.335 5.005 1.00 42.66 120 GLU C N 1
ATOM 2629 C CA . GLU C 1 118 ? 5.371 -30.650 3.907 1.00 57.41 120 GLU C CA 1
ATOM 2630 C C . GLU C 1 118 ? 4.585 -29.419 3.460 1.00 59.56 120 GLU C C 1
ATOM 2631 O O . GLU C 1 118 ? 4.978 -28.726 2.522 1.00 61.36 120 GLU C O 1
ATOM 2637 N N . GLN D 1 2 ? 57.583 -34.583 9.645 1.00 44.23 4 GLN D N 1
ATOM 2638 C CA . GLN D 1 2 ? 58.928 -34.119 10.093 1.00 37.84 4 GLN D CA 1
ATOM 2639 C C . GLN D 1 2 ? 58.863 -33.303 11.384 1.00 28.73 4 GLN D C 1
ATOM 2640 O O . GLN D 1 2 ? 59.858 -32.678 11.779 1.00 25.94 4 GLN D O 1
ATOM 2646 N N . LEU D 1 3 ? 57.717 -33.328 12.064 1.00 21.60 5 LEU D N 1
ATOM 2647 C CA . LEU D 1 3 ? 57.570 -32.537 13.288 1.00 16.21 5 LEU D CA 1
ATOM 2648 C C . LEU D 1 3 ? 58.440 -33.063 14.431 1.00 15.81 5 LEU D C 1
ATOM 2649 O O . LEU D 1 3 ? 58.628 -34.272 14.572 1.00 17.53 5 LEU D O 1
ATOM 2654 N N . SER D 1 4 ? 58.993 -32.154 15.223 1.00 12.54 6 SER D N 1
ATOM 2655 C CA . SER D 1 4 ? 59.851 -32.538 16.347 1.00 13.24 6 SER D CA 1
ATOM 2656 C C . SER D 1 4 ? 59.025 -33.056 17.529 1.00 13.34 6 SER D C 1
ATOM 2657 O O . SER D 1 4 ? 58.910 -32.382 18.534 1.00 15.96 6 SER D O 1
ATOM 2660 N N . GLU D 1 5 ? 58.464 -34.254 17.395 1.00 13.48 7 GLU D N 1
ATOM 2661 C CA . GLU D 1 5 ? 57.583 -34.812 18.423 1.00 13.84 7 GLU D CA 1
ATOM 2662 C C . GLU D 1 5 ? 58.313 -34.853 19.755 1.00 14.46 7 GLU D C 1
ATOM 2663 O O . GLU D 1 5 ? 59.427 -35.385 19.842 1.00 15.96 7 GLU D O 1
ATOM 2669 N N . GLY D 1 6 ? 57.703 -34.261 20.775 1.00 15.12 8 GLY D N 1
ATOM 2670 C CA . GLY D 1 6 ? 58.264 -34.219 22.130 1.00 14.21 8 GLY D CA 1
ATOM 2671 C C . GLY D 1 6 ? 59.072 -32.975 22.456 1.00 14.67 8 GLY D C 1
ATOM 2672 O O . GLY D 1 6 ? 59.516 -32.781 23.586 1.00 13.64 8 GLY D O 1
ATOM 2673 N N . ALA D 1 7 ? 59.279 -32.131 21.452 1.00 14.10 9 ALA D N 1
ATOM 2674 C CA . ALA D 1 7 ? 59.994 -30.881 21.648 1.00 12.73 9 ALA D CA 1
ATOM 2675 C C . ALA D 1 7 ? 59.275 -29.882 22.563 1.00 12.56 9 ALA D C 1
ATOM 2676 O O . ALA D 1 7 ? 59.921 -29.197 23.355 1.00 12.69 9 ALA D O 1
ATOM 2678 N N . ILE D 1 8 ? 57.951 -29.762 22.455 1.00 10.78 10 ILE D N 1
ATOM 2679 C CA . ILE D 1 8 ? 57.275 -28.779 23.301 1.00 11.07 10 ILE D CA 1
ATOM 2680 C C . ILE D 1 8 ? 57.353 -29.177 24.782 1.00 11.35 10 ILE D C 1
ATOM 2681 O O . ILE D 1 8 ? 57.632 -28.344 25.656 1.00 12.59 10 ILE D O 1
ATOM 2686 N N . ALA D 1 9 ? 57.125 -30.455 25.054 1.00 12.65 11 ALA D N 1
ATOM 2687 C CA . ALA D 1 9 ? 57.259 -30.953 26.424 1.00 13.91 11 ALA D CA 1
ATOM 2688 C C . ALA D 1 9 ? 58.677 -30.715 26.943 1.00 16.13 11 ALA D C 1
ATOM 2689 O O . ALA D 1 9 ? 58.856 -30.221 28.052 1.00 18.15 11 ALA D O 1
ATOM 2691 N N . ALA D 1 10 ? 59.682 -31.025 26.122 1.00 14.18 12 ALA D N 1
ATOM 2692 C CA . ALA D 1 10 ? 61.075 -30.773 26.517 1.00 15.87 12 ALA D CA 1
ATOM 2693 C C . ALA D 1 10 ? 61.359 -29.295 26.808 1.00 17.40 12 ALA D C 1
ATOM 2694 O O . ALA D 1 10 ? 62.015 -28.969 27.799 1.00 17.94 12 ALA D O 1
ATOM 2696 N N . ILE D 1 11 ? 60.889 -28.397 25.942 1.00 14.62 13 ILE D N 1
ATOM 2697 C CA . ILE D 1 11 ? 61.125 -26.965 26.135 1.00 14.87 13 ILE D CA 1
ATOM 2698 C C . ILE D 1 11 ? 60.420 -26.439 27.387 1.00 16.42 13 ILE D C 1
ATOM 2699 O O . ILE D 1 11 ? 60.967 -25.615 28.114 1.00 18.67 13 ILE D O 1
ATOM 2704 N N . MET D 1 12 ? 59.204 -26.925 27.644 1.00 16.44 14 MET D N 1
ATOM 2705 C CA . MET D 1 12 ? 58.447 -26.511 28.824 1.00 16.39 14 MET D CA 1
ATOM 2706 C C . MET D 1 12 ? 59.067 -27.037 30.110 1.00 20.07 14 MET D C 1
ATOM 2707 O O . MET D 1 12 ? 58.902 -26.432 31.161 1.00 19.89 14 MET D O 1
ATOM 2712 N N . GLN D 1 13 ? 59.745 -28.176 30.031 1.00 22.17 15 GLN D N 1
ATOM 2713 C CA . GLN D 1 13 ? 60.356 -28.754 31.228 1.00 25.25 15 GLN D CA 1
ATOM 2714 C C . GLN D 1 13 ? 61.715 -28.132 31.549 1.00 24.58 15 GLN D C 1
ATOM 2715 O O . GLN D 1 13 ? 61.978 -27.757 32.692 1.00 27.80 15 GLN D O 1
ATOM 2721 N N . LYS D 1 14 ? 62.567 -28.032 30.532 1.00 29.78 16 LYS D N 1
ATOM 2722 C CA . LYS D 1 14 ? 63.971 -27.696 30.732 1.00 28.75 16 LYS D CA 1
ATOM 2723 C C . LYS D 1 14 ? 64.448 -26.453 29.972 1.00 28.08 16 LYS D C 1
ATOM 2724 O O . LYS D 1 14 ? 65.514 -25.928 30.275 1.00 30.17 16 LYS D O 1
ATOM 2730 N N . GLY D 1 15 ? 63.673 -26.000 28.984 1.00 27.01 17 GLY D N 1
ATOM 2731 C CA . GLY D 1 15 ? 63.980 -24.774 28.232 1.00 22.51 17 GLY D CA 1
ATOM 2732 C C . GLY D 1 15 ? 65.307 -24.728 27.484 1.00 29.51 17 GLY D C 1
ATOM 2733 O O . GLY D 1 15 ? 65.927 -23.666 27.394 1.00 30.47 17 GLY D O 1
ATOM 2734 N N . ASP D 1 16 ? 65.742 -25.863 26.936 1.00 26.05 18 ASP D N 1
ATOM 2735 C CA . ASP D 1 16 ? 66.979 -25.908 26.148 1.00 29.61 18 ASP D CA 1
ATOM 2736 C C . ASP D 1 16 ? 66.783 -25.177 24.815 1.00 34.44 18 ASP D C 1
ATOM 2737 O O . ASP D 1 16 ? 66.200 -25.722 23.864 1.00 30.72 18 ASP D O 1
ATOM 2742 N N . THR D 1 17 ? 67.287 -23.945 24.754 1.00 30.81 19 THR D N 1
ATOM 2743 C CA . THR D 1 17 ? 67.123 -23.095 23.569 1.00 29.53 19 THR D CA 1
ATOM 2744 C C . THR D 1 17 ? 67.923 -23.597 22.368 1.00 29.84 19 THR D C 1
ATOM 2745 O O . THR D 1 17 ? 67.831 -23.034 21.270 1.00 32.19 19 THR D O 1
ATOM 2749 N N . ASN D 1 18 ? 68.700 -24.657 22.580 1.00 26.96 20 ASN D N 1
ATOM 2750 C CA . ASN D 1 18 ? 69.415 -25.312 21.501 1.00 30.91 20 ASN D CA 1
ATOM 2751 C C . ASN D 1 18 ? 68.571 -26.308 20.708 1.00 27.31 20 ASN D C 1
ATOM 2752 O O . ASN D 1 18 ? 68.988 -26.764 19.644 1.00 25.83 20 ASN D O 1
ATOM 2757 N N . ILE D 1 19 ? 67.387 -26.646 21.220 1.00 21.46 21 ILE D N 1
ATOM 2758 C CA . ILE D 1 19 ? 66.430 -27.422 20.431 1.00 20.22 21 ILE D CA 1
ATOM 2759 C C . ILE D 1 19 ? 65.981 -26.450 19.339 1.00 23.26 21 ILE D C 1
ATOM 2760 O O . ILE D 1 19 ? 65.631 -25.300 19.636 1.00 23.71 21 ILE D O 1
ATOM 2765 N N . LYS D 1 20 ? 66.085 -26.878 18.083 1.00 20.73 22 LYS D N 1
ATOM 2766 C CA . LYS D 1 20 ? 65.628 -26.068 16.952 1.00 22.10 22 LYS D CA 1
ATOM 2767 C C . LYS D 1 20 ? 64.434 -26.791 16.345 1.00 19.16 22 LYS D C 1
ATOM 2768 O O . LYS D 1 20 ? 64.549 -27.440 15.302 1.00 18.40 22 LYS D O 1
ATOM 2774 N N . PRO D 1 21 ? 63.268 -26.686 17.016 1.00 17.37 23 PRO D N 1
ATOM 2775 C CA . PRO D 1 21 ? 62.169 -27.578 16.721 1.00 16.41 23 PRO D CA 1
ATOM 2776 C C . PRO D 1 21 ? 61.448 -27.255 15.421 1.00 15.06 23 PRO D C 1
ATOM 2777 O O . PRO D 1 21 ? 61.306 -26.077 15.057 1.00 16.57 23 PRO D O 1
ATOM 2781 N N . ILE D 1 22 ? 61.004 -28.305 14.742 1.00 15.05 24 ILE D N 1
ATOM 2782 C CA . ILE D 1 22 ? 60.130 -28.169 13.594 1.00 14.39 24 ILE D CA 1
ATOM 2783 C C . ILE D 1 22 ? 58.699 -28.308 14.126 1.00 13.96 24 ILE D C 1
ATOM 2784 O O . ILE D 1 22 ? 58.345 -29.326 14.734 1.00 13.94 24 ILE D O 1
ATOM 2789 N N . LEU D 1 23 ? 57.885 -27.280 13.903 1.00 11.51 25 LEU D N 1
ATOM 2790 C CA . LEU D 1 23 ? 56.547 -27.217 14.515 1.00 10.81 25 LEU D CA 1
ATOM 2791 C C . LEU D 1 23 ? 55.541 -26.879 13.451 1.00 10.34 25 LEU D C 1
ATOM 2792 O O . LEU D 1 23 ? 55.885 -26.230 12.449 1.00 13.13 25 LEU D O 1
ATOM 2797 N N . GLN D 1 24 ? 54.286 -27.258 13.695 1.00 9.55 26 GLN D N 1
ATOM 2798 C CA . GLN D 1 24 ? 53.200 -26.836 12.846 1.00 9.99 26 GLN D CA 1
ATOM 2799 C C . GLN D 1 24 ? 52.380 -25.772 13.548 1.00 9.72 26 GLN D C 1
ATOM 2800 O O . GLN D 1 24 ? 52.067 -25.900 14.715 1.00 9.67 26 GLN D O 1
ATOM 2806 N N . VAL D 1 25 ? 52.073 -24.702 12.835 1.00 8.10 27 VAL D N 1
ATOM 2807 C CA . VAL D 1 25 ? 51.134 -23.689 13.351 1.00 9.68 27 VAL D CA 1
ATOM 2808 C C . VAL D 1 25 ? 49.731 -24.238 13.238 1.00 8.28 27 VAL D C 1
ATOM 2809 O O . VAL D 1 25 ? 49.298 -24.639 12.151 1.00 10.57 27 VAL D O 1
ATOM 2813 N N . ILE D 1 26 ? 49.001 -24.236 14.349 1.00 8.66 28 ILE D N 1
ATOM 2814 C CA . ILE D 1 26 ? 47.594 -24.658 14.341 1.00 10.02 28 ILE D CA 1
ATOM 2815 C C . ILE D 1 26 ? 46.689 -23.445 14.170 1.00 10.27 28 ILE D C 1
ATOM 2816 O O . ILE D 1 26 ? 45.768 -23.466 13.337 1.00 12.84 28 ILE D O 1
ATOM 2821 N N . ASN D 1 27 ? 46.942 -22.382 14.930 1.00 9.63 29 ASN D N 1
ATOM 2822 C CA . ASN D 1 27 ? 46.184 -21.148 14.756 1.00 9.57 29 ASN D CA 1
ATOM 2823 C C . ASN D 1 27 ? 46.988 -19.971 15.262 1.00 9.13 29 ASN D C 1
ATOM 2824 O O . ASN D 1 27 ? 47.933 -20.119 16.064 1.00 9.14 29 ASN D O 1
ATOM 2829 N N . ILE D 1 28 ? 46.568 -18.791 14.820 1.00 9.90 30 ILE D N 1
ATOM 2830 C CA . ILE D 1 28 ? 47.234 -17.557 15.164 1.00 10.40 30 ILE D CA 1
ATOM 2831 C C . ILE D 1 28 ? 46.173 -16.560 15.527 1.00 10.14 30 ILE D C 1
ATOM 2832 O O . ILE D 1 28 ? 45.210 -16.392 14.776 1.00 11.38 30 ILE D O 1
ATOM 2837 N N . ARG D 1 29 ? 46.323 -15.906 16.678 1.00 13.18 31 ARG D N 1
ATOM 2838 C CA . ARG D 1 29 ? 45.350 -14.932 17.167 1.00 15.13 31 ARG D CA 1
ATOM 2839 C C . ARG D 1 29 ? 46.037 -13.628 17.539 1.00 14.10 31 ARG D C 1
ATOM 2840 O O . ARG D 1 29 ? 47.045 -13.623 18.238 1.00 11.39 31 ARG D O 1
ATOM 2848 N N . PRO D 1 30 ? 45.516 -12.510 17.056 1.00 12.44 32 PRO D N 1
ATOM 2849 C CA . PRO D 1 30 ? 46.049 -11.197 17.399 1.00 13.26 32 PRO D CA 1
ATOM 2850 C C . PRO D 1 30 ? 45.514 -10.707 18.750 1.00 12.08 32 PRO D C 1
ATOM 2851 O O . PRO D 1 30 ? 44.356 -10.939 19.088 1.00 13.85 32 PRO D O 1
ATOM 2855 N N . ILE D 1 31 ? 46.375 -10.044 19.510 1.00 14.53 33 ILE D N 1
ATOM 2856 C CA . ILE D 1 31 ? 45.974 -9.357 20.723 1.00 19.78 33 ILE D CA 1
ATOM 2857 C C . ILE D 1 31 ? 46.228 -7.871 20.478 1.00 21.19 33 ILE D C 1
ATOM 2858 O O . ILE D 1 31 ? 47.361 -7.460 20.216 1.00 20.50 33 ILE D O 1
ATOM 2863 N N . THR D 1 32 ? 45.155 -7.085 20.537 1.00 30.90 34 THR D N 1
ATOM 2864 C CA . THR D 1 32 ? 45.177 -5.674 20.140 1.00 42.09 34 THR D CA 1
ATOM 2865 C C . THR D 1 32 ? 45.532 -4.764 21.314 1.00 44.17 34 THR D C 1
ATOM 2866 O O . THR D 1 32 ? 44.717 -4.539 22.211 1.00 46.37 34 THR D O 1
ATOM 2870 N N . PRO D 1 37 ? 49.890 -1.553 17.180 1.00 32.17 39 PRO D N 1
ATOM 2871 C CA . PRO D 1 37 ? 50.063 -2.750 16.364 1.00 27.58 39 PRO D CA 1
ATOM 2872 C C . PRO D 1 37 ? 49.780 -4.051 17.119 1.00 26.38 39 PRO D C 1
ATOM 2873 O O . PRO D 1 37 ? 50.072 -4.151 18.320 1.00 25.29 39 PRO D O 1
ATOM 2877 N N . PRO D 1 38 ? 49.232 -5.055 16.411 1.00 22.04 40 PRO D N 1
ATOM 2878 C CA . PRO D 1 38 ? 48.880 -6.297 17.072 1.00 20.37 40 PRO D CA 1
ATOM 2879 C C . PRO D 1 38 ? 50.093 -7.103 17.505 1.00 17.85 40 PRO D C 1
ATOM 2880 O O . PRO D 1 38 ? 51.187 -6.975 16.942 1.00 17.01 40 PRO D O 1
ATOM 2884 N N . ARG D 1 39 ? 49.891 -7.912 18.536 1.00 18.36 41 ARG D N 1
ATOM 2885 C CA . ARG D 1 39 ? 50.846 -8.920 18.916 1.00 17.31 41 ARG D CA 1
ATOM 2886 C C . ARG D 1 39 ? 50.185 -10.258 18.643 1.00 16.96 41 ARG D C 1
ATOM 2887 O O . ARG D 1 39 ? 49.002 -10.457 18.953 1.00 20.79 41 ARG D O 1
ATOM 2895 N N . TYR D 1 40 ? 50.929 -11.155 18.011 1.00 10.78 42 TYR D N 1
ATOM 2896 C CA . TYR D 1 40 ? 50.380 -12.418 17.585 1.00 8.62 42 TYR D CA 1
ATOM 2897 C C . TYR D 1 40 ? 50.782 -13.540 18.509 1.00 8.74 42 TYR D C 1
ATOM 2898 O O . TYR D 1 40 ? 51.961 -13.736 18.785 1.00 11.44 42 TYR D O 1
ATOM 2907 N N . ARG D 1 41 ? 49.763 -14.228 19.026 1.00 7.81 43 ARG D N 1
ATOM 2908 C CA . ARG D 1 41 ? 49.900 -15.415 19.848 1.00 8.00 43 ARG D CA 1
ATOM 2909 C C . ARG D 1 41 ? 49.614 -16.652 19.001 1.00 8.60 43 ARG D C 1
ATOM 2910 O O . ARG D 1 41 ? 48.692 -16.650 18.187 1.00 9.15 43 ARG D O 1
ATOM 2918 N N . LEU D 1 42 ? 50.409 -17.709 19.184 1.00 7.43 44 LEU D N 1
ATOM 2919 C CA . LEU D 1 42 ? 50.299 -18.884 18.344 1.00 7.30 44 LEU D CA 1
ATOM 2920 C C . LEU D 1 42 ? 50.016 -20.148 19.135 1.00 8.37 44 LEU D C 1
ATOM 2921 O O . LEU D 1 42 ? 50.640 -20.383 20.188 1.00 8.65 44 LEU D O 1
ATOM 2926 N N . LEU D 1 43 ? 49.081 -20.940 18.611 1.00 8.09 45 LEU D N 1
ATOM 2927 C CA . LEU D 1 43 ? 48.851 -22.302 19.060 1.00 7.74 45 LEU D CA 1
ATOM 2928 C C . LEU D 1 43 ? 49.668 -23.188 18.126 1.00 8.22 45 LEU D C 1
ATOM 2929 O O . LEU D 1 43 ? 49.404 -23.224 16.932 1.00 9.48 45 LEU D O 1
ATOM 2934 N N . MET D 1 44 ? 50.682 -23.858 18.677 1.00 8.85 46 MET D N 1
ATOM 2935 C CA . MET D 1 44 ? 51.641 -24.638 17.886 1.00 8.75 46 MET D CA 1
ATOM 2936 C C . MET D 1 44 ? 51.559 -26.103 18.253 1.00 8.81 46 MET D C 1
ATOM 2937 O O . MET D 1 44 ? 51.166 -26.446 19.359 1.00 10.08 46 MET D O 1
ATOM 2942 N N . SER D 1 45 ? 51.972 -26.955 17.316 1.00 9.29 47 SER D N 1
ATOM 2943 C CA . SER D 1 45 ? 51.970 -28.402 17.472 1.00 9.38 47 SER D CA 1
ATOM 2944 C C . SER D 1 45 ? 53.330 -28.971 17.111 1.00 10.50 47 SER D C 1
ATOM 2945 O O . SER D 1 45 ? 53.933 -28.570 16.105 1.00 11.91 47 SER D O 1
ATOM 2948 N N . ASP D 1 46 ? 53.792 -29.913 17.920 1.00 10.53 48 ASP D N 1
ATOM 2949 C CA . ASP D 1 46 ? 54.945 -30.726 17.517 1.00 10.80 48 ASP D CA 1
ATOM 2950 C C . ASP D 1 46 ? 54.588 -32.132 17.024 1.00 11.99 48 ASP D C 1
ATOM 2951 O O . ASP D 1 46 ? 55.472 -32.994 16.898 1.00 14.22 48 ASP D O 1
ATOM 2956 N N . GLY D 1 47 ? 53.313 -32.365 16.723 1.00 11.35 49 GLY D N 1
ATOM 2957 C CA . GLY D 1 47 ? 52.848 -33.671 16.251 1.00 13.17 49 GLY D CA 1
ATOM 2958 C C . GLY D 1 47 ? 52.361 -34.524 17.416 1.00 14.42 49 GLY D C 1
ATOM 2959 O O . GLY D 1 47 ? 51.532 -35.418 17.229 1.00 18.87 49 GLY D O 1
ATOM 2960 N N . LEU D 1 48 ? 52.865 -34.236 18.613 1.00 13.66 50 LEU D N 1
ATOM 2961 C CA . LEU D 1 48 ? 52.477 -34.982 19.826 1.00 14.52 50 LEU D CA 1
ATOM 2962 C C . LEU D 1 48 ? 51.612 -34.124 20.749 1.00 12.15 50 LEU D C 1
ATOM 2963 O O . LEU D 1 48 ? 50.563 -34.567 21.253 1.00 12.94 50 LEU D O 1
ATOM 2968 N N . ASN D 1 49 ? 52.101 -32.916 21.021 1.00 12.54 51 ASN D N 1
ATOM 2969 C CA . ASN D 1 49 ? 51.373 -31.961 21.836 1.00 10.34 51 ASN D CA 1
ATOM 2970 C C . ASN D 1 49 ? 51.098 -30.656 21.134 1.00 9.93 51 ASN D C 1
ATOM 2971 O O . ASN D 1 49 ? 51.844 -30.234 20.246 1.00 10.90 51 ASN D O 1
ATOM 2976 N N . THR D 1 50 ? 50.045 -29.993 21.601 1.00 10.82 52 THR D N 1
ATOM 2977 C CA . THR D 1 50 ? 49.792 -28.610 21.223 1.00 11.42 52 THR D CA 1
ATOM 2978 C C . THR D 1 50 ? 49.834 -27.696 22.442 1.00 9.79 52 THR D C 1
ATOM 2979 O O . THR D 1 50 ? 49.571 -28.127 23.568 1.00 13.21 52 THR D O 1
ATOM 2983 N N . LEU D 1 51 ? 50.100 -26.419 22.197 1.00 9.45 53 LEU D N 1
ATOM 2984 C CA . LEU D 1 51 ? 50.247 -25.440 23.266 1.00 10.48 53 LEU D CA 1
ATOM 2985 C C . LEU D 1 51 ? 50.145 -24.033 22.700 1.00 10.22 53 LEU D C 1
ATOM 2986 O O . LEU D 1 51 ? 50.715 -23.738 21.644 1.00 9.37 53 LEU D O 1
ATOM 2991 N N . SER D 1 52 ? 49.450 -23.153 23.415 1.00 8.42 54 SER D N 1
ATOM 2992 C CA . SER D 1 52 ? 49.251 -21.777 22.931 1.00 8.52 54 SER D CA 1
ATOM 2993 C C . SER D 1 52 ? 50.155 -20.751 23.617 1.00 9.27 54 SER D C 1
ATOM 2994 O O . SER D 1 52 ? 50.001 -19.536 23.475 1.00 10.37 54 SER D O 1
ATOM 2997 N N . SER D 1 53 ? 51.136 -21.245 24.354 1.00 9.38 55 SER D N 1
ATOM 2998 C CA . SER D 1 53 ? 52.020 -20.361 25.103 1.00 10.93 55 SER D CA 1
ATOM 2999 C C . SER D 1 53 ? 53.195 -19.879 24.248 1.00 9.38 55 SER D C 1
ATOM 3000 O O . SER D 1 53 ? 54.369 -20.011 24.620 1.00 12.92 55 SER D O 1
ATOM 3003 N N . PHE D 1 54 ? 52.866 -19.313 23.090 1.00 9.67 56 PHE D N 1
ATOM 3004 C CA . PHE D 1 54 ? 53.852 -18.821 22.112 1.00 11.15 56 PHE D CA 1
ATOM 3005 C C . PHE D 1 54 ? 53.490 -17.421 21.691 1.00 11.35 56 PHE D C 1
ATOM 3006 O O . PHE D 1 54 ? 52.364 -17.166 21.242 1.00 10.29 56 PHE D O 1
ATOM 3014 N N . MET D 1 55 ? 54.425 -16.496 21.843 1.00 10.67 57 MET D N 1
ATOM 3015 C CA . MET D 1 55 ? 54.248 -15.146 21.304 1.00 12.23 57 MET D CA 1
ATOM 3016 C C . MET D 1 55 ? 55.256 -14.895 20.196 1.00 9.30 57 MET D C 1
ATOM 3017 O O . MET D 1 55 ? 56.429 -15.223 20.336 1.00 10.17 57 MET D O 1
ATOM 3022 N N . LEU D 1 56 ? 54.812 -14.274 19.115 1.00 9.82 58 LEU D N 1
ATOM 3023 C CA . LEU D 1 56 ? 55.714 -13.918 18.038 1.00 11.19 58 LEU D CA 1
ATOM 3024 C C . LEU D 1 56 ? 56.372 -12.563 18.339 1.00 11.49 58 LEU D C 1
ATOM 3025 O O . LEU D 1 56 ? 55.688 -11.596 18.661 1.00 11.68 58 LEU D O 1
ATOM 3030 N N . ALA D 1 57 ? 57.706 -12.492 18.261 1.00 11.43 59 ALA D N 1
ATOM 3031 C CA . ALA D 1 57 ? 58.355 -11.182 18.401 1.00 15.45 59 ALA D CA 1
ATOM 3032 C C . ALA D 1 57 ? 57.783 -10.216 17.370 1.00 15.57 59 ALA D C 1
ATOM 3033 O O . ALA D 1 57 ? 57.544 -10.609 16.229 1.00 15.38 59 ALA D O 1
ATOM 3035 N N . THR D 1 58 ? 57.532 -8.972 17.785 1.00 16.24 60 THR D N 1
ATOM 3036 C CA . THR D 1 58 ? 56.973 -7.935 16.915 1.00 16.85 60 THR D CA 1
ATOM 3037 C C . THR D 1 58 ? 57.653 -7.855 15.546 1.00 16.67 60 THR D C 1
ATOM 3038 O O . THR D 1 58 ? 56.975 -7.622 14.537 1.00 14.83 60 THR D O 1
ATOM 3042 N N . GLN D 1 59 ? 58.976 -8.053 15.505 1.00 20.29 61 GLN D N 1
ATOM 3043 C CA . GLN D 1 59 ? 59.745 -7.943 14.239 1.00 19.91 61 GLN D CA 1
ATOM 3044 C C . GLN D 1 59 ? 59.384 -9.015 13.213 1.00 17.76 61 GLN D C 1
ATOM 3045 O O . GLN D 1 59 ? 59.706 -8.871 12.029 1.00 20.28 61 GLN D O 1
ATOM 3051 N N . LEU D 1 60 ? 58.742 -10.091 13.667 1.00 15.08 62 LEU D N 1
ATOM 3052 C CA . LEU D 1 60 ? 58.331 -11.161 12.775 1.00 14.57 62 LEU D CA 1
ATOM 3053 C C . LEU D 1 60 ? 56.865 -10.993 12.319 1.00 12.94 62 LEU D C 1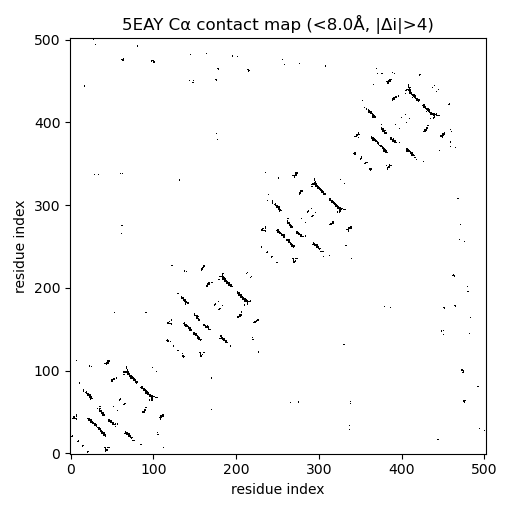
ATOM 3054 O O . LEU D 1 60 ? 56.353 -11.837 11.584 1.00 14.13 62 LEU D O 1
ATOM 3059 N N . ASN D 1 61 ? 56.206 -9.913 12.751 1.00 11.68 63 ASN D N 1
ATOM 3060 C CA . ASN D 1 61 ? 54.809 -9.669 12.334 1.00 11.70 63 ASN D CA 1
ATOM 3061 C C . ASN D 1 61 ? 54.589 -9.722 10.820 1.00 12.93 63 ASN D C 1
ATOM 3062 O O . ASN D 1 61 ? 53.566 -10.250 10.387 1.00 9.91 63 ASN D O 1
ATOM 3067 N N . PRO D 1 62 ? 55.542 -9.196 10.006 1.00 14.40 64 PRO D N 1
ATOM 3068 C CA . PRO D 1 62 ? 55.343 -9.343 8.561 1.00 14.23 64 PRO D CA 1
ATOM 3069 C C . PRO D 1 62 ? 55.117 -10.771 8.066 1.00 11.53 64 PRO D C 1
ATOM 3070 O O . PRO D 1 62 ? 54.394 -10.953 7.102 1.00 11.55 64 PRO D O 1
ATOM 3074 N N . LEU D 1 63 ? 55.708 -11.767 8.721 1.00 10.94 65 LEU D N 1
ATOM 3075 C CA . LEU D 1 63 ? 55.466 -13.144 8.300 1.00 11.85 65 LEU D CA 1
ATOM 3076 C C . LEU D 1 63 ? 53.979 -13.495 8.437 1.00 8.95 65 LEU D C 1
ATOM 3077 O O . LEU D 1 63 ? 53.426 -14.241 7.625 1.00 11.34 65 LEU D O 1
ATOM 3082 N N . VAL D 1 64 ? 53.337 -12.997 9.492 1.00 9.70 66 VAL D N 1
ATOM 3083 C CA . VAL D 1 64 ? 51.899 -13.296 9.676 1.00 8.74 66 VAL D CA 1
ATOM 3084 C C . VAL D 1 64 ? 51.049 -12.490 8.692 1.00 10.58 66 VAL D C 1
ATOM 3085 O O . VAL D 1 64 ? 50.105 -13.000 8.073 1.00 9.66 66 VAL D O 1
ATOM 3089 N N . GLU D 1 65 ? 51.397 -11.221 8.564 1.00 10.66 67 GLU D N 1
ATOM 3090 C CA . GLU D 1 65 ? 50.587 -10.277 7.804 1.00 12.29 67 GLU D CA 1
ATOM 3091 C C . GLU D 1 65 ? 50.663 -10.526 6.293 1.00 12.09 67 GLU D C 1
ATOM 3092 O O . GLU D 1 65 ? 49.666 -10.297 5.580 1.00 15.77 67 GLU D O 1
ATOM 3098 N N . GLU D 1 66 ? 51.786 -11.076 5.822 1.00 13.90 68 GLU D N 1
ATOM 3099 C CA . GLU D 1 66 ? 51.913 -11.480 4.412 1.00 15.84 68 GLU D CA 1
ATOM 3100 C C . GLU D 1 66 ? 51.567 -12.970 4.183 1.00 15.60 68 GLU D C 1
ATOM 3101 O O . GLU D 1 66 ? 51.743 -13.483 3.075 1.00 16.42 68 GLU D O 1
ATOM 3107 N N . GLU D 1 67 ? 51.082 -13.648 5.231 1.00 12.97 69 GLU D N 1
ATOM 3108 C CA . GLU D 1 67 ? 50.521 -15.001 5.161 1.00 15.68 69 GLU D CA 1
ATOM 3109 C C . GLU D 1 67 ? 51.536 -16.145 5.048 1.00 13.85 69 GLU D C 1
ATOM 3110 O O . GLU D 1 67 ? 51.142 -17.280 4.784 1.00 16.81 69 GLU D O 1
ATOM 3116 N N . GLN D 1 68 ? 52.817 -15.842 5.234 1.00 12.83 70 GLN D N 1
ATOM 3117 C CA . GLN D 1 68 ? 53.844 -16.883 5.223 1.00 14.58 70 GLN D CA 1
ATOM 3118 C C . GLN D 1 68 ? 53.639 -17.781 6.416 1.00 14.98 70 GLN D C 1
ATOM 3119 O O . GLN D 1 68 ? 53.698 -19.003 6.291 1.00 19.20 70 GLN D O 1
ATOM 3125 N N . LEU D 1 69 ? 53.390 -17.163 7.566 1.00 13.82 71 LEU D N 1
ATOM 3126 C CA . LEU D 1 69 ? 53.067 -17.899 8.789 1.00 13.63 71 LEU D CA 1
ATOM 3127 C C . LEU D 1 69 ? 51.539 -17.903 8.905 1.00 12.96 71 LEU D C 1
ATOM 3128 O O . LEU D 1 69 ? 50.916 -16.866 9.122 1.00 15.45 71 LEU D O 1
ATOM 3133 N N . SER D 1 70 ? 50.921 -19.060 8.696 1.00 14.58 72 SER D N 1
ATOM 3134 C CA . SER D 1 70 ? 49.480 -19.174 8.868 1.00 13.66 72 SER D CA 1
ATOM 3135 C C . SER D 1 70 ? 49.105 -20.614 9.234 1.00 13.98 72 SER D C 1
ATOM 3136 O O . SER D 1 70 ? 49.956 -21.510 9.186 1.00 12.95 72 SER D O 1
ATOM 3139 N N . SER D 1 71 ? 47.849 -20.819 9.620 1.00 12.87 73 SER D N 1
ATOM 3140 C CA . SER D 1 71 ? 47.386 -22.122 10.098 1.00 14.18 73 SER D CA 1
ATOM 3141 C C . SER D 1 71 ? 47.783 -23.251 9.164 1.00 12.63 73 SER D C 1
ATOM 3142 O O . SER D 1 71 ? 47.531 -23.201 7.947 1.00 14.43 73 SER D O 1
ATOM 3145 N N . ASN D 1 72 ? 48.406 -24.258 9.758 1.00 10.65 74 ASN D N 1
ATOM 3146 C CA . ASN D 1 72 ? 48.859 -25.468 9.070 1.00 10.73 74 ASN D CA 1
ATOM 3147 C C . ASN D 1 72 ? 50.246 -25.417 8.454 1.00 12.93 74 ASN D C 1
ATOM 3148 O O . ASN D 1 72 ? 50.787 -26.458 8.083 1.00 12.47 74 ASN D O 1
ATOM 3153 N N . CYS D 1 73 ? 50.855 -24.235 8.391 1.00 10.83 75 CYS D N 1
ATOM 3154 C CA . CYS D 1 73 ? 52.211 -24.188 7.867 1.00 10.26 75 CYS D CA 1
ATOM 3155 C C . CYS D 1 73 ? 53.148 -24.912 8.839 1.00 10.39 75 CYS D C 1
ATOM 3156 O O . CYS D 1 73 ? 52.830 -25.064 10.034 1.00 11.92 75 CYS D O 1
ATOM 3159 N N . VAL D 1 74 ? 54.288 -25.368 8.322 1.00 11.98 76 VAL D N 1
ATOM 3160 C CA . VAL D 1 74 ? 55.310 -26.011 9.126 1.00 12.05 76 VAL D CA 1
ATOM 3161 C C . VAL D 1 74 ? 56.535 -25.105 9.104 1.00 13.38 76 VAL D C 1
ATOM 3162 O O . VAL D 1 74 ? 56.936 -24.600 8.032 1.00 14.56 76 VAL D O 1
ATOM 3166 N N . CYS D 1 75 ? 57.105 -24.864 10.276 1.00 12.60 77 CYS D N 1
ATOM 3167 C CA . CYS D 1 75 ? 58.222 -23.946 10.388 1.00 14.20 77 CYS D CA 1
ATOM 3168 C C . CYS D 1 75 ? 59.303 -24.534 11.287 1.00 13.84 77 CYS D C 1
ATOM 3169 O O . CYS D 1 75 ? 59.041 -25.466 12.056 1.00 14.09 77 CYS D O 1
ATOM 3172 N N . GLN D 1 76 ? 60.517 -24.008 11.164 1.00 13.03 78 GLN D N 1
ATOM 3173 C CA . GLN D 1 76 ? 61.582 -24.347 12.110 1.00 12.61 78 GLN D CA 1
ATOM 3174 C C . GLN D 1 76 ? 61.902 -23.138 12.973 1.00 14.23 78 GLN D C 1
ATOM 3175 O O . GLN D 1 76 ? 62.102 -22.032 12.461 1.00 14.06 78 GLN D O 1
ATOM 3181 N N . ILE D 1 77 ? 61.903 -23.339 14.284 1.00 13.91 79 ILE D N 1
ATOM 3182 C CA . ILE D 1 77 ? 62.270 -22.252 15.197 1.00 12.17 79 ILE D CA 1
ATOM 3183 C C . ILE D 1 77 ? 63.791 -22.231 15.340 1.00 15.14 79 ILE D C 1
ATOM 3184 O O . ILE D 1 77 ? 64.377 -23.194 15.815 1.00 17.32 79 ILE D O 1
ATOM 3189 N N . HIS D 1 78 ? 64.417 -21.134 14.910 1.00 12.96 80 HIS D N 1
ATOM 3190 C CA . HIS D 1 78 ? 65.875 -21.031 14.966 1.00 15.72 80 HIS D CA 1
ATOM 3191 C C . HIS D 1 78 ? 66.361 -20.318 16.203 1.00 17.47 80 HIS D C 1
ATOM 3192 O O . HIS D 1 78 ? 67.442 -20.624 16.703 1.00 18.03 80 HIS D O 1
ATOM 3199 N N . ARG D 1 79 ? 65.563 -19.378 16.707 1.00 16.96 81 ARG D N 1
ATOM 3200 C CA . ARG D 1 79 ? 65.882 -18.654 17.928 1.00 14.98 81 ARG D CA 1
ATOM 3201 C C . ARG D 1 79 ? 64.617 -18.435 18.741 1.00 15.73 81 ARG D C 1
ATOM 3202 O O . ARG D 1 79 ? 63.610 -17.943 18.217 1.00 13.45 81 ARG D O 1
ATOM 3210 N N . PHE D 1 80 ? 64.667 -18.796 20.016 1.00 16.39 82 PHE D N 1
ATOM 3211 C CA . PHE D 1 80 ? 63.584 -18.461 20.944 1.00 17.40 82 PHE D CA 1
ATOM 3212 C C . PHE D 1 80 ? 64.096 -18.231 22.355 1.00 16.50 82 PHE D C 1
ATOM 3213 O O . PHE D 1 80 ? 65.212 -18.645 22.693 1.00 19.06 82 PHE D O 1
ATOM 3221 N N . ILE D 1 81 ? 63.284 -17.561 23.168 1.00 16.16 83 ILE D N 1
ATOM 3222 C CA . ILE D 1 81 ? 63.562 -17.444 24.598 1.00 18.27 83 ILE D CA 1
ATOM 3223 C C . ILE D 1 81 ? 62.347 -17.902 25.379 1.00 17.33 83 ILE D C 1
ATOM 3224 O O . ILE D 1 81 ? 61.236 -17.887 24.856 1.00 18.65 83 ILE D O 1
ATOM 3229 N N . VAL D 1 82 ? 62.579 -18.350 26.605 1.00 14.31 84 VAL D N 1
ATOM 3230 C CA . VAL D 1 82 ? 61.502 -18.768 27.483 1.00 14.10 84 VAL D CA 1
ATOM 3231 C C . VAL D 1 82 ? 61.431 -17.809 28.668 1.00 18.38 84 VAL D C 1
ATOM 3232 O O . VAL D 1 82 ? 62.431 -17.559 29.347 1.00 21.12 84 VAL D O 1
ATOM 3236 N N . ASN D 1 83 ? 60.248 -17.257 28.892 1.00 16.43 85 ASN D N 1
ATOM 3237 C CA . ASN D 1 83 ? 59.995 -16.447 30.066 1.00 19.63 85 ASN D CA 1
ATOM 3238 C C . ASN D 1 83 ? 59.039 -17.172 31.011 1.00 20.76 85 ASN D C 1
ATOM 3239 O O . ASN D 1 83 ? 58.268 -18.030 30.582 1.00 19.38 85 ASN D O 1
ATOM 3244 N N . THR D 1 84 ? 59.101 -16.836 32.299 1.00 19.11 86 THR D N 1
ATOM 3245 C CA . THR D 1 84 ? 58.162 -17.363 33.281 1.00 20.90 86 THR D CA 1
ATOM 3246 C C . THR D 1 84 ? 57.332 -16.234 33.887 1.00 26.22 86 THR D C 1
ATOM 3247 O O . THR D 1 84 ? 57.882 -15.285 34.455 1.00 29.91 86 THR D O 1
ATOM 3251 N N . LEU D 1 85 ? 56.009 -16.346 33.764 1.00 23.54 87 LEU D N 1
ATOM 3252 C CA . LEU D 1 85 ? 55.082 -15.346 34.281 1.00 28.45 87 LEU D CA 1
ATOM 3253 C C . LEU D 1 85 ? 54.961 -15.437 35.806 1.00 32.38 87 LEU D C 1
ATOM 3254 O O . LEU D 1 85 ? 55.559 -16.322 36.429 1.00 28.81 87 LEU D O 1
ATOM 3259 N N . LYS D 1 86 ? 54.191 -14.519 36.394 1.00 37.87 88 LYS D N 1
ATOM 3260 C CA . LYS D 1 86 ? 53.949 -14.481 37.842 1.00 42.84 88 LYS D CA 1
ATOM 3261 C C . LYS D 1 86 ? 53.327 -15.772 38.400 1.00 41.61 88 LYS D C 1
ATOM 3262 O O . LYS D 1 86 ? 53.702 -16.222 39.485 1.00 51.51 88 LYS D O 1
ATOM 3268 N N . ASP D 1 87 ? 52.392 -16.363 37.658 1.00 38.16 89 ASP D N 1
ATOM 3269 C CA . ASP D 1 87 ? 51.723 -17.596 38.086 1.00 39.31 89 ASP D CA 1
ATOM 3270 C C . ASP D 1 87 ? 52.551 -18.868 37.821 1.00 34.79 89 ASP D C 1
ATOM 3271 O O . ASP D 1 87 ? 52.090 -19.984 38.073 1.00 35.96 89 ASP D O 1
ATOM 3276 N N . GLY D 1 88 ? 53.771 -18.692 37.314 1.00 28.69 90 GLY D N 1
ATOM 3277 C CA . GLY D 1 88 ? 54.656 -19.820 37.018 1.00 29.68 90 GLY D CA 1
ATOM 3278 C C . GLY D 1 88 ? 54.536 -20.406 35.616 1.00 27.05 90 GLY D C 1
ATOM 3279 O O . GLY D 1 88 ? 55.307 -21.294 35.247 1.00 24.26 90 GLY D O 1
ATOM 3280 N N . ARG D 1 89 ? 53.577 -19.921 34.827 1.00 24.66 91 ARG D N 1
ATOM 3281 C CA . ARG D 1 89 ? 53.425 -20.407 33.447 1.00 22.15 91 ARG D CA 1
ATOM 3282 C C . ARG D 1 89 ? 54.599 -19.961 32.584 1.00 21.35 91 ARG D C 1
ATOM 3283 O O . ARG D 1 89 ? 55.027 -18.811 32.659 1.00 22.03 91 ARG D O 1
ATOM 3291 N N . ARG D 1 90 ? 55.111 -20.882 31.772 1.00 17.78 92 ARG D N 1
ATOM 3292 C CA . ARG D 1 90 ? 56.242 -20.586 30.903 1.00 17.41 92 ARG D CA 1
ATOM 3293 C C . ARG D 1 90 ? 55.715 -20.226 29.522 1.00 20.97 92 ARG D C 1
ATOM 3294 O O . ARG D 1 90 ? 54.793 -20.883 29.005 1.00 19.93 92 ARG D O 1
ATOM 3302 N N . VAL D 1 91 ? 56.270 -19.162 28.946 1.00 17.58 93 VAL D N 1
ATOM 3303 C CA . VAL D 1 91 ? 55.867 -18.693 27.614 1.00 17.81 93 VAL D CA 1
ATOM 3304 C C . VAL D 1 91 ? 57.094 -18.602 26.726 1.00 15.38 93 VAL D C 1
ATOM 3305 O O . VAL D 1 91 ? 58.133 -18.078 27.149 1.00 16.91 93 VAL D O 1
ATOM 3309 N N . VAL D 1 92 ? 56.983 -19.135 25.513 1.00 11.57 94 VAL D N 1
ATOM 3310 C CA . VAL D 1 92 ? 58.058 -19.082 24.519 1.00 11.67 94 VAL D CA 1
ATOM 3311 C C . VAL D 1 92 ? 57.883 -17.856 23.630 1.00 14.24 94 VAL D C 1
ATOM 3312 O O . VAL D 1 92 ? 56.810 -17.674 23.061 1.00 11.58 94 VAL D O 1
ATOM 3316 N N . ILE D 1 93 ? 58.928 -17.022 23.510 1.00 12.96 95 ILE D N 1
ATOM 3317 C CA . ILE D 1 93 ? 58.943 -15.913 22.545 1.00 14.36 95 ILE D CA 1
ATOM 3318 C C . ILE D 1 93 ? 59.730 -16.350 21.310 1.00 14.28 95 ILE D C 1
ATOM 3319 O O . ILE D 1 93 ? 60.943 -16.607 21.383 1.00 13.88 95 ILE D O 1
ATOM 3324 N N . LEU D 1 94 ? 59.045 -16.436 20.172 1.00 12.34 96 LEU D N 1
ATOM 3325 C CA . LEU D 1 94 ? 59.651 -16.858 18.914 1.00 13.13 96 LEU D CA 1
ATOM 3326 C C . LEU D 1 94 ? 60.410 -15.679 18.297 1.00 15.52 96 LEU D C 1
ATOM 3327 O O . LEU D 1 94 ? 59.809 -14.645 17.982 1.00 15.97 96 LEU D O 1
ATOM 3332 N N . MET D 1 95 ? 61.739 -15.812 18.181 1.00 15.17 97 MET D N 1
ATOM 3333 C CA . MET D 1 95 ? 62.589 -14.678 17.759 1.00 17.77 97 MET D CA 1
ATOM 3334 C C . MET D 1 95 ? 63.104 -14.763 16.328 1.00 15.66 97 MET D C 1
ATOM 3335 O O . MET D 1 95 ? 63.346 -13.732 15.697 1.00 15.88 97 MET D O 1
ATOM 3340 N N . GLU D 1 96 ? 63.296 -15.986 15.831 1.00 14.77 98 GLU D N 1
ATOM 3341 C CA . GLU D 1 96 ? 63.718 -16.235 14.460 1.00 17.69 98 GLU D CA 1
ATOM 3342 C C . GLU D 1 96 ? 63.143 -17.574 14.050 1.00 18.92 98 GLU D C 1
ATOM 3343 O O . GLU D 1 96 ? 63.261 -18.563 14.775 1.00 16.19 98 GLU D O 1
ATOM 3349 N N . LEU D 1 97 ? 62.504 -17.596 12.889 1.00 16.23 99 LEU D N 1
ATOM 3350 C CA . LEU D 1 97 ? 61.958 -18.827 12.350 1.00 16.02 99 LEU D CA 1
ATOM 3351 C C . LEU D 1 97 ? 62.026 -18.812 10.834 1.00 15.58 99 LEU D C 1
ATOM 3352 O O . LEU D 1 97 ? 62.165 -17.757 10.215 1.00 18.12 99 LEU D O 1
ATOM 3357 N N . GLU D 1 98 ? 61.919 -20.000 10.260 1.00 16.40 100 GLU D N 1
ATOM 3358 C CA . GLU D 1 98 ? 61.865 -20.200 8.833 1.00 18.94 100 GLU D CA 1
ATOM 3359 C C . GLU D 1 98 ? 60.622 -21.045 8.521 1.00 17.06 100 GLU D C 1
ATOM 3360 O O . GLU D 1 98 ? 60.418 -22.112 9.098 1.00 17.50 100 GLU D O 1
ATOM 3366 N N . VAL D 1 99 ? 59.768 -20.564 7.626 1.00 15.21 101 VAL D N 1
ATOM 3367 C CA . VAL D 1 99 ? 58.643 -21.376 7.216 1.00 16.41 101 VAL D CA 1
ATOM 3368 C C . VAL D 1 99 ? 59.164 -22.373 6.196 1.00 15.98 101 VAL D C 1
ATOM 3369 O O . VAL D 1 99 ? 59.668 -21.979 5.144 1.00 19.57 101 VAL D O 1
ATOM 3373 N N . LEU D 1 100 ? 59.052 -23.661 6.513 1.00 17.16 102 LEU D N 1
ATOM 3374 C CA . LEU D 1 100 ? 59.562 -24.733 5.648 1.00 17.36 102 LEU D CA 1
ATOM 3375 C C . LEU D 1 100 ? 58.584 -25.146 4.567 1.00 19.76 102 LEU D C 1
ATOM 3376 O O . LEU D 1 100 ? 58.993 -25.436 3.436 1.00 23.69 102 LEU D O 1
ATOM 3381 N N . LYS D 1 101 ? 57.301 -25.180 4.924 1.00 15.93 103 LYS D N 1
ATOM 3382 C CA . LYS D 1 101 ? 56.248 -25.589 4.012 1.00 17.53 103 LYS D CA 1
ATOM 3383 C C . LYS D 1 101 ? 55.033 -24.728 4.293 1.00 17.41 103 LYS D C 1
ATOM 3384 O O . LYS D 1 101 ? 54.624 -24.582 5.446 1.00 13.21 103 LYS D O 1
ATOM 3390 N N . SER D 1 102 ? 54.435 -24.186 3.237 1.00 14.76 104 SER D N 1
ATOM 3391 C CA . SER D 1 102 ? 53.323 -23.257 3.388 1.00 13.83 104 SER D CA 1
ATOM 3392 C C . SER D 1 102 ? 52.085 -24.002 3.881 1.00 12.78 104 SER D C 1
ATOM 3393 O O . SER D 1 102 ? 51.983 -25.214 3.721 1.00 14.07 104 SER D O 1
ATOM 3396 N N . ALA D 1 103 ? 51.139 -23.262 4.446 1.00 10.72 105 ALA D N 1
ATOM 3397 C CA . ALA D 1 103 ? 49.840 -23.804 4.812 1.00 10.93 105 ALA D CA 1
ATOM 3398 C C . ALA D 1 103 ? 49.220 -24.552 3.640 1.00 14.24 105 ALA D C 1
ATOM 3399 O O . ALA D 1 103 ? 48.641 -25.635 3.803 1.00 15.02 105 ALA D O 1
ATOM 3401 N N . GLU D 1 104 ? 49.289 -23.942 2.458 1.00 14.32 106 GLU D N 1
ATOM 3402 C CA . GLU D 1 104 ? 48.669 -24.534 1.274 1.00 18.81 106 GLU D CA 1
ATOM 3403 C C . GLU D 1 104 ? 49.302 -25.886 0.892 1.00 16.65 106 GLU D C 1
ATOM 3404 O O . GLU D 1 104 ? 48.597 -26.808 0.515 1.00 22.23 106 GLU D O 1
ATOM 3410 N N . ALA D 1 105 ? 50.623 -25.994 1.026 1.00 16.64 107 ALA D N 1
ATOM 3411 C CA . ALA D 1 105 ? 51.369 -27.205 0.675 1.00 19.30 107 ALA D CA 1
ATOM 3412 C C . ALA D 1 105 ? 51.188 -28.342 1.686 1.00 25.12 107 ALA D C 1
ATOM 3413 O O . ALA D 1 105 ? 51.294 -29.521 1.331 1.00 25.48 107 ALA D O 1
ATOM 3415 N N . VAL D 1 106 ? 50.956 -27.994 2.949 1.00 22.08 108 VAL D N 1
ATOM 3416 C CA . VAL D 1 106 ? 50.740 -29.005 3.992 1.00 18.35 108 VAL D CA 1
ATOM 3417 C C . VAL D 1 106 ? 49.285 -29.445 3.964 1.00 18.75 108 VAL D C 1
ATOM 3418 O O . VAL D 1 106 ? 49.000 -30.639 3.973 1.00 24.30 108 VAL D O 1
ATOM 3422 N N . GLY D 1 107 ? 48.378 -28.470 3.911 1.00 19.24 109 GLY D N 1
ATOM 3423 C CA . GLY D 1 107 ? 46.944 -28.687 3.703 1.00 19.89 109 GLY D CA 1
ATOM 3424 C C . GLY D 1 107 ? 46.101 -29.191 4.857 1.00 21.09 109 GLY D C 1
ATOM 3425 O O . GLY D 1 107 ? 44.871 -29.171 4.783 1.00 20.71 109 GLY D O 1
ATOM 3426 N N . VAL D 1 108 ? 46.749 -29.642 5.927 1.00 19.46 110 VAL D N 1
ATOM 3427 C CA . VAL D 1 108 ? 46.047 -30.374 6.979 1.00 20.74 110 VAL D CA 1
ATOM 3428 C C . VAL D 1 108 ? 46.823 -30.309 8.290 1.00 18.48 110 VAL D C 1
ATOM 3429 O O . VAL D 1 108 ? 48.039 -30.153 8.283 1.00 16.75 110 VAL D O 1
ATOM 3433 N N . LYS D 1 109 ? 46.106 -30.408 9.408 1.00 16.43 111 LYS D N 1
ATOM 3434 C CA . LYS D 1 109 ? 46.740 -30.638 10.701 1.00 15.74 111 LYS D CA 1
ATOM 3435 C C . LYS D 1 109 ? 47.420 -32.016 10.712 1.00 16.62 111 LYS D C 1
ATOM 3436 O O . LYS D 1 109 ? 46.811 -33.025 10.353 1.00 17.04 111 LYS D O 1
ATOM 3442 N N . ILE D 1 110 ? 48.683 -32.047 11.104 1.00 15.45 112 ILE D N 1
ATOM 3443 C CA . ILE D 1 110 ? 49.461 -33.276 11.091 1.00 13.69 112 ILE D CA 1
ATOM 3444 C C . ILE D 1 110 ? 49.244 -34.031 12.394 1.00 17.06 112 ILE D C 1
ATOM 3445 O O . ILE D 1 110 ? 49.462 -33.492 13.482 1.00 14.81 112 ILE D O 1
ATOM 3450 N N . GLY D 1 111 ? 48.809 -35.278 12.274 1.00 19.94 113 GLY D N 1
ATOM 3451 C CA . GLY D 1 111 ? 48.729 -36.175 13.421 1.00 16.53 113 GLY D CA 1
ATOM 3452 C C . GLY D 1 111 ? 47.513 -35.923 14.283 1.00 17.08 113 GLY D C 1
ATOM 3453 O O . GLY D 1 111 ? 46.543 -35.273 13.859 1.00 18.03 113 GLY D O 1
ATOM 3454 N N . ASN D 1 112 ? 47.557 -36.480 15.494 1.00 19.33 114 ASN D N 1
ATOM 3455 C CA . ASN D 1 112 ? 46.523 -36.223 16.499 1.00 20.64 114 ASN D CA 1
ATOM 3456 C C . ASN D 1 112 ? 47.144 -35.727 17.804 1.00 16.89 114 ASN D C 1
ATOM 3457 O O . ASN D 1 112 ? 47.168 -36.448 18.811 1.00 15.72 114 ASN D O 1
ATOM 3462 N N . PRO D 1 113 ? 47.671 -34.492 17.797 1.00 13.43 115 PRO D N 1
ATOM 3463 C CA . PRO D 1 113 ? 48.292 -33.976 19.006 1.00 11.65 115 PRO D CA 1
ATOM 3464 C C . PRO D 1 113 ? 47.243 -33.666 20.080 1.00 10.94 115 PRO D C 1
ATOM 3465 O O . PRO D 1 113 ? 46.079 -33.367 19.763 1.00 11.86 115 PRO D O 1
ATOM 3469 N N . VAL D 1 114 ? 47.673 -33.745 21.331 1.00 10.05 116 VAL D N 1
ATOM 3470 C CA . VAL D 1 114 ? 46.809 -33.436 22.489 1.00 10.23 116 VAL D CA 1
ATOM 3471 C C . VAL D 1 114 ? 47.432 -32.270 23.265 1.00 9.91 116 VAL D C 1
ATOM 3472 O O . VAL D 1 114 ? 48.641 -32.047 23.175 1.00 11.17 116 VAL D O 1
ATOM 3476 N N . PRO D 1 115 ? 46.637 -31.523 24.047 1.00 8.98 117 PRO D N 1
ATOM 3477 C CA . PRO D 1 115 ? 47.198 -30.386 24.789 1.00 9.61 117 PRO D CA 1
ATOM 3478 C C . PRO D 1 115 ? 48.326 -30.800 25.741 1.00 11.08 117 PRO D C 1
ATOM 3479 O O . PRO D 1 115 ? 48.222 -31.836 26.425 1.00 10.68 117 PRO D O 1
ATOM 3483 N N . TYR D 1 116 ? 49.402 -30.011 25.757 1.00 11.25 118 TYR D N 1
ATOM 3484 C CA . TYR D 1 116 ? 50.450 -30.214 26.747 1.00 11.54 118 TYR D CA 1
ATOM 3485 C C . TYR D 1 116 ? 49.832 -30.000 28.125 1.00 15.58 118 TYR D C 1
ATOM 3486 O O . TYR D 1 116 ? 49.230 -28.956 28.368 1.00 17.29 118 TYR D O 1
ATOM 3495 N N . ASN D 1 117 ? 50.004 -30.976 29.024 1.00 18.45 119 ASN D N 1
ATOM 3496 C CA . ASN D 1 117 ? 49.151 -31.127 30.220 1.00 30.18 119 ASN D CA 1
ATOM 3497 C C . ASN D 1 117 ? 49.924 -31.078 31.539 1.00 34.42 119 ASN D C 1
ATOM 3498 O O . ASN D 1 117 ? 51.113 -30.756 31.562 1.00 33.53 119 ASN D O 1
ATOM 3503 N N . ASN E 2 1 ? 53.543 -6.339 33.681 1.00 79.91 5 ASN E N 1
ATOM 3504 C CA . ASN E 2 1 ? 52.689 -6.568 32.476 1.00 75.57 5 ASN E CA 1
ATOM 3505 C C . ASN E 2 1 ? 53.485 -7.011 31.236 1.00 69.09 5 ASN E C 1
ATOM 3506 O O . ASN E 2 1 ? 54.251 -7.977 31.308 1.00 66.03 5 ASN E O 1
ATOM 3511 N N . GLU E 2 2 ? 53.300 -6.299 30.121 1.00 69.70 6 GLU E N 1
ATOM 3512 C CA . GLU E 2 2 ? 53.910 -6.622 28.818 1.00 67.49 6 GLU E CA 1
ATOM 3513 C C . GLU E 2 2 ? 53.499 -7.991 28.274 1.00 63.80 6 GLU E C 1
ATOM 3514 O O . GLU E 2 2 ? 52.615 -8.089 27.420 1.00 66.32 6 GLU E O 1
ATOM 3520 N N . LEU E 2 3 ? 54.147 -9.037 28.780 1.00 47.65 7 LEU E N 1
ATOM 3521 C CA . LEU E 2 3 ? 53.886 -10.415 28.375 1.00 36.95 7 LEU E CA 1
ATOM 3522 C C . LEU E 2 3 ? 52.718 -11.022 29.163 1.00 33.21 7 LEU E C 1
ATOM 3523 O O . LEU E 2 3 ? 52.067 -11.978 28.707 1.00 25.69 7 LEU E O 1
ATOM 3528 N N . GLU E 2 4 ? 52.465 -10.454 30.343 1.00 34.61 8 GLU E N 1
ATOM 3529 C CA . GLU E 2 4 ? 51.354 -10.857 31.203 1.00 35.38 8 GLU E CA 1
ATOM 3530 C C . GLU E 2 4 ? 50.005 -10.555 30.548 1.00 37.72 8 GLU E C 1
ATOM 3531 O O . GLU E 2 4 ? 49.058 -11.328 30.692 1.00 37.91 8 GLU E O 1
ATOM 3537 N N . LEU E 2 5 ? 49.930 -9.442 29.817 1.00 37.60 9 LEU E N 1
ATOM 3538 C CA . LEU E 2 5 ? 48.704 -9.043 29.115 1.00 38.15 9 LEU E CA 1
ATOM 3539 C C . LEU E 2 5 ? 48.376 -9.954 27.933 1.00 35.27 9 LEU E C 1
ATOM 3540 O O . LEU E 2 5 ? 47.212 -10.274 27.686 1.00 35.58 9 LEU E O 1
ATOM 3545 N N . LEU E 2 6 ? 49.406 -10.371 27.207 1.00 28.5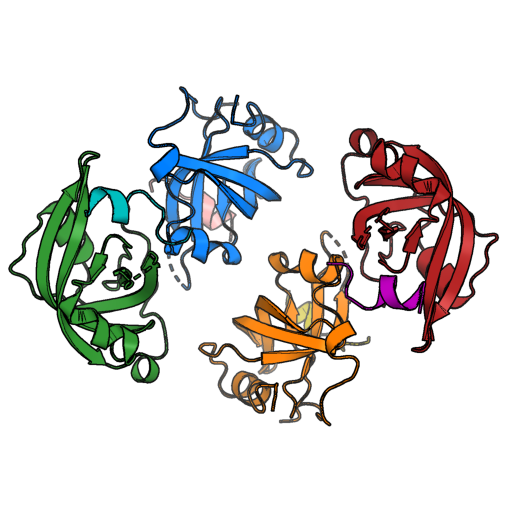1 10 LEU E N 1
ATOM 3546 C CA . LEU E 2 6 ? 49.236 -11.234 26.057 1.00 26.31 10 LEU E CA 1
ATOM 3547 C C . LEU E 2 6 ? 48.753 -12.630 26.471 1.00 27.28 10 LEU E C 1
ATOM 3548 O O . LEU E 2 6 ? 48.069 -13.322 25.697 1.00 25.80 10 LEU E O 1
ATOM 3553 N N . MET E 2 7 ? 49.085 -13.022 27.703 1.00 23.70 11 MET E N 1
ATOM 3554 C CA . MET E 2 7 ? 48.732 -14.342 28.224 1.00 22.95 11 MET E CA 1
ATOM 3555 C C . MET E 2 7 ? 47.613 -14.280 29.263 1.00 27.14 11 MET E C 1
ATOM 3556 O O . MET E 2 7 ? 47.222 -15.306 29.828 1.00 25.72 11 MET E O 1
ATOM 3561 N N . GLU E 2 8 ? 47.088 -13.077 29.494 1.00 29.25 12 GLU E N 1
ATOM 3562 C CA . GLU E 2 8 ? 46.065 -12.841 30.521 1.00 28.08 12 GLU E CA 1
ATOM 3563 C C . GLU E 2 8 ? 44.769 -13.624 30.265 1.00 23.27 12 GLU E C 1
ATOM 3564 O O . GLU E 2 8 ? 44.168 -14.172 31.198 1.00 20.93 12 GLU E O 1
ATOM 3570 N N . LYS E 2 9 ? 44.338 -13.651 29.011 1.00 22.84 13 LYS E N 1
ATOM 3571 C CA . LYS E 2 9 ? 43.127 -14.361 28.626 1.00 22.30 13 LYS E CA 1
ATOM 3572 C C . LYS E 2 9 ? 43.474 -15.678 27.951 1.00 18.37 13 LYS E C 1
ATOM 3573 O O . LYS E 2 9 ? 44.635 -15.920 27.580 1.00 18.15 13 LYS E O 1
ATOM 3579 N N . SER E 2 10 ? 42.458 -16.517 27.782 1.00 16.49 14 SER E N 1
ATOM 3580 C CA . SER E 2 10 ? 42.589 -17.746 27.028 1.00 15.86 14 SER E CA 1
ATOM 3581 C C . SER E 2 10 ? 42.894 -17.423 25.566 1.00 15.93 14 SER E C 1
ATOM 3582 O O . SER E 2 10 ? 42.648 -16.310 25.094 1.00 16.69 14 SER E O 1
ATOM 3585 N N . PHE E 2 11 ? 43.430 -18.411 24.856 1.00 12.39 15 PHE E N 1
ATOM 3586 C CA . PHE E 2 11 ? 43.803 -18.236 23.472 1.00 12.87 15 PHE E CA 1
ATOM 3587 C C . PHE E 2 11 ? 42.622 -17.790 22.608 1.00 13.48 15 PHE E C 1
ATOM 3588 O O . PHE E 2 11 ? 42.771 -16.883 21.780 1.00 14.25 15 PHE E O 1
ATOM 3596 N N . TRP E 2 12 ? 41.473 -18.443 22.787 1.00 14.99 16 TRP E N 1
ATOM 3597 C CA . TRP E 2 12 ? 40.273 -18.150 21.999 1.00 17.68 16 TRP E CA 1
ATOM 3598 C C . TRP E 2 12 ? 39.264 -17.327 22.786 1.00 18.93 16 TRP E C 1
ATOM 3599 O O . TRP E 2 12 ? 39.647 -16.509 23.609 1.00 17.73 16 TRP E O 1
ATOM 3610 N N . GLU F 2 2 ? 3.784 -5.358 7.329 1.00 53.46 6 GLU F N 1
ATOM 3611 C CA . GLU F 2 2 ? 4.016 -5.682 8.765 1.00 49.76 6 GLU F CA 1
ATOM 3612 C C . GLU F 2 2 ? 4.503 -7.115 8.977 1.00 51.08 6 GLU F C 1
ATOM 3613 O O . GLU F 2 2 ? 5.574 -7.329 9.551 1.00 49.52 6 GLU F O 1
ATOM 3619 N N . LEU F 2 3 ? 3.718 -8.089 8.516 1.00 43.28 7 LEU F N 1
ATOM 3620 C CA . LEU F 2 3 ? 4.070 -9.503 8.662 1.00 39.86 7 LEU F CA 1
ATOM 3621 C C . LEU F 2 3 ? 5.196 -9.945 7.733 1.00 43.12 7 LEU F C 1
ATOM 3622 O O . LEU F 2 3 ? 5.983 -10.828 8.089 1.00 41.07 7 LEU F O 1
ATOM 3627 N N . GLU F 2 4 ? 5.252 -9.345 6.543 1.00 38.97 8 GLU F N 1
ATOM 3628 C CA . GLU F 2 4 ? 6.289 -9.650 5.557 1.00 48.19 8 GLU F CA 1
ATOM 3629 C C . GLU F 2 4 ? 7.683 -9.359 6.108 1.00 53.58 8 GLU F C 1
ATOM 3630 O O . GLU F 2 4 ? 8.606 -10.156 5.920 1.00 65.99 8 GLU F O 1
ATOM 3636 N N . LEU F 2 5 ? 7.817 -8.226 6.800 1.00 49.50 9 LEU F N 1
ATOM 3637 C CA . LEU F 2 5 ? 9.085 -7.813 7.409 1.00 56.38 9 LEU F CA 1
ATOM 3638 C C . LEU F 2 5 ? 9.449 -8.672 8.629 1.00 51.24 9 LEU F C 1
ATOM 3639 O O . LEU F 2 5 ? 10.618 -9.008 8.823 1.00 62.81 9 LEU F O 1
ATOM 3644 N N . LEU F 2 6 ? 8.448 -9.035 9.431 1.00 51.86 10 LEU F N 1
ATOM 3645 C CA . LEU F 2 6 ? 8.660 -9.853 10.636 1.00 45.34 10 LEU F CA 1
ATOM 3646 C C . LEU F 2 6 ? 8.991 -11.317 10.334 1.00 47.34 10 LEU F C 1
ATOM 3647 O O . LEU F 2 6 ? 9.329 -12.081 11.244 1.00 45.06 10 LEU F O 1
ATOM 3652 N N . MET F 2 7 ? 8.898 -11.701 9.061 1.00 43.48 11 MET F N 1
ATOM 3653 C CA . MET F 2 7 ? 9.136 -13.083 8.647 1.00 46.10 11 MET F CA 1
ATOM 3654 C C . MET F 2 7 ? 10.180 -13.226 7.534 1.00 47.32 11 MET F C 1
ATOM 3655 O O . MET F 2 7 ? 10.388 -14.325 7.010 1.00 50.70 11 MET F O 1
ATOM 3660 N N . GLU F 2 8 ? 10.841 -12.126 7.178 1.00 48.33 12 GLU F N 1
ATOM 3661 C CA . GLU F 2 8 ? 11.875 -12.159 6.137 1.00 48.77 12 GLU F CA 1
ATOM 3662 C C . GLU F 2 8 ? 13.166 -12.803 6.653 1.00 37.15 12 GLU F C 1
ATOM 3663 O O . GLU F 2 8 ? 13.973 -13.321 5.874 1.00 35.64 12 GLU F O 1
ATOM 3669 N N . LYS F 2 9 ? 13.356 -12.748 7.970 1.00 32.29 13 LYS F N 1
ATOM 3670 C CA . LYS F 2 9 ? 14.505 -13.374 8.620 1.00 31.89 13 LYS F CA 1
ATOM 3671 C C . LYS F 2 9 ? 14.187 -14.792 9.089 1.00 29.57 13 LYS F C 1
ATOM 3672 O O . LYS F 2 9 ? 13.017 -15.167 9.273 1.00 23.04 13 LYS F O 1
ATOM 3678 N N . SER F 2 10 ? 15.246 -15.573 9.268 1.00 23.45 14 SER F N 1
ATOM 3679 C CA . SER F 2 10 ? 15.186 -16.865 9.950 1.00 23.73 14 SER F CA 1
ATOM 3680 C C . SER F 2 10 ? 14.776 -16.672 11.425 1.00 22.90 14 SER F C 1
ATOM 3681 O O . SER F 2 10 ? 15.012 -15.611 12.011 1.00 20.89 14 SER F O 1
ATOM 3684 N N . PHE F 2 11 ? 14.161 -17.692 12.021 1.00 21.79 15 PHE F N 1
ATOM 3685 C CA . PHE F 2 11 ? 13.749 -17.623 13.432 1.00 17.96 15 PHE F CA 1
ATOM 3686 C C . PHE F 2 11 ? 14.958 -17.313 14.313 1.00 21.09 15 PHE F C 1
ATOM 3687 O O . PHE F 2 11 ? 14.881 -16.494 15.235 1.00 19.06 15 PHE F O 1
ATOM 3695 N N . TRP F 2 12 ? 16.072 -17.971 13.997 1.00 25.51 16 TRP F N 1
ATOM 3696 C CA . TRP F 2 12 ? 17.311 -17.873 14.765 1.00 37.70 16 TRP F CA 1
ATOM 3697 C C . TRP F 2 12 ? 18.400 -17.263 13.880 1.00 45.41 16 TRP F C 1
ATOM 3698 O O . TRP F 2 12 ? 19.115 -17.975 13.165 1.00 50.29 16 TRP F O 1
ATOM 3709 N N . GLU F 2 13 ? 18.476 -15.931 13.928 1.00 48.86 17 GLU F N 1
ATOM 3710 C CA . GLU F 2 13 ? 19.446 -15.117 13.178 1.00 64.81 17 GLU F CA 1
ATOM 3711 C C . GLU F 2 13 ? 19.865 -15.675 11.815 1.00 71.03 17 GLU F C 1
ATOM 3712 O O . GLU F 2 13 ? 20.365 -14.943 10.959 1.00 72.23 17 GLU F O 1
ATOM 3718 N N . GLU G 2 2 ? 32.402 -49.952 24.278 1.00 34.51 6 GLU G N 1
ATOM 3719 C CA . GLU G 2 2 ? 33.750 -49.317 24.313 1.00 39.28 6 GLU G CA 1
ATOM 3720 C C . GLU G 2 2 ? 33.969 -48.474 25.583 1.00 33.73 6 GLU G C 1
ATOM 3721 O O . GLU G 2 2 ? 35.108 -48.249 25.990 1.00 28.48 6 GLU G O 1
ATOM 3727 N N . LEU G 2 3 ? 32.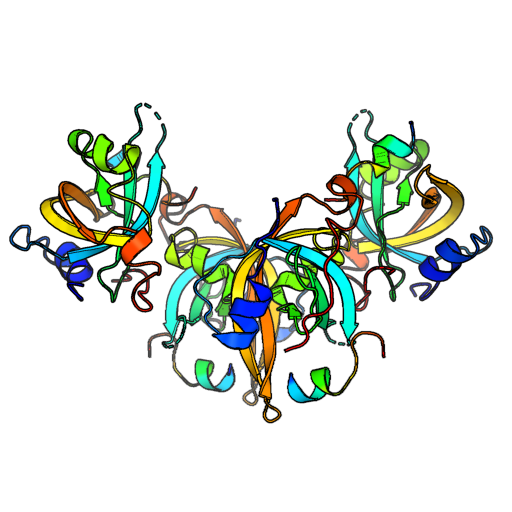878 -48.021 26.203 1.00 32.24 7 LEU G N 1
ATOM 3728 C CA . LEU G 2 3 ? 32.936 -47.389 27.523 1.00 25.79 7 LEU G CA 1
ATOM 3729 C C . LEU G 2 3 ? 33.450 -48.355 28.590 1.00 23.54 7 LEU G C 1
ATOM 3730 O O . LEU G 2 3 ? 34.191 -47.946 29.479 1.00 22.35 7 LEU G O 1
ATOM 3735 N N . GLU G 2 4 ? 33.035 -49.621 28.513 1.00 20.80 8 GLU G N 1
ATOM 3736 C CA . GLU G 2 4 ? 33.492 -50.649 29.455 1.00 20.65 8 GLU G CA 1
ATOM 3737 C C . GLU G 2 4 ? 35.014 -50.752 29.428 1.00 21.28 8 GLU G C 1
ATOM 3738 O O . GLU G 2 4 ? 35.660 -50.719 30.478 1.00 23.04 8 GLU G O 1
ATOM 3744 N N . LEU G 2 5 ? 35.574 -50.869 28.220 1.00 23.67 9 LEU G N 1
ATOM 3745 C CA . LEU G 2 5 ? 37.034 -50.945 28.013 1.00 28.78 9 LEU G CA 1
ATOM 3746 C C . LEU G 2 5 ? 37.761 -49.744 28.635 1.00 30.73 9 LEU G C 1
ATOM 3747 O O . LEU G 2 5 ? 38.707 -49.914 29.419 1.00 28.37 9 LEU G O 1
ATOM 3752 N N . LEU G 2 6 ? 37.299 -48.539 28.295 1.00 23.62 10 LEU G N 1
ATOM 3753 C CA . LEU G 2 6 ? 37.852 -47.300 28.842 1.00 28.12 10 LEU G CA 1
ATOM 3754 C C . LEU G 2 6 ? 37.765 -47.233 30.370 1.00 25.30 10 LEU G C 1
ATOM 3755 O O . LEU G 2 6 ? 38.716 -46.829 31.047 1.00 23.61 10 LEU G O 1
ATOM 3760 N N . MET G 2 7 ? 36.622 -47.625 30.921 1.00 23.91 11 MET G N 1
ATOM 3761 C CA . MET G 2 7 ? 36.437 -47.537 32.367 1.00 20.40 11 MET G CA 1
ATOM 3762 C C . MET G 2 7 ? 37.148 -48.613 33.186 1.00 22.00 11 MET G C 1
ATOM 3763 O O . MET G 2 7 ? 37.152 -48.557 34.413 1.00 23.18 11 MET G O 1
ATOM 3768 N N . GLU G 2 8 ? 37.777 -49.576 32.505 1.00 23.47 12 GLU G N 1
ATOM 3769 C CA . GLU G 2 8 ? 38.617 -50.571 33.173 1.00 24.94 12 GLU G CA 1
ATOM 3770 C C . GLU G 2 8 ? 39.876 -49.940 33.772 1.00 22.58 12 GLU G C 1
ATOM 3771 O O . GLU G 2 8 ? 40.537 -50.554 34.601 1.00 25.80 12 GLU G O 1
ATOM 3777 N N . LYS G 2 9 ? 40.228 -48.734 33.323 1.00 18.83 13 LYS G N 1
ATOM 3778 C CA . LYS G 2 9 ? 41.392 -48.038 33.849 1.00 19.86 13 LYS G CA 1
ATOM 3779 C C . LYS G 2 9 ? 41.022 -46.850 34.728 1.00 18.84 13 LYS G C 1
ATOM 3780 O O . LYS G 2 9 ? 39.986 -46.202 34.515 1.00 19.02 13 LYS G O 1
ATOM 3786 N N . SER G 2 10 ? 41.880 -46.576 35.710 1.00 17.47 14 SER G N 1
ATOM 3787 C CA . SER G 2 10 ? 41.774 -45.402 36.570 1.00 20.27 14 SER G CA 1
ATOM 3788 C C . SER G 2 10 ? 42.034 -44.150 35.734 1.00 18.35 14 SER G C 1
ATOM 3789 O O . SER G 2 10 ? 42.618 -44.228 34.661 1.00 22.62 14 SER G O 1
ATOM 3792 N N . PHE G 2 11 ? 41.572 -43.002 36.213 1.00 16.25 15 PHE G N 1
ATOM 3793 C CA . PHE G 2 11 ? 41.710 -41.745 35.488 1.00 14.48 15 PHE G CA 1
ATOM 3794 C C . PHE G 2 11 ? 43.163 -41.419 35.122 1.00 14.68 15 PHE G C 1
ATOM 3795 O O . PHE G 2 11 ? 43.440 -41.003 33.993 1.00 13.68 15 PHE G O 1
ATOM 3803 N N . TRP G 2 12 ? 44.078 -41.640 36.067 1.00 16.80 16 TRP G N 1
ATOM 3804 C CA . TRP G 2 12 ? 45.480 -41.262 35.900 1.00 24.93 16 TRP G CA 1
ATOM 3805 C C . TRP G 2 12 ? 46.330 -42.395 35.336 1.00 24.36 16 TRP G C 1
ATOM 3806 O O . TRP G 2 12 ? 47.468 -42.165 34.923 1.00 31.35 16 TRP G O 1
ATOM 3817 N N . GLU G 2 13 ? 45.797 -43.609 35.301 1.00 21.30 17 GLU G N 1
ATOM 3818 C CA . GLU G 2 13 ? 46.655 -44.773 35.068 1.00 35.53 17 GLU G CA 1
ATOM 3819 C C . GLU G 2 13 ? 46.354 -45.448 33.741 1.00 40.35 17 GLU G C 1
ATOM 3820 O O . GLU G 2 13 ? 46.588 -44.867 32.687 1.00 38.98 17 GLU G O 1
ATOM 3826 N N . GLU H 2 2 ? 25.585 -48.438 13.595 1.00 42.72 6 GLU H N 1
ATOM 3827 C CA . GLU H 2 2 ? 24.543 -47.370 13.527 1.00 37.43 6 GLU H CA 1
ATOM 3828 C C . GLU H 2 2 ? 24.362 -46.855 12.102 1.00 29.42 6 GLU H C 1
ATOM 3829 O O . GLU H 2 2 ? 23.243 -46.841 11.582 1.00 27.84 6 GLU H O 1
ATOM 3835 N N . LEU H 2 3 ? 25.461 -46.444 11.468 1.00 23.92 7 LEU H N 1
ATOM 3836 C CA . LEU H 2 3 ? 25.403 -45.906 10.103 1.00 20.12 7 LEU H CA 1
ATOM 3837 C C . LEU H 2 3 ? 24.916 -46.903 9.051 1.00 21.35 7 LEU H C 1
ATOM 3838 O O . LEU H 2 3 ? 24.213 -46.518 8.119 1.00 20.61 7 LEU H O 1
ATOM 3843 N N . GLU H 2 4 ? 25.301 -48.169 9.179 1.00 21.04 8 GLU H N 1
ATOM 3844 C CA . GLU H 2 4 ? 24.848 -49.181 8.214 1.00 22.38 8 GLU H CA 1
ATOM 3845 C C . GLU H 2 4 ? 23.336 -49.263 8.273 1.00 24.60 8 GLU H C 1
ATOM 3846 O O . GLU H 2 4 ? 22.675 -49.328 7.240 1.00 24.14 8 GLU H O 1
ATOM 3852 N N . LEU H 2 5 ? 22.788 -49.222 9.485 1.00 25.36 9 LEU H N 1
ATOM 3853 C CA . LEU H 2 5 ? 21.337 -49.338 9.665 1.00 28.70 9 LEU H CA 1
ATOM 3854 C C . LEU H 2 5 ? 20.603 -48.113 9.116 1.00 26.38 9 LEU H C 1
ATOM 3855 O O . LEU H 2 5 ? 19.562 -48.250 8.469 1.00 34.05 9 LEU H O 1
ATOM 3860 N N . LEU H 2 6 ? 21.159 -46.928 9.348 1.00 25.64 10 LEU H N 1
ATOM 3861 C CA . LEU H 2 6 ? 20.578 -45.687 8.828 1.00 31.11 10 LEU H CA 1
ATOM 3862 C C . LEU H 2 6 ? 20.586 -45.670 7.303 1.00 30.68 10 LEU H C 1
ATOM 3863 O O . LEU H 2 6 ? 19.609 -45.260 6.678 1.00 33.04 10 LEU H O 1
ATOM 3868 N N . MET H 2 7 ? 21.683 -46.139 6.714 1.00 24.29 11 MET H N 1
ATOM 3869 C CA . MET H 2 7 ? 21.862 -46.082 5.266 1.00 19.54 11 MET H CA 1
ATOM 3870 C C . MET H 2 7 ? 21.217 -47.227 4.501 1.00 20.30 11 MET H C 1
ATOM 3871 O O . MET H 2 7 ? 21.217 -47.232 3.268 1.00 19.39 11 MET H O 1
ATOM 3876 N N . GLU H 2 8 ? 20.677 -48.194 5.234 1.00 22.82 12 GLU H N 1
ATOM 3877 C CA . GLU H 2 8 ? 19.940 -49.311 4.652 1.00 27.53 12 GLU H CA 1
ATOM 3878 C C . GLU H 2 8 ? 18.640 -48.841 3.992 1.00 22.53 12 GLU H C 1
ATOM 3879 O O . GLU H 2 8 ? 18.100 -49.491 3.100 1.00 21.16 12 GLU H O 1
ATOM 3885 N N . LYS H 2 9 ? 18.132 -47.706 4.446 1.00 22.94 13 LYS H N 1
ATOM 3886 C CA . LYS H 2 9 ? 16.930 -47.160 3.867 1.00 25.78 13 LYS H CA 1
ATOM 3887 C C . LYS H 2 9 ? 17.248 -46.049 2.878 1.00 21.29 13 LYS H C 1
ATOM 3888 O O . LYS H 2 9 ? 18.277 -45.375 2.991 1.00 19.35 13 LYS H O 1
ATOM 3894 N N . SER H 2 10 ? 16.363 -45.882 1.904 1.00 16.49 14 SER H N 1
ATOM 3895 C CA . SER H 2 10 ? 16.403 -44.790 0.949 1.00 19.01 14 SER H CA 1
ATOM 3896 C C . SER H 2 10 ? 16.141 -43.456 1.666 1.00 18.69 14 SER H C 1
ATOM 3897 O O . SER H 2 10 ? 15.504 -43.438 2.719 1.00 20.87 14 SER H O 1
ATOM 3900 N N . PHE H 2 11 ? 16.635 -42.351 1.100 1.00 15.33 15 PHE H N 1
ATOM 3901 C CA . PHE H 2 11 ? 16.426 -41.006 1.678 1.00 14.26 15 PHE H CA 1
ATOM 3902 C C . PHE H 2 11 ? 14.962 -40.667 1.934 1.00 13.31 15 PHE H C 1
ATOM 3903 O O . PHE H 2 11 ? 14.632 -40.123 2.985 1.00 13.72 15 PHE H O 1
ATOM 3911 N N . TRP H 2 12 ? 14.097 -40.989 0.975 1.00 17.58 16 TRP H N 1
ATOM 3912 C CA . TRP H 2 12 ? 12.668 -40.693 1.083 1.00 22.06 16 TRP H CA 1
ATOM 3913 C C . TRP H 2 12 ? 11.857 -41.845 1.671 1.00 24.03 16 TRP H C 1
ATOM 3914 O O . TRP H 2 12 ? 10.634 -41.729 1.834 1.00 29.90 16 TRP H O 1
ATOM 3925 N N . GLU H 2 13 ? 12.544 -42.933 2.008 1.00 25.49 17 GLU H N 1
ATOM 3926 C CA . GLU H 2 13 ? 11.950 -44.149 2.572 1.00 36.75 17 GLU H CA 1
ATOM 3927 C C . GLU H 2 13 ? 10.861 -44.726 1.674 1.00 45.97 17 GLU H C 1
ATOM 3928 O O . GLU H 2 13 ? 11.152 -45.479 0.742 1.00 56.00 17 GLU H O 1
#

Solvent-accessible surface area: 25303 Å² total; per-residue (Å²): 118,110,19,38,126,23,10,1,21,28,3,24,99,143,18,74,65,67,67,121,5,42,1,0,0,34,27,15,57,46,54,141,124,66,3,77,0,13,0,42,0,0,0,19,93,17,18,32,17,9,2,7,5,9,33,24,20,8,50,21,4,24,22,30,34,1,32,40,35,0,8,0,42,1,61,108,7,59,27,59,79,10,202,95,48,97,62,0,1,27,1,13,44,19,88,24,80,104,23,16,55,66,28,48,100,101,53,47,137,14,85,95,41,143,170,116,102,14,38,116,25,10,0,20,35,2,23,104,156,18,83,70,90,64,120,6,46,1,0,0,34,26,15,65,47,66,132,128,72,3,103,1,14,0,44,0,0,0,15,88,16,18,26,19,12,1,9,9,12,52,24,12,7,20,35,3,28,37,31,59,2,30,44,36,0,4,0,41,1,71,54,6,66,29,59,79,11,185,95,48,104,64,0,0,30,1,27,34,15,102,37,94,84,27,18,54,60,22,48,97,105,40,48,137,14,87,99,38,132,179,66,36,116,26,9,1,25,26,3,24,94,150,20,60,68,137,61,115,3,56,0,0,0,28,34,28,61,77,52,157,166,46,54,23,8,0,0,0,0,0,13,86,26,4,14,0,12,2,1,0,12,80,130,22,15,76,36,21,99,132,124,99,1,32,45,38,0,15,0,39,1,46,149,3,66,37,59,82,16,181,102,48,77,71,0,1,28,0,63,79,17,81,42,74,121,47,17,145,69,32,38,61,75,64,45,63,2,23,23,43,80,172,189,20,33,127,24,8,1,22,30,5,17,112,168,18,74,72,116,49,106,2,36,2,0,0,20,43,33,77,74,52,166,157,37,51,22,6,0,3,0,0,0,15,89,17,2,20,2,11,4,0,0,7,58,145,27,11,79,35,21,99,134,128,99,2,31,46,38,0,12,0,40,2,48,158,9,83,36,60,86,14,185,98,45,82,72,0,2,18,1,91,83,17,88,39,67,115,47,17,145,66,32,28,66,64,59,49,78,1,17,30,63,112,142,138,24,61,104,16,0,102,147,20,5,108,165,30,85,124,16,0,121,145,10,11,70,182,138,33,55,116,21,6,134,117,76,24,178,167,152,33,76,137,22,4,139,127,77,25,171,158

Secondary structure (DSSP, 8-state):
--S-TTHHHHHHHH-------EEEEEEEEEE----EEEEEEE-SSEEEEEEEE-GGGHHHHHTTSS-TT-EEEEEEEEEEE-TTS-EEEEEEEEEEEE-HHHH-S--S--EE---/--S-TTHHHHHHHH-------EEEEEEEEEE----EEEEEEE-SSEEEEEEEE-GGGHHHHHTTSS-TT-EEEEEEEEEEE-TTS-EEEEEEEEEEEE-HHHH-S--S--EE---/--TTHHHHHHHT--TT---EEEEEEEEEE---EEEEEEE-SSEEEEEEEE-GGGHHHHHTTSS-TT-EEEEEEEEEEE-TTS-EEEEEEEEEEEE-HHHH-S--S--EE---/---TTHHHHHHHH--TT---EEEEEEEEEE---EEEEEEE-SSEEEEEEEE-GGGHHHHHTTSS-TT-EEEEEEEEEEE-TTS-EEEEEEEEEEEE-HHHH-S--S--EE--/-THHHHTSS---/-HHHHTSS-S--/-HHHHHTS-S--/-HHHHHTS-TT-

Foldseek 3Di:
DQWQPCVVVCCLPVVDWPDWTKKFWAAWDWDDVVTKIWTFIGRQAATDGLETEDVVCVVCVVVQQRGHGWIKIQPGWHWDADPVGGIHIYRDDMDGPGHCVRRVDDRHDYYHDDD/DQFQPCVVVCCLPVVDWPDWTKKFWAAWDWDAVVTKIWTFIGRQAATDRLETEDPVCVVCVVVQVRGHGWIKIQPTWHWDADPVGGIHIYRYDMGGPGHNVRRVDHHHDYYHDDD/DQPCVVVCCFPPVPQPDWAKKFFAAWDWDDLTWIFTFIGSQAATDRQETEDNVCVVCVVVQVRGHGWIKIQDGWGWDADPVGGIHIYGYDMGTPGHNVRRVDDHHDYYHDDD/DFPPCVVVVCQVPNPQPPFTKKFWAAWDFDDVTKIWTFIGRQAATDRLETEPPVCVVCVVVQVRGHGWIKTQNGWGWDADPVRGIHIYRDDMGGPGHNVRRVDDHHDYYHDD/DVVCVVVVDDPD/DVCVVPVDDPPD/DVVVVVVDDPVD/DVVVVVVDDPVD

Organism: Homo sapiens (NCBI:txid9606)

InterPro domains:
  IPR004365 OB-fold nucleic acid binding domain, AA-tRNA synthetase-type [PF01336] (197-278)
  IPR004591 Replication factor A protein 1 [TIGR00617] (4-611)
  IPR007199 Replication factor-A protein 1, N-terminal [PF04057] (5-104)
  IPR007199 Replication factor-A protein 1, N-terminal [cd04477] (8-103)
  IPR012340 Nucleic acid-binding, OB-fold [G3DSA:2.40.50.140] (3-120)
  IPR012340 Nucleic acid-binding, OB-fold [G3DSA:2.40.50.140] (183-292)
  IPR012340 Nucleic acid-binding, OB-fold [G3DSA:2.40.50.140] (297-422)
  IPR012340 Nucleic acid-binding, OB-fold [G3DSA:2.40.50.140] (423-612)
  IPR012340 Nucleic acid-binding, OB-fold [SSF50249] (1-114)
  IPR012340 Nucleic acid-binding, OB-fold [SSF50249] (183-293)
  IPR012340 Nucleic acid-binding, OB-fold [SSF50249] (299-423)
  IPR012340 Nucleic acid-binding, OB-fold [SSF50249] (440-612)
  IPR013955 Replication factor A, C-terminal [PF08646] (461-606)
  IPR031657 Replication protein A, OB domain [PF16900] (305-402)
  IPR047192 Replication factor A, C-terminal, eukaryotes [cd04476] (447-611)

Sequence (502 aa):
GQLSEGAIAAIMQKGDTNIKPILQVINIRPITSPPRYRLLMSDGLNTLSSFMLATQLNPLVEEEQLSSNCVCQIHRFIVNTLKDGRRVVILMELEVLKSAEAVGVKIGNPVPYNEGQLSEGAIAAIMQKGDTNIKPILQVINIRPITSPPRYRLLMSDGLNTLSSFMLATQLNPLVEEEQLSSNCVCQIHRFIVNTLKDGRRVVILMELEVLKSAEAVGVKIGNPVPYNELSEGAIAAIMQKGDTNIKPILQVINIRPITPPRYRLLMSDGLNTLSSFMLATQLNPLVEEEQLSSNCVCQIHRFIVNTLKDGRRVVILMELEVLKSAEAVGVKIGNPVPYNEQLSEGAIAAIMQKGDTNIKPILQVINIRPITPPRYRLLMSDGLNTLSSFMLATQLNPLVEEEQLSSNCVCQIHRFIVNTLKDGRRVVILMELEVLKSAEAVGVKIGNPVPYNNELELLMEKSFWELELLMEKSFWEELELLMEKSFWEELELLMEKSFWE

CATH classification: 2.40.50.140

B-factor: mean 19.7, std 13.16, range [5.23, 92.42]

Nearest PDB structures (foldseek):
  5eay-assembly1_E  TM=1.091E+00  e=2.515E+00  Homo sapiens
  5eay-assembly1_F  TM=1.091E+00  e=1.648E+00  Homo sapiens
  5eay-assembly1_B  TM=1.009E+00  e=2.009E-23  Homo sapiens
  4ipd-assembly1_A  TM=9.896E-01  e=9.537E-21  Homo sapiens
  7xuv-assembly1_A  TM=1.000E+00  e=2.245E-20  Homo sapiens

GO terms:
  GO:0035861 site of double-strand break (C, IDA)
  GO:1990166 protein localization to site of double-strand break (P, IDA)
  GO:0140463 chromatin-protein adaptor activity (F, IDA)
  GO:0006281 DNA repair (P, IMP)
  GO:0016605 PML body (C, IDA)
  GO:0034502 protein localization to chromosome (P, IDA)
  GO:0005634 nucleus (C, ID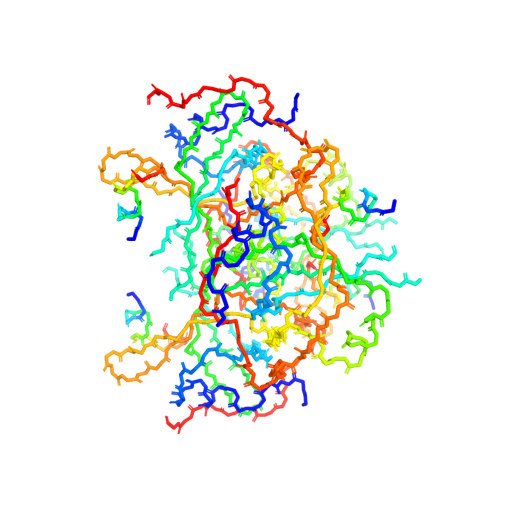A)
  GO:0003684 damaged DNA binding (F, IDA)
  GO:0003697 single-stranded DNA binding (F, IDA)
  GO:0005662 DNA replication factor A complex (C, IDA)
  GO:0006284 base-excision repair (P, IDA)
  GO:0005634 nucleus (C, EXP)
  GO:0006260 DNA replication (P, IMP)
  GO:0006289 nucleotide-excision repair (P, IMP)
  GO:0006298 mismatch repair (P, IMP)
  GO:0000723 telomere maintenance (P, IMP)
  GO:0000724 double-strand break repair via homologous recombination (P, IMP)
  GO:0005515 protein binding (F, IPI)
  GO:0006261 DNA-templated DNA replication (P, TAS)
  GO:0006310 DNA recombination (P, TAS)